Protein AF-A0A8H7UF57-F1 (afdb_monomer_lite)

Foldseek 3Di:
DDDQPDPDDPLNLVLQVVDDPLADAAEEEPPPPLVPLAEPQADEAEAQPDAPPADSLNVLLNVLVRHPDDAAEDEDDDPVPADADPVRHHVCQVSNQVSNCVSPVPYGYHYDYHVRVSVVRHDPSHHYYYYHNYDPVVPPPDDDDDDDDDDDDDDDDDDDDDDDPDFFKDKDFAADPDAAELVLVLLCQCVLLPVPRDHDPRMDIDPSVLQLFAEEEAEAQDAPVCPPPPHPFDPPFFPDWYWHFYDDPDLQDDFDLVVVSFKFFFDPVRLVVVLVVQVVDQDALQNQWDDPVNCLVLVHDAACVVPVPDDQDPPAEEAEEDVVVVPDAAHWEKEKDFFWFQFPVGTATAWMWIATLVLHTQDTDGEDEPGDGPGNVQQARLDDPVVCVVDDHHLVNVLVSVSVVDYRNYAYWAESCSVVCVNSSYHYNHYRHVQVLQPDLSGPPDTDDLQRCCCPQVVDGAPPDSSHHDGSRRRVSRSVSSVSCSVSGSCRNPPPSRMGGPQVVQCPDVVHFHEAEEEEDPPDRDDDDDDPVVCSRYHYDPDLLRQLVVSQVVSVPGNYYYYYHHLSVVCPDPVNPPPVVVNSVSSVVVSVSVVSSLVSHAASYKYKYKNSFADCPQLVVLSVVVVVLVVVVVVCVVDDDDDDDPDCDPVSVVVNVVSSRRRRMMMMTMGHGHHDD

Organism: Mortierella isabellina (NCBI:txid91625)

Radius of gyration: 33.11 Å; chains: 1; bounding box: 67×74×108 Å

Sequence (677 aa):
MQFYSEVIDGAMFFVFKAAGHGSQILITDANFPVSTATPTTATRVYLNLRPGQVSADDVLATILTAAPIEAVHVMEPSSEFTTLDHKGEVPIFDTFRELVQKQNKKLDLEKIERFAFYDFARGKNVTLAIQTARNPFTALSEGSGTTMQTEATQPSINSAKRPKKAKKPSVTIKPPNYEPPLEELRSFVMSCVCPDVPVPSWAQMSNKSLIKGAVVAYVDGLDPNFFTSDGPYLGGIFQEKIQTVMLAKSKTLLRDPFGDLTVYPLTKSAQRDREEAHRLTQLYPKDLMLTESQMKIMGLPIHSYYKPDNNIQAGWVESTIDAIRGSAKPTKLLAVDCEMCITEDGPALTRVAMLDSEGKVLIDQLVKPALPIVDYVTQWSGITVEMLRPVTTTLEDVQKLITQQLNEDTILVGHSIINDINALKVIHPFIIDTVITFPHPSGPPYKARLKWLAKRWLSKEIQVATSGHDPAEDALTCLELVDRKLEAGLNFGQFKQGQESIISYLGSRKPSKTCTILRMSSAQHFDEEIDKSEAEKYQFATNVDEMVDKAANLLNSRDLVICRFRDMEEVYYEENDGDDDKKKKLYEEFERKIKRLYEQLPGNTCLIVTSGAGNRRKYNKLMEKYMAIKSTEKQKESNEATPIHTEWTDGEEDQRRQLFQNATKGILLVAWKPLKE

InterPro domains:
  IPR007721 D-ribose pyranase RbsD/L-fucose mutarotase FucU [PF05025] (8-133)
  IPR012337 Ribonuclease H-like superfamily [SSF53098] (333-483)
  IPR013520 Ribonuclease H-like domain [SM00479] (332-491)
  IPR023750 RbsD-like superfamily [G3DSA:3.40.1650.10] (4-139)
  IPR023750 RbsD-like superfamily [SSF102546] (5-132)
  IPR034922 RNA exonuclease 1-like, exonuclease domain [cd06145] (334-482)
  IPR036397 Ribonuclease H superfamily [G3DSA:3.30.420.10] (328-496)
  IPR047021 RNA exonuclease REXO1/REXO3/REXO4-like [PTHR12801] (158-498)

Structure (mmCIF, N/CA/C/O backbone):
data_AF-A0A8H7UF57-F1
#
_entry.id   AF-A0A8H7UF57-F1
#
loop_
_atom_site.group_PDB
_atom_site.id
_atom_site.type_symbol
_atom_site.label_atom_id
_atom_site.label_alt_id
_atom_site.label_comp_id
_atom_site.label_asym_id
_atom_site.label_entity_id
_atom_site.label_seq_id
_atom_site.pdbx_PDB_ins_code
_atom_site.Cartn_x
_atom_site.Cartn_y
_atom_site.Cartn_z
_atom_site.occupancy
_atom_site.B_iso_or_equiv
_atom_site.auth_seq_id
_atom_site.auth_comp_id
_atom_site.auth_asym_id
_atom_site.auth_atom_id
_atom_site.pdbx_PDB_model_num
ATOM 1 N N . MET A 1 1 ? -18.676 17.301 -55.314 1.00 32.97 1 MET A N 1
ATOM 2 C CA . MET A 1 1 ? -18.890 17.282 -53.851 1.00 32.97 1 MET A CA 1
ATOM 3 C C . MET A 1 1 ? -18.176 16.043 -53.321 1.00 32.97 1 MET A C 1
ATOM 5 O O . MET A 1 1 ? -18.777 14.984 -53.260 1.00 32.97 1 MET A O 1
ATOM 9 N N . GLN A 1 2 ? -16.855 16.117 -53.136 1.00 34.41 2 GLN A N 1
ATOM 10 C CA . GLN A 1 2 ? -16.014 14.926 -52.956 1.00 34.41 2 GLN A CA 1
ATOM 11 C C . GLN A 1 2 ? -14.686 15.336 -52.295 1.00 34.41 2 GLN A C 1
ATOM 13 O O . GLN A 1 2 ? -13.719 15.535 -53.005 1.00 34.41 2 GLN A O 1
ATOM 18 N N . PHE A 1 3 ? -14.679 15.576 -50.975 1.00 29.97 3 PHE A N 1
ATOM 19 C CA . PHE A 1 3 ? -13.458 15.755 -50.148 1.00 29.97 3 PHE A CA 1
ATOM 20 C C . PHE A 1 3 ? -13.707 15.577 -48.628 1.00 29.97 3 PHE A C 1
ATOM 22 O O . PHE A 1 3 ? -12.870 15.940 -47.814 1.00 29.97 3 PHE A O 1
ATOM 29 N N . TYR A 1 4 ? -14.849 15.024 -48.201 1.00 38.50 4 TYR A N 1
ATOM 30 C CA . TYR A 1 4 ? -15.242 15.030 -46.779 1.00 38.50 4 TYR A CA 1
ATOM 31 C C . TYR A 1 4 ? -14.674 13.878 -45.920 1.00 38.50 4 TYR A C 1
ATOM 33 O O . TYR A 1 4 ? -15.054 13.777 -44.759 1.00 38.50 4 TYR A O 1
ATOM 41 N N . SER A 1 5 ? -13.810 12.991 -46.435 1.00 43.41 5 SER A N 1
ATOM 42 C CA . SER A 1 5 ? -13.677 11.643 -45.846 1.00 43.41 5 SER A CA 1
ATOM 43 C C . SER A 1 5 ? -12.318 11.198 -45.296 1.00 43.41 5 SER A C 1
ATOM 45 O O . SER A 1 5 ? -12.229 10.031 -44.937 1.00 43.41 5 SER A O 1
ATOM 47 N N . GLU A 1 6 ? -11.277 12.032 -45.195 1.00 54.38 6 GLU A N 1
ATOM 48 C CA . GLU A 1 6 ? -9.975 11.525 -44.692 1.00 54.38 6 GLU A CA 1
ATOM 49 C C . GLU A 1 6 ? -9.524 12.076 -43.326 1.00 54.38 6 GLU A C 1
ATOM 51 O O . GLU A 1 6 ? -8.739 11.410 -42.658 1.00 54.38 6 GLU A O 1
ATOM 56 N N . VAL A 1 7 ? -10.061 13.208 -42.839 1.00 54.19 7 VAL A N 1
ATOM 57 C CA . VAL A 1 7 ? -9.650 13.802 -41.536 1.00 54.19 7 VAL A CA 1
ATOM 58 C C . VAL A 1 7 ? -10.828 14.151 -40.605 1.00 54.19 7 VAL A C 1
ATOM 60 O O . VAL A 1 7 ? -10.629 14.395 -39.417 1.00 54.19 7 VAL A O 1
ATOM 63 N N . ILE A 1 8 ? -12.074 14.154 -41.096 1.00 58.41 8 ILE A N 1
ATOM 64 C CA . ILE A 1 8 ? -13.246 14.547 -40.292 1.00 58.41 8 ILE A CA 1
ATOM 65 C C . ILE A 1 8 ? -13.809 13.328 -39.553 1.00 58.41 8 ILE A C 1
ATOM 67 O O . ILE A 1 8 ? -14.514 12.506 -40.133 1.00 58.41 8 ILE A O 1
ATOM 71 N N . ASP A 1 9 ? -13.526 13.242 -38.254 1.00 62.22 9 ASP A N 1
ATOM 72 C CA . ASP A 1 9 ? -14.216 12.336 -37.331 1.00 62.22 9 ASP A CA 1
ATOM 73 C C . ASP A 1 9 ? -15.669 12.811 -37.084 1.00 62.22 9 ASP A C 1
ATOM 75 O O . ASP A 1 9 ? -15.980 14.004 -37.182 1.00 62.22 9 ASP A O 1
ATOM 79 N N . GLY A 1 10 ? -16.576 11.898 -36.724 1.00 60.78 10 GLY A N 1
ATOM 80 C CA . GLY A 1 10 ? -17.986 12.192 -36.444 1.00 60.78 10 GLY A CA 1
ATOM 81 C C . GLY A 1 10 ? -18.178 13.260 -35.360 1.00 60.78 10 GLY A C 1
ATOM 82 O O . GLY A 1 10 ? -19.109 14.065 -35.442 1.00 60.78 10 GLY A O 1
ATOM 83 N N . ALA A 1 11 ? -17.251 13.338 -34.400 1.00 63.50 11 ALA A N 1
ATOM 84 C CA . ALA A 1 11 ? -17.217 14.380 -33.376 1.00 63.50 11 ALA A CA 1
ATOM 85 C C . ALA A 1 11 ? -16.957 15.785 -33.957 1.00 63.50 11 ALA A C 1
ATOM 87 O O . ALA A 1 11 ? -17.601 16.748 -33.544 1.00 63.50 11 ALA A O 1
ATOM 88 N N . MET A 1 12 ? -16.072 15.918 -34.953 1.00 75.88 12 MET A N 1
ATOM 89 C CA . MET A 1 12 ? -15.785 17.208 -35.601 1.00 75.88 12 MET A CA 1
ATOM 90 C C . MET A 1 12 ? -16.979 17.695 -36.422 1.00 75.88 12 MET A C 1
ATOM 92 O O . MET A 1 12 ? -17.340 18.869 -36.360 1.00 75.88 12 MET A O 1
ATOM 96 N N . PHE A 1 13 ? -17.635 16.785 -37.146 1.00 74.00 13 PHE A N 1
ATOM 97 C CA . PHE A 1 13 ? -18.805 17.120 -37.957 1.00 74.00 13 PHE A CA 1
ATOM 98 C C . PHE A 1 13 ? -19.975 17.636 -37.110 1.00 74.00 13 PHE A C 1
ATOM 100 O O . PHE A 1 13 ? -20.637 18.604 -37.487 1.00 74.00 13 PHE A O 1
ATOM 107 N N . PHE A 1 14 ? -20.212 17.019 -35.948 1.00 74.00 14 PHE A N 1
ATOM 108 C CA . PHE A 1 14 ? -21.241 17.471 -35.014 1.00 74.00 14 PHE A CA 1
ATOM 109 C C . PHE A 1 14 ? -20.952 18.886 -34.495 1.00 74.00 14 PHE A C 1
ATOM 111 O O . PHE A 1 14 ? -21.844 19.735 -34.508 1.00 74.00 14 PHE A O 1
ATOM 118 N N . VAL A 1 15 ? -19.701 19.170 -34.115 1.00 81.12 15 VAL A N 1
ATOM 119 C CA . VAL A 1 15 ? -19.313 20.496 -33.613 1.00 81.12 15 VAL A CA 1
ATOM 120 C C . VAL A 1 15 ? -19.405 21.561 -34.703 1.00 81.12 15 VAL A C 1
ATOM 122 O O . VAL A 1 15 ? -19.940 22.631 -34.438 1.00 81.12 15 VAL A O 1
ATOM 125 N N . PHE A 1 16 ? -18.994 21.272 -35.943 1.00 80.00 16 PHE A N 1
ATOM 126 C CA . PHE A 1 16 ? -19.145 22.227 -37.050 1.00 80.00 16 PHE A CA 1
ATOM 127 C C . PHE A 1 16 ? -20.607 22.563 -37.356 1.00 80.00 16 PHE A C 1
ATOM 129 O O . PHE A 1 16 ? -20.900 23.696 -37.724 1.00 80.00 16 PHE A O 1
ATOM 136 N N . LYS A 1 17 ? -21.538 21.615 -37.177 1.00 75.50 17 LYS A N 1
ATOM 137 C CA . LYS A 1 17 ? -22.977 21.886 -37.331 1.00 75.50 17 LYS A CA 1
ATOM 138 C C . LYS A 1 17 ? -23.600 22.624 -36.149 1.00 75.50 17 LYS A C 1
ATOM 140 O O . LYS A 1 17 ? -24.585 23.329 -36.345 1.00 75.50 17 LYS A O 1
ATOM 145 N N . ALA A 1 18 ? -23.069 22.428 -34.945 1.00 77.44 18 ALA A N 1
ATOM 146 C CA . ALA A 1 18 ? -23.537 23.099 -33.735 1.00 77.44 18 ALA A CA 1
ATOM 147 C C . ALA A 1 18 ? -22.915 24.497 -33.546 1.00 77.44 18 ALA A C 1
ATOM 149 O O . ALA A 1 18 ? -23.457 25.309 -32.797 1.00 77.44 18 ALA A O 1
ATOM 150 N N . ALA A 1 19 ? -21.792 24.779 -34.212 1.00 79.00 19 ALA A N 1
ATOM 151 C CA . ALA A 1 19 ? -21.097 26.056 -34.151 1.00 79.00 19 ALA A CA 1
ATOM 152 C C . ALA A 1 19 ? -21.908 27.174 -34.829 1.00 79.00 19 ALA A C 1
ATOM 154 O O . ALA A 1 19 ? -22.334 27.058 -35.978 1.00 79.00 19 ALA A O 1
ATOM 155 N N . GLY A 1 20 ? -22.099 28.277 -34.104 1.00 75.00 20 GLY A N 1
ATOM 156 C CA . GLY A 1 20 ? -22.687 29.522 -34.604 1.00 75.00 20 GLY A CA 1
ATOM 157 C C . GLY A 1 20 ? -21.670 30.665 -34.652 1.00 75.00 20 GLY A C 1
ATOM 158 O O . GLY A 1 20 ? -20.487 30.472 -34.363 1.00 75.00 20 GLY A O 1
ATOM 159 N N . HIS A 1 21 ? -22.140 31.872 -34.973 1.00 79.81 21 HIS A N 1
ATOM 160 C CA . HIS A 1 21 ? -21.312 33.082 -35.028 1.00 79.81 21 HIS A CA 1
ATOM 161 C C . HIS A 1 21 ? -20.494 33.276 -33.737 1.00 79.81 21 HIS A C 1
ATOM 163 O O . HIS A 1 21 ? -21.023 33.123 -32.634 1.00 79.81 21 HIS A O 1
ATOM 169 N N . GLY A 1 22 ? -19.201 33.584 -33.868 1.00 80.00 22 GLY A N 1
ATOM 170 C CA . GLY A 1 22 ? -18.285 33.750 -32.732 1.00 80.00 22 GLY A CA 1
ATOM 171 C C . GLY A 1 22 ? -17.750 32.454 -32.102 1.00 80.00 22 GLY A C 1
ATOM 172 O O . GLY A 1 22 ? -16.983 32.536 -31.141 1.00 80.00 22 GLY A O 1
ATOM 173 N N . SER A 1 23 ? -18.107 31.273 -32.626 1.00 89.50 23 SER A N 1
ATOM 174 C CA . SER A 1 23 ? -17.492 30.000 -32.215 1.00 89.50 23 SER A CA 1
ATOM 175 C C . SER A 1 23 ? -16.054 29.910 -32.716 1.00 89.50 23 SER A C 1
ATOM 177 O O . SER A 1 23 ? -15.755 30.265 -33.854 1.00 89.50 23 SER A O 1
ATOM 179 N N . GLN A 1 24 ? -15.162 29.396 -31.877 1.00 92.38 24 GLN A N 1
ATOM 180 C CA . GLN A 1 24 ? -13.734 29.315 -32.166 1.00 92.38 24 GLN A CA 1
ATOM 181 C C . GLN A 1 24 ? -13.287 27.857 -32.265 1.00 92.38 24 GLN A C 1
ATOM 183 O O . GLN A 1 24 ? -13.702 27.004 -31.472 1.00 92.38 24 GLN A O 1
ATOM 188 N N . ILE A 1 25 ? -12.423 27.591 -33.245 1.00 92.88 25 ILE A N 1
ATOM 189 C CA . ILE A 1 25 ? -11.762 26.302 -33.452 1.00 92.88 25 ILE A CA 1
ATOM 190 C C . ILE A 1 25 ? -10.267 26.519 -33.253 1.00 92.88 25 ILE A C 1
ATOM 192 O O . ILE A 1 25 ? -9.662 27.365 -33.910 1.00 92.88 25 ILE A O 1
ATOM 196 N N . LEU A 1 26 ? -9.677 25.755 -32.344 1.00 94.56 26 LEU A N 1
ATOM 197 C CA . LEU A 1 26 ? -8.266 25.837 -32.007 1.00 94.56 26 LEU A CA 1
ATOM 198 C C . LEU A 1 26 ? -7.506 24.684 -32.674 1.00 94.56 26 LEU A C 1
ATOM 200 O O . LEU A 1 26 ? -7.808 23.522 -32.413 1.00 94.56 26 LEU A O 1
ATOM 204 N N . ILE A 1 27 ? -6.501 24.996 -33.496 1.00 92.75 27 ILE A N 1
ATOM 205 C CA . ILE A 1 27 ? -5.542 24.016 -34.031 1.00 92.75 27 ILE A CA 1
ATOM 206 C C . ILE A 1 27 ? -4.217 24.205 -33.301 1.00 92.75 27 ILE A C 1
ATOM 208 O O . ILE A 1 27 ? -3.699 25.320 -33.242 1.00 92.75 27 ILE A O 1
ATOM 212 N N . THR A 1 28 ? -3.648 23.127 -32.767 1.00 90.31 28 THR A N 1
ATOM 213 C CA . THR A 1 28 ? -2.380 23.194 -32.035 1.00 90.31 28 THR A CA 1
ATOM 214 C C . THR A 1 28 ? -1.412 22.094 -32.434 1.00 90.31 28 THR A C 1
ATOM 216 O O . THR A 1 28 ? -1.790 21.072 -33.010 1.00 90.31 28 THR A O 1
ATOM 219 N N . ASP A 1 29 ? -0.141 22.284 -32.095 1.00 83.94 29 ASP A N 1
ATOM 220 C CA . ASP A 1 29 ? 0.877 21.243 -32.180 1.00 83.94 29 ASP A CA 1
ATOM 221 C C . ASP A 1 29 ? 0.819 20.297 -30.961 1.00 83.94 29 ASP A C 1
ATOM 223 O O . ASP A 1 29 ? -0.011 20.444 -30.052 1.00 83.94 29 ASP A O 1
ATOM 227 N N . ALA A 1 30 ? 1.729 19.323 -30.923 1.00 76.31 30 ALA A N 1
ATOM 228 C CA . ALA A 1 30 ? 1.824 18.365 -29.825 1.00 76.31 30 ALA A CA 1
ATOM 229 C C . ALA A 1 30 ? 2.317 18.975 -28.491 1.00 76.31 30 ALA A C 1
ATOM 231 O O . ALA A 1 30 ? 2.222 18.312 -27.457 1.00 76.31 30 ALA A O 1
ATOM 232 N N . ASN A 1 31 ? 2.849 20.202 -28.494 1.00 77.69 31 ASN A N 1
ATOM 233 C CA . ASN A 1 31 ? 3.402 20.863 -27.309 1.00 77.69 31 ASN A CA 1
ATOM 234 C C . ASN A 1 31 ? 2.382 21.749 -26.592 1.00 77.69 31 ASN A C 1
ATOM 236 O O . ASN A 1 31 ? 2.536 22.009 -25.398 1.00 77.69 31 ASN A O 1
ATOM 240 N N . PHE A 1 32 ? 1.335 22.203 -27.282 1.00 84.88 32 PHE A N 1
ATOM 241 C CA . PHE A 1 32 ? 0.269 22.960 -26.639 1.00 84.88 32 PHE A CA 1
ATOM 242 C C . PHE A 1 32 ? -0.542 22.064 -25.678 1.00 84.88 32 PHE A C 1
ATOM 244 O O . PHE A 1 32 ? -1.008 20.990 -26.074 1.00 84.88 32 PHE A O 1
ATOM 251 N N . PRO A 1 33 ? -0.763 22.471 -24.416 1.00 85.12 33 PRO A N 1
ATOM 252 C CA . PRO A 1 33 ? -1.434 21.640 -23.421 1.00 85.12 33 PRO A CA 1
ATOM 253 C C . PRO A 1 33 ? -2.964 21.676 -23.584 1.00 85.12 33 PRO A C 1
ATOM 255 O O . PRO A 1 33 ? -3.678 22.229 -22.752 1.00 85.12 33 PRO A O 1
ATOM 258 N N . VAL A 1 34 ? -3.494 21.059 -24.648 1.00 86.56 34 VAL A N 1
ATOM 259 C CA . VAL A 1 34 ? -4.937 21.068 -24.974 1.00 86.56 34 VAL A CA 1
ATOM 260 C C . VAL A 1 34 ? -5.810 20.571 -23.813 1.00 86.56 34 VAL A C 1
ATOM 262 O O . VAL A 1 34 ? -6.911 21.078 -23.620 1.00 86.56 34 VAL A O 1
ATOM 265 N N . SER A 1 35 ? -5.332 19.627 -22.996 1.00 81.62 35 SER A N 1
ATOM 266 C CA . SER A 1 35 ? -6.095 19.081 -21.862 1.00 81.62 35 SER A CA 1
ATOM 267 C C . SER A 1 35 ? -6.348 20.082 -20.727 1.00 81.62 35 SER A C 1
ATOM 269 O O . SER A 1 35 ? -7.363 19.952 -20.039 1.00 81.62 35 SER A O 1
ATOM 271 N N . THR A 1 36 ? -5.463 21.065 -20.532 1.00 82.50 36 THR A N 1
ATOM 272 C CA . THR A 1 36 ? -5.511 22.012 -19.400 1.00 82.50 36 THR A CA 1
ATOM 273 C C . THR A 1 36 ? -5.613 23.480 -19.817 1.00 82.50 36 THR A C 1
ATOM 275 O O . THR A 1 36 ? -6.030 24.305 -19.011 1.00 82.50 36 THR A O 1
ATOM 278 N N . ALA A 1 37 ? -5.279 23.825 -21.064 1.00 86.88 37 ALA A N 1
ATOM 279 C CA . ALA A 1 37 ? -5.343 25.187 -21.602 1.00 86.88 37 ALA A CA 1
ATOM 280 C C . ALA A 1 37 ? -6.480 25.394 -22.618 1.00 86.88 37 ALA A C 1
ATOM 282 O O . ALA A 1 37 ? -6.390 26.269 -23.473 1.00 86.88 37 ALA A O 1
ATOM 283 N N . THR A 1 38 ? -7.549 24.601 -22.514 1.00 91.00 38 THR A N 1
ATOM 284 C CA . THR A 1 38 ? -8.818 24.795 -23.235 1.00 91.00 38 THR A CA 1
ATOM 285 C C . THR A 1 38 ? -9.986 24.613 -22.265 1.00 91.00 38 THR A C 1
ATOM 287 O O . THR A 1 38 ? -9.841 23.861 -21.291 1.00 91.00 38 THR A O 1
ATOM 290 N N . PRO A 1 39 ? -11.144 25.263 -22.481 1.00 89.94 39 PRO A N 1
ATOM 291 C CA . PRO A 1 39 ? -12.293 25.096 -21.596 1.00 89.94 39 PRO A CA 1
ATOM 292 C C . PRO A 1 39 ? -12.763 23.635 -21.569 1.00 89.94 39 PRO A C 1
ATOM 294 O O . PRO A 1 39 ? -12.637 22.895 -22.545 1.00 89.94 39 PRO A O 1
ATOM 297 N N . THR A 1 40 ? -13.329 23.205 -20.441 1.00 86.62 40 THR A N 1
ATOM 298 C CA . THR A 1 40 ? -13.851 21.837 -20.267 1.00 86.62 40 THR A CA 1
ATOM 299 C C . THR A 1 40 ? -15.057 21.538 -21.159 1.00 86.62 40 THR A C 1
ATOM 301 O O . THR A 1 40 ? -15.363 20.375 -21.395 1.00 86.62 40 THR A O 1
ATOM 304 N N . THR A 1 41 ? -15.718 22.577 -21.675 1.00 86.88 41 THR A N 1
ATOM 305 C CA . THR A 1 41 ? -16.845 22.488 -22.610 1.00 86.88 41 THR A CA 1
ATOM 306 C C . THR A 1 41 ? -16.419 22.293 -24.068 1.00 86.88 41 THR A C 1
ATOM 308 O O . THR A 1 41 ? -17.271 21.984 -24.897 1.00 86.88 41 THR A O 1
ATOM 311 N N . ALA A 1 42 ? -15.137 22.479 -24.407 1.00 89.88 42 ALA A N 1
ATOM 312 C CA . ALA A 1 42 ? -14.648 22.254 -25.765 1.00 89.88 42 ALA A CA 1
ATOM 313 C C . ALA A 1 42 ? -14.550 20.756 -26.068 1.00 89.88 42 ALA A C 1
ATOM 315 O O . ALA A 1 42 ? -13.994 19.982 -25.287 1.00 89.88 42 ALA A O 1
ATOM 316 N N . THR A 1 43 ? -15.003 20.357 -27.255 1.00 90.56 43 THR A N 1
ATOM 317 C CA . THR A 1 43 ? -14.709 19.025 -27.791 1.00 90.56 43 THR A CA 1
ATOM 318 C C . THR A 1 43 ? -13.229 18.956 -28.157 1.00 90.56 43 THR A C 1
ATOM 320 O O . THR A 1 43 ? -12.697 19.874 -28.781 1.00 90.56 43 THR A O 1
ATOM 323 N N . ARG A 1 44 ? -12.544 17.879 -27.767 1.00 91.19 44 ARG A N 1
ATOM 324 C CA . ARG A 1 44 ? -11.094 17.723 -27.954 1.00 91.19 44 ARG A CA 1
ATOM 325 C C . ARG A 1 44 ? -10.812 16.553 -28.880 1.00 91.19 44 ARG A C 1
ATOM 327 O O . ARG A 1 44 ? -11.274 15.445 -28.623 1.00 91.19 44 ARG A O 1
ATOM 334 N N . VAL A 1 45 ? -10.038 16.802 -29.930 1.00 88.38 45 VAL A N 1
ATOM 335 C CA . VAL A 1 45 ? -9.665 15.803 -30.936 1.00 88.38 45 VAL A CA 1
ATOM 336 C C . VAL A 1 45 ? -8.148 15.690 -30.984 1.00 88.38 45 VAL A C 1
ATOM 338 O O . VAL A 1 45 ? -7.441 16.675 -31.190 1.00 88.38 45 VAL A O 1
ATOM 341 N N . TYR A 1 46 ? -7.644 14.475 -30.790 1.00 86.25 46 TYR A N 1
ATOM 342 C CA . TYR A 1 46 ? -6.215 14.179 -30.742 1.00 86.25 46 TYR A CA 1
ATOM 343 C C . TYR A 1 46 ? -5.808 13.416 -32.004 1.00 86.25 46 TYR A C 1
ATOM 345 O O . TYR A 1 46 ? -6.071 12.223 -32.128 1.00 86.25 46 TYR A O 1
ATOM 353 N N . LEU A 1 47 ? -5.158 14.103 -32.946 1.00 79.75 47 LEU A N 1
ATOM 354 C CA . LEU A 1 47 ? -4.658 13.525 -34.203 1.00 79.75 47 LEU A CA 1
ATOM 355 C C . LEU A 1 47 ? -3.160 13.176 -34.125 1.00 79.75 47 LEU A C 1
ATOM 357 O O . LEU A 1 47 ? -2.520 12.848 -35.121 1.00 79.75 47 LEU A O 1
ATOM 361 N N . ASN A 1 48 ? -2.575 13.230 -32.928 1.00 71.88 48 ASN A N 1
ATOM 362 C CA . ASN A 1 48 ? -1.151 13.037 -32.659 1.00 71.88 48 ASN A CA 1
ATOM 363 C C . ASN A 1 48 ? -0.745 11.574 -32.381 1.00 71.88 48 ASN A C 1
ATOM 365 O O . ASN A 1 48 ? 0.211 11.331 -31.647 1.00 71.88 48 ASN A O 1
ATOM 369 N N . LEU A 1 49 ? -1.428 10.601 -32.997 1.00 63.69 49 LEU A N 1
ATOM 370 C CA . LEU A 1 49 ? -1.175 9.159 -32.817 1.00 63.69 49 LEU A CA 1
ATOM 371 C C . LEU A 1 49 ? 0.229 8.723 -33.279 1.00 63.69 49 LEU A C 1
ATOM 373 O O . LEU A 1 49 ? 0.821 7.810 -32.702 1.00 63.69 49 LEU A O 1
ATOM 377 N N . ARG A 1 50 ? 0.784 9.387 -34.301 1.00 55.66 50 ARG A N 1
ATOM 378 C CA . ARG A 1 50 ? 2.160 9.194 -34.782 1.00 55.66 50 ARG A CA 1
ATOM 379 C C . ARG A 1 50 ? 2.727 10.519 -35.307 1.00 55.66 50 ARG A C 1
ATOM 381 O O . ARG A 1 50 ? 2.035 11.185 -36.078 1.00 55.66 50 ARG A O 1
ATOM 388 N N . PRO A 1 51 ? 3.978 10.896 -34.968 1.00 54.84 51 PRO A N 1
ATOM 389 C CA . PRO A 1 51 ? 4.595 12.116 -35.483 1.00 54.84 51 PRO A CA 1
ATOM 390 C C . PRO A 1 51 ? 4.558 12.187 -37.014 1.00 54.84 51 PRO A C 1
ATOM 392 O O . PRO A 1 51 ? 4.936 11.225 -37.685 1.00 54.84 51 PRO A O 1
ATOM 395 N N . GLY A 1 52 ? 4.112 13.327 -37.548 1.00 57.22 52 GLY A N 1
ATOM 396 C CA . GLY A 1 52 ? 4.112 13.614 -38.987 1.00 57.22 52 GLY A CA 1
ATOM 397 C C . GLY A 1 52 ? 2.990 12.980 -39.821 1.00 57.22 52 GLY A C 1
ATOM 398 O O . GLY A 1 52 ? 3.090 13.029 -41.039 1.00 57.22 52 GLY A O 1
ATOM 399 N N . GLN A 1 53 ? 1.951 12.384 -39.215 1.00 65.94 53 GLN A N 1
ATOM 400 C CA . GLN A 1 53 ? 0.833 11.798 -39.979 1.00 65.94 53 GLN A CA 1
ATOM 401 C C . GLN A 1 53 ? -0.251 12.792 -40.423 1.00 65.94 53 GLN A C 1
ATOM 403 O O . GLN A 1 53 ? -0.808 12.592 -41.493 1.00 65.94 53 GLN A O 1
ATOM 408 N N . VAL A 1 54 ? -0.558 13.822 -39.625 1.00 76.94 54 VAL A N 1
ATOM 409 C CA . VAL A 1 54 ? -1.527 14.877 -39.980 1.00 76.94 54 VAL A CA 1
ATOM 410 C C . VAL A 1 54 ? -0.971 16.221 -39.514 1.00 76.94 54 VAL A C 1
ATOM 412 O O . VAL A 1 54 ? -0.680 16.393 -38.321 1.00 76.94 54 VAL A O 1
ATOM 415 N N . SER A 1 55 ? -0.758 17.144 -40.452 1.00 80.81 55 SER A N 1
ATOM 416 C CA . SER A 1 55 ? -0.181 18.465 -40.193 1.00 80.81 55 SER A CA 1
ATOM 417 C C . SER A 1 55 ? -1.250 19.502 -39.809 1.00 80.81 55 SER A C 1
ATOM 419 O O . SER A 1 55 ? -2.452 19.284 -39.955 1.00 80.81 55 SER A O 1
ATOM 421 N N . ALA A 1 56 ? -0.821 20.655 -39.285 1.00 85.94 56 ALA A N 1
ATOM 422 C CA . ALA A 1 56 ? -1.734 21.764 -38.995 1.00 85.94 56 ALA A CA 1
ATOM 423 C C . ALA A 1 56 ? -2.357 22.347 -40.276 1.00 85.94 56 ALA A C 1
ATOM 425 O O . ALA A 1 56 ? -3.516 22.751 -40.264 1.00 85.94 56 ALA A O 1
ATOM 426 N N . ASP A 1 57 ? -1.609 22.343 -41.378 1.00 86.81 57 ASP A N 1
ATOM 427 C CA . ASP A 1 57 ? -2.057 22.734 -42.713 1.00 86.81 57 ASP A CA 1
ATOM 428 C C . ASP A 1 57 ? -3.096 21.758 -43.289 1.00 86.81 57 ASP A C 1
ATOM 430 O O . ASP A 1 57 ? -4.100 22.223 -43.830 1.00 86.81 57 ASP A O 1
ATOM 434 N N . ASP A 1 58 ? -2.952 20.442 -43.079 1.00 85.19 58 ASP A N 1
ATOM 435 C CA . ASP A 1 58 ? -3.965 19.445 -43.471 1.00 85.19 58 ASP A CA 1
ATOM 436 C C . ASP A 1 58 ? -5.303 19.689 -42.750 1.00 85.19 58 ASP A C 1
ATOM 438 O O . ASP A 1 58 ? -6.385 19.673 -43.351 1.00 85.19 58 ASP A O 1
ATOM 442 N N . VAL A 1 59 ? -5.235 19.959 -41.441 1.00 87.81 59 VAL A N 1
ATOM 443 C CA . VAL A 1 59 ? -6.416 20.259 -40.619 1.00 87.81 59 VAL A CA 1
ATOM 444 C C . VAL A 1 59 ? -7.045 21.590 -41.031 1.00 87.81 59 VAL A C 1
ATOM 446 O O . VAL A 1 59 ? -8.264 21.660 -41.199 1.00 87.81 59 VAL A O 1
ATOM 449 N N . LEU A 1 60 ? -6.237 22.635 -41.234 1.00 89.81 60 LEU A N 1
ATOM 450 C CA . LEU A 1 60 ? -6.715 23.949 -41.666 1.00 89.81 60 LEU A CA 1
ATOM 451 C C . LEU A 1 60 ? -7.412 23.867 -43.030 1.00 89.81 60 LEU A C 1
ATOM 453 O O . LEU A 1 60 ? -8.525 24.372 -43.174 1.00 89.81 60 LEU A O 1
ATOM 457 N N . ALA A 1 61 ? -6.802 23.188 -44.006 1.00 87.44 61 ALA A N 1
ATOM 458 C CA . ALA A 1 61 ? -7.394 22.973 -45.323 1.00 87.44 61 ALA A CA 1
ATOM 459 C C . ALA A 1 61 ? -8.747 22.255 -45.218 1.00 87.44 61 ALA A C 1
ATOM 461 O O . ALA A 1 61 ? -9.718 22.660 -45.857 1.00 87.44 61 ALA A O 1
ATOM 462 N N . THR A 1 62 ? -8.837 21.239 -44.357 1.00 84.75 62 THR A N 1
ATOM 463 C CA . THR A 1 62 ? -10.080 20.500 -44.113 1.00 84.75 62 THR A CA 1
ATOM 464 C C . THR A 1 62 ? -11.167 21.407 -43.526 1.00 84.75 62 THR A C 1
ATOM 466 O O . THR A 1 62 ? -12.279 21.456 -44.055 1.00 84.75 62 THR A O 1
ATOM 469 N N . ILE A 1 63 ? -10.852 22.182 -42.483 1.00 87.75 63 ILE A N 1
ATOM 470 C CA . ILE A 1 63 ? -11.807 23.092 -41.827 1.00 87.75 63 ILE A CA 1
ATOM 471 C C . ILE A 1 63 ? -12.327 24.153 -42.797 1.00 87.75 63 ILE A C 1
ATOM 473 O O . ILE A 1 63 ? -13.535 24.382 -42.854 1.00 87.75 63 ILE A O 1
ATOM 477 N N . LEU A 1 64 ? -11.441 24.751 -43.600 1.00 87.44 64 LEU A N 1
ATOM 478 C CA . LEU A 1 64 ? -11.800 25.769 -44.593 1.00 87.44 64 LEU A CA 1
ATOM 479 C C . LEU A 1 64 ? -12.820 25.259 -45.626 1.00 87.44 64 LEU A C 1
ATOM 481 O O . LEU A 1 64 ? -13.581 26.052 -46.183 1.00 87.44 64 LEU A O 1
ATOM 485 N N . THR A 1 65 ? -12.868 23.945 -45.874 1.00 82.75 65 THR A N 1
ATOM 486 C CA . THR A 1 65 ? -13.875 23.323 -46.752 1.00 82.75 65 THR A CA 1
ATOM 487 C C . THR A 1 65 ? -15.171 22.927 -46.040 1.00 82.75 65 THR A C 1
ATOM 489 O O . THR A 1 65 ? -16.189 22.739 -46.710 1.00 82.75 65 THR A O 1
ATOM 492 N N . ALA A 1 66 ? -15.145 22.802 -44.710 1.00 80.19 66 ALA A N 1
ATOM 493 C CA . ALA A 1 66 ? -16.238 22.266 -43.902 1.00 80.19 66 ALA A CA 1
ATOM 494 C C . ALA A 1 66 ? -17.117 23.346 -43.246 1.00 80.19 66 ALA A C 1
ATOM 496 O O . ALA A 1 66 ? -18.286 23.079 -42.966 1.00 80.19 66 ALA A O 1
ATOM 497 N N . ALA A 1 67 ? -16.587 24.552 -43.014 1.00 80.38 67 ALA A N 1
ATOM 498 C CA . ALA A 1 67 ? -17.318 25.654 -42.388 1.00 80.38 67 ALA A CA 1
ATOM 499 C C . ALA A 1 67 ? -16.934 27.023 -42.988 1.00 80.38 67 ALA A C 1
ATOM 501 O O . ALA A 1 67 ? -15.787 27.213 -43.400 1.00 80.38 67 ALA A O 1
ATOM 502 N N . PRO A 1 68 ? -17.864 27.998 -43.040 1.00 82.62 68 PRO A N 1
ATOM 503 C CA . PRO A 1 68 ? -17.519 29.378 -43.366 1.00 82.62 68 PRO A CA 1
ATOM 504 C C . PRO A 1 68 ? -16.667 29.982 -42.241 1.00 82.62 68 PRO A C 1
ATOM 506 O O . PRO A 1 68 ? -17.039 29.910 -41.072 1.00 82.62 68 PRO A O 1
ATOM 509 N N . ILE A 1 69 ? -15.528 30.579 -42.598 1.00 90.44 69 ILE A N 1
ATOM 510 C CA . ILE A 1 69 ? -14.574 31.163 -41.646 1.00 90.44 69 ILE A CA 1
ATOM 511 C C . ILE A 1 69 ? -14.621 32.689 -41.726 1.00 90.44 69 ILE A C 1
ATOM 513 O O . ILE A 1 69 ? -14.631 33.255 -42.817 1.00 90.44 69 ILE A O 1
ATOM 517 N N . GLU A 1 70 ? -14.657 33.345 -40.567 1.00 88.94 70 GLU A N 1
ATOM 518 C CA . GLU A 1 70 ? -14.777 34.807 -40.440 1.00 88.94 70 GLU A CA 1
ATOM 519 C C . GLU A 1 70 ? -13.435 35.496 -40.212 1.00 88.94 70 GLU A C 1
ATOM 521 O O . GLU A 1 70 ? -13.224 36.599 -40.703 1.00 88.94 70 GLU A O 1
ATOM 526 N N . ALA A 1 71 ? -12.530 34.836 -39.492 1.00 91.38 71 ALA A N 1
ATOM 527 C CA . ALA A 1 71 ? -11.181 35.307 -39.221 1.00 91.38 71 ALA A CA 1
ATOM 528 C C . ALA A 1 71 ? -10.270 34.112 -38.922 1.00 91.38 71 ALA A C 1
ATOM 530 O O . ALA A 1 71 ? -10.720 33.099 -38.376 1.00 91.38 71 ALA A O 1
ATOM 531 N N . VAL A 1 72 ? -8.985 34.230 -39.260 1.00 93.19 72 VAL A N 1
ATOM 532 C CA . VAL A 1 72 ? -7.969 33.211 -38.971 1.00 93.19 72 VAL A CA 1
ATOM 533 C C . VAL A 1 72 ? -6.845 33.865 -38.195 1.00 93.19 72 VAL A C 1
ATOM 535 O O . VAL A 1 72 ? -6.192 34.777 -38.691 1.00 93.19 72 VAL A O 1
ATOM 538 N N . HIS A 1 73 ? -6.612 33.370 -36.984 1.00 93.38 73 HIS A N 1
ATOM 539 C CA . HIS A 1 73 ? -5.607 33.920 -36.090 1.00 93.38 73 HIS A CA 1
ATOM 540 C C . HIS A 1 73 ? -4.434 32.952 -35.951 1.00 93.38 73 HIS A C 1
ATOM 542 O O . HIS A 1 73 ? -4.632 31.746 -35.789 1.00 93.38 73 HIS A O 1
ATOM 548 N N . VAL A 1 74 ? -3.216 33.481 -35.976 1.00 91.44 74 VAL A N 1
ATOM 549 C CA . VAL A 1 74 ? -1.979 32.733 -35.740 1.00 91.44 74 VAL A CA 1
ATOM 550 C C . VAL A 1 74 ? -1.240 33.309 -34.540 1.00 91.44 74 VAL A C 1
ATOM 552 O O . VAL A 1 74 ? -1.228 34.518 -34.314 1.00 91.44 74 VAL A O 1
ATOM 555 N N . MET A 1 75 ? -0.618 32.433 -33.755 1.00 87.25 75 MET A N 1
ATOM 556 C CA . MET A 1 75 ? 0.196 32.854 -32.619 1.00 87.25 75 MET A CA 1
ATOM 557 C C . MET A 1 75 ? 1.501 33.469 -33.122 1.00 87.25 75 MET A C 1
ATOM 559 O O . MET A 1 75 ? 2.261 32.806 -33.825 1.00 87.25 75 MET A O 1
ATOM 563 N N . GLU A 1 76 ? 1.789 34.701 -32.721 1.00 81.88 76 GLU A N 1
ATOM 564 C CA . GLU A 1 76 ? 3.087 35.333 -32.910 1.00 81.88 76 GLU A CA 1
ATOM 565 C C . GLU A 1 76 ? 4.058 34.799 -31.850 1.00 81.88 76 GLU A C 1
ATOM 567 O O . GLU A 1 76 ? 3.854 35.014 -30.649 1.00 81.88 76 GLU A O 1
ATOM 572 N N . PRO A 1 77 ? 5.087 34.034 -32.241 1.00 68.00 77 PRO A N 1
ATOM 573 C CA . PRO A 1 77 ? 5.974 33.431 -31.270 1.00 68.00 77 PRO A CA 1
ATOM 574 C C . PRO A 1 77 ? 7.050 34.427 -30.818 1.00 68.00 77 PRO A C 1
ATOM 576 O O . PRO A 1 77 ? 7.493 35.288 -31.574 1.00 68.00 77 PRO A O 1
ATOM 579 N N . SER A 1 78 ? 7.522 34.280 -29.579 1.00 63.81 78 SER A N 1
ATOM 580 C CA . SER A 1 78 ? 8.630 35.083 -29.045 1.00 63.81 78 SER A CA 1
ATOM 581 C C . SER A 1 78 ? 9.897 34.888 -29.890 1.00 63.81 78 SER A C 1
ATOM 583 O O . SER A 1 78 ? 10.306 33.742 -30.122 1.00 63.81 78 SER A O 1
ATOM 585 N N . SER A 1 79 ? 10.533 35.992 -30.292 1.00 57.41 79 SER A N 1
ATOM 586 C CA . SER A 1 79 ? 11.722 36.039 -31.165 1.00 57.41 79 SER A CA 1
ATOM 587 C C . SER A 1 79 ? 12.909 35.199 -30.671 1.00 57.41 79 SER A C 1
ATOM 589 O O . SER A 1 79 ? 13.748 34.796 -31.468 1.00 57.41 79 SER A O 1
ATOM 591 N N . GLU A 1 80 ? 12.955 34.871 -29.380 1.00 56.00 80 GLU A N 1
ATOM 592 C CA . GLU A 1 80 ? 14.015 34.074 -28.749 1.00 56.00 80 GLU A CA 1
ATOM 593 C C . GLU A 1 80 ? 13.981 32.569 -29.085 1.00 56.00 80 GLU A C 1
ATOM 595 O O . GLU A 1 80 ? 14.979 31.882 -28.884 1.00 56.00 80 GLU A O 1
ATOM 600 N N . PHE A 1 81 ? 12.864 32.034 -29.600 1.00 53.09 81 PHE A N 1
ATOM 601 C CA . PHE A 1 81 ? 12.667 30.578 -29.747 1.00 53.09 81 PHE A CA 1
ATOM 602 C C . PHE A 1 81 ? 12.188 30.127 -31.136 1.00 53.09 81 PHE A C 1
ATOM 604 O O . PHE A 1 81 ? 11.813 28.965 -31.297 1.00 53.09 81 PHE A O 1
ATOM 611 N N . THR A 1 82 ? 12.193 31.011 -32.141 1.00 59.22 82 THR A N 1
ATOM 612 C CA . THR A 1 82 ? 11.634 30.703 -33.470 1.00 59.22 82 THR A CA 1
ATOM 613 C C . THR A 1 82 ? 12.596 31.051 -34.593 1.00 59.22 82 THR A C 1
ATOM 615 O O . THR A 1 82 ? 13.082 32.174 -34.682 1.00 59.22 82 THR A O 1
ATOM 618 N N . THR A 1 83 ? 12.834 30.098 -35.492 1.00 59.59 83 THR A N 1
ATOM 619 C CA . THR A 1 83 ? 13.517 30.352 -36.763 1.00 59.59 83 THR A CA 1
ATOM 620 C C . THR A 1 83 ? 12.574 31.101 -37.700 1.00 59.59 83 THR A C 1
ATOM 622 O O . THR A 1 83 ? 11.605 30.518 -38.191 1.00 59.59 83 THR A O 1
ATOM 625 N N . LEU A 1 84 ? 12.851 32.385 -37.916 1.00 68.12 84 LEU A N 1
ATOM 626 C CA . LEU A 1 84 ? 12.137 33.222 -38.875 1.00 68.12 84 LEU A CA 1
ATOM 627 C C . LEU A 1 84 ? 12.750 33.070 -40.270 1.00 68.12 84 LEU A C 1
ATOM 629 O O . LEU A 1 84 ? 13.943 32.790 -40.412 1.00 68.12 84 LEU A O 1
ATOM 633 N N . ASP A 1 85 ? 11.931 33.239 -41.298 1.00 61.66 85 ASP A N 1
ATOM 634 C CA . ASP A 1 85 ? 12.394 33.287 -42.676 1.00 61.66 85 ASP A CA 1
ATOM 635 C C . ASP A 1 85 ? 13.060 34.641 -43.010 1.00 61.66 85 ASP A C 1
ATOM 637 O O . ASP A 1 85 ? 13.201 35.540 -42.179 1.00 61.66 85 ASP A O 1
ATOM 641 N N . HIS A 1 86 ? 13.467 34.802 -44.268 1.00 55.59 86 HIS A N 1
ATOM 642 C CA . HIS A 1 86 ? 14.082 36.022 -44.797 1.00 55.59 86 HIS A CA 1
ATOM 643 C C . HIS A 1 86 ? 13.178 37.273 -44.745 1.00 55.59 86 HIS A C 1
ATOM 645 O O . HIS A 1 86 ? 13.673 38.376 -44.978 1.00 55.59 86 HIS A O 1
ATOM 651 N N . LYS A 1 87 ? 11.882 37.124 -44.437 1.00 57.53 87 LYS A N 1
ATOM 652 C CA . LYS A 1 87 ? 10.912 38.213 -44.249 1.00 57.53 87 LYS A CA 1
ATOM 653 C C . LYS A 1 87 ? 10.596 38.470 -42.771 1.00 57.53 87 LYS A C 1
ATOM 655 O O . LYS A 1 87 ? 9.811 39.367 -42.473 1.00 57.53 87 LYS A O 1
ATOM 660 N N . GLY A 1 88 ? 11.207 37.723 -41.849 1.00 63.41 88 GLY A N 1
ATOM 661 C CA . GLY A 1 88 ? 10.945 37.840 -40.417 1.00 63.41 88 GLY A CA 1
ATOM 662 C C . GLY A 1 88 ? 9.644 37.164 -39.970 1.00 63.41 88 GLY A C 1
ATOM 663 O O . GLY A 1 88 ? 9.136 37.503 -38.904 1.00 63.41 88 GLY A O 1
ATOM 664 N N . GLU A 1 89 ? 9.095 36.225 -40.749 1.00 68.69 89 GLU A N 1
ATOM 665 C CA . GLU A 1 89 ? 7.878 35.479 -40.403 1.00 68.69 89 GLU A CA 1
ATOM 666 C C . GLU A 1 89 ? 8.161 33.993 -40.144 1.00 68.69 89 GLU A C 1
ATOM 668 O O . GLU A 1 89 ? 9.217 33.456 -40.476 1.00 68.69 89 GLU A O 1
ATOM 673 N N . VAL A 1 90 ? 7.203 33.303 -39.519 1.00 77.38 90 VAL A N 1
ATOM 674 C CA . VAL A 1 90 ? 7.279 31.850 -39.344 1.00 77.38 90 VAL A CA 1
ATOM 675 C C . VAL A 1 90 ? 7.022 31.190 -40.707 1.00 77.38 90 VAL A C 1
ATOM 677 O O . VAL A 1 90 ? 5.951 31.423 -41.265 1.00 77.38 90 VAL A O 1
ATOM 680 N N . PRO A 1 91 ? 7.912 30.319 -41.228 1.00 77.31 91 PRO A N 1
ATOM 681 C CA . PRO A 1 91 ? 7.800 29.780 -42.591 1.00 77.31 91 PRO A CA 1
ATOM 682 C C . PRO A 1 91 ? 6.458 29.113 -42.946 1.00 77.31 91 PRO A C 1
ATOM 684 O O . PRO A 1 91 ? 6.066 29.085 -44.106 1.00 77.31 91 PRO A O 1
ATOM 687 N N . ILE A 1 92 ? 5.733 28.573 -41.959 1.00 82.88 92 ILE A N 1
ATOM 688 C CA . ILE A 1 92 ? 4.428 27.925 -42.176 1.00 82.88 92 ILE A CA 1
ATOM 689 C C . ILE A 1 92 ? 3.289 28.926 -42.451 1.00 82.88 92 ILE A C 1
ATOM 691 O O . ILE A 1 92 ? 2.238 28.537 -42.959 1.00 82.88 92 ILE A O 1
ATOM 695 N N . PHE A 1 93 ? 3.472 30.213 -42.133 1.00 88.31 93 PHE A N 1
ATOM 696 C CA . PHE A 1 93 ? 2.446 31.237 -42.349 1.00 88.31 93 PHE A CA 1
ATOM 697 C C . PHE A 1 93 ? 2.179 31.479 -43.832 1.00 88.31 93 PHE A C 1
ATOM 699 O O . PHE A 1 93 ? 1.024 31.701 -44.184 1.00 88.31 93 PHE A O 1
ATOM 706 N N . ASP A 1 94 ? 3.186 31.349 -44.701 1.00 85.31 94 ASP A N 1
ATOM 707 C CA . ASP A 1 94 ? 2.990 31.416 -46.153 1.00 85.31 94 ASP A CA 1
ATOM 708 C C . ASP A 1 94 ? 2.019 30.313 -46.616 1.00 85.31 94 ASP A C 1
ATOM 710 O O . ASP A 1 94 ? 1.019 30.602 -47.274 1.00 85.31 94 ASP A O 1
ATOM 714 N N . THR A 1 95 ? 2.216 29.068 -46.161 1.00 87.25 95 THR A N 1
ATOM 715 C CA . THR A 1 95 ? 1.307 27.945 -46.457 1.00 87.25 95 THR A CA 1
ATOM 716 C C . THR A 1 95 ? -0.110 28.196 -45.934 1.00 87.25 95 THR A C 1
ATOM 718 O O . THR A 1 95 ? -1.086 27.981 -46.652 1.00 87.25 95 THR A O 1
ATOM 721 N N . PHE A 1 96 ? -0.259 28.672 -44.693 1.00 92.38 96 PHE A N 1
ATOM 722 C CA . PHE A 1 96 ? -1.581 28.972 -44.134 1.00 92.38 96 PHE A CA 1
ATOM 723 C C . PHE A 1 96 ? -2.286 30.098 -44.896 1.00 92.38 96 PHE A C 1
ATOM 725 O O . PHE A 1 96 ? -3.483 29.999 -45.166 1.00 92.38 96 PHE A O 1
ATOM 732 N N . ARG A 1 97 ? -1.552 31.143 -45.285 1.00 92.12 97 ARG A N 1
ATOM 733 C CA . ARG A 1 97 ? -2.091 32.287 -46.022 1.00 92.12 97 ARG A CA 1
ATOM 734 C C . ARG A 1 97 ? -2.566 31.870 -47.410 1.00 92.12 97 ARG A C 1
ATOM 736 O O . ARG A 1 97 ? -3.673 32.234 -47.800 1.00 92.12 97 ARG A O 1
ATOM 743 N N . GLU A 1 98 ? -1.794 31.042 -48.113 1.00 90.81 98 GLU A N 1
ATOM 744 C CA . GLU A 1 98 ? -2.197 30.466 -49.400 1.00 90.81 98 GLU A CA 1
ATOM 745 C C . GLU A 1 98 ? -3.488 29.641 -49.283 1.00 90.81 98 GLU A C 1
ATOM 747 O O . GLU A 1 98 ? -4.400 29.808 -50.098 1.00 90.81 98 GLU A O 1
ATOM 752 N N . LEU A 1 99 ? -3.610 28.792 -48.254 1.00 91.44 99 LEU A N 1
ATOM 753 C CA . LEU A 1 99 ? -4.816 27.988 -48.015 1.00 91.44 99 LEU A CA 1
ATOM 754 C C . LEU A 1 99 ? -6.049 28.861 -47.738 1.00 91.44 99 LEU A C 1
ATOM 756 O O . LEU A 1 99 ? -7.109 28.634 -48.327 1.00 91.44 99 LEU A O 1
ATOM 760 N N . VAL A 1 100 ? -5.910 29.880 -46.884 1.00 91.69 100 VAL A N 1
ATOM 761 C CA . VAL A 1 100 ? -7.001 30.802 -46.532 1.00 91.69 100 VAL A CA 1
ATOM 762 C C . VAL A 1 100 ? -7.431 31.632 -47.743 1.00 91.69 100 VAL A C 1
ATOM 764 O O . VAL A 1 100 ? -8.620 31.676 -48.066 1.00 91.69 100 VAL A O 1
ATOM 767 N N . GLN A 1 101 ? -6.484 32.220 -48.478 1.00 88.88 101 GLN A N 1
ATOM 768 C CA . GLN A 1 101 ? -6.776 33.060 -49.645 1.00 88.88 101 GLN A CA 1
ATOM 769 C C . GLN A 1 101 ? -7.333 32.262 -50.832 1.00 88.88 101 GLN A C 1
ATOM 771 O O . GLN A 1 101 ? -8.125 32.797 -51.616 1.00 88.88 101 GLN A O 1
ATOM 776 N N . LYS A 1 102 ? -6.974 30.975 -50.957 1.00 88.06 102 LYS A N 1
ATOM 777 C CA . LYS A 1 102 ? -7.569 30.056 -51.940 1.00 88.06 102 LYS A CA 1
ATOM 778 C C . LYS A 1 102 ? -9.065 29.856 -51.697 1.00 88.06 102 LYS A C 1
ATOM 780 O O . LYS A 1 102 ? -9.813 29.739 -52.666 1.00 88.06 102 LYS A O 1
ATOM 785 N N . GLN A 1 103 ? -9.496 29.851 -50.435 1.00 84.06 103 GLN A N 1
ATOM 786 C CA . GLN A 1 103 ? -10.901 29.687 -50.062 1.00 84.06 103 GLN A CA 1
ATOM 787 C C . GLN A 1 103 ? -11.662 31.021 -50.043 1.00 84.06 103 GLN A C 1
ATOM 789 O O . GLN A 1 103 ? -12.799 31.093 -50.509 1.00 84.06 103 GLN A O 1
ATOM 794 N N . ASN A 1 104 ? -11.045 32.094 -49.543 1.00 85.19 104 ASN A N 1
ATOM 795 C CA . ASN A 1 104 ? -11.627 33.432 -49.525 1.00 85.19 104 ASN A CA 1
ATOM 796 C C . ASN A 1 104 ? -10.540 34.506 -49.670 1.00 85.19 104 ASN A C 1
ATOM 798 O O . ASN A 1 104 ? -9.836 34.832 -48.720 1.00 85.19 104 ASN A O 1
ATOM 802 N N . LYS A 1 105 ? -10.472 35.131 -50.851 1.00 84.50 105 LYS A N 1
ATOM 803 C CA . LYS A 1 105 ? -9.476 36.167 -51.188 1.00 84.50 105 LYS A CA 1
ATOM 804 C C . LYS A 1 105 ? -9.526 37.427 -50.311 1.00 84.50 105 LYS A C 1
ATOM 806 O O . LYS A 1 105 ? -8.645 38.268 -50.440 1.00 84.50 105 LYS A O 1
ATOM 811 N N . LYS A 1 106 ? -10.573 37.602 -49.496 1.00 84.12 106 LYS A N 1
ATOM 812 C CA . LYS A 1 106 ? -10.721 38.739 -48.574 1.00 84.12 106 LYS A CA 1
ATOM 813 C C . LYS A 1 106 ? -10.266 38.428 -47.143 1.00 84.12 106 LYS A C 1
ATOM 815 O O . LYS A 1 106 ? -10.242 39.351 -46.339 1.00 84.12 106 LYS A O 1
ATOM 820 N N . LEU A 1 107 ? -9.958 37.168 -46.824 1.00 87.25 107 LEU A N 1
ATOM 821 C CA . LEU A 1 107 ? -9.445 36.767 -45.514 1.00 87.25 107 LEU A CA 1
ATOM 822 C C . LEU A 1 107 ? -7.923 36.738 -45.527 1.00 87.25 107 LEU A C 1
ATOM 824 O O . LEU A 1 107 ? -7.309 36.311 -46.506 1.00 87.25 107 LEU A O 1
ATOM 828 N N . ASP A 1 108 ? -7.337 37.149 -44.410 1.00 88.94 108 ASP A N 1
ATOM 829 C CA . ASP A 1 108 ? -5.902 37.099 -44.184 1.00 88.94 108 ASP A CA 1
ATOM 830 C C . ASP A 1 108 ? -5.592 36.596 -42.766 1.00 88.94 108 ASP A C 1
ATOM 832 O O . ASP A 1 108 ? -6.505 36.417 -41.956 1.00 88.94 108 ASP A O 1
ATOM 836 N N . LEU A 1 109 ? -4.318 36.314 -42.480 1.00 91.50 109 LEU A N 1
ATOM 837 C CA . LEU A 1 109 ? -3.888 35.850 -41.158 1.00 91.50 109 LEU A CA 1
ATOM 838 C C . LEU A 1 109 ? -3.692 37.023 -40.192 1.00 91.50 109 LEU A C 1
ATOM 840 O O . LEU A 1 109 ? -2.869 37.906 -40.442 1.00 91.50 109 LEU A O 1
ATOM 844 N N . GLU A 1 110 ? -4.371 36.975 -39.050 1.00 92.50 110 GLU A N 1
ATOM 845 C CA . GLU A 1 110 ? -4.218 37.936 -37.957 1.00 92.50 110 GLU A CA 1
ATOM 846 C C . GLU A 1 110 ? -3.269 37.389 -36.887 1.00 92.50 110 GLU A C 1
ATOM 848 O O . GLU A 1 110 ? -3.419 36.264 -36.409 1.00 92.50 110 GLU A O 1
ATOM 853 N N . LYS A 1 111 ? -2.262 38.174 -36.498 1.00 89.12 111 LYS A N 1
ATOM 854 C CA . LYS A 1 111 ? -1.287 37.765 -35.481 1.00 89.12 111 LYS A CA 1
ATOM 855 C C . LYS A 1 111 ? -1.799 38.111 -34.086 1.00 89.12 111 LYS A C 1
ATOM 857 O O . LYS A 1 111 ? -2.204 39.245 -33.840 1.00 89.12 111 LYS A O 1
ATOM 862 N N . ILE A 1 112 ? -1.738 37.148 -33.171 1.00 88.88 112 ILE A N 1
ATOM 863 C CA . ILE A 1 112 ? -2.001 37.356 -31.743 1.00 88.88 112 ILE A CA 1
ATOM 864 C C . ILE A 1 112 ? -0.708 37.107 -30.973 1.00 88.88 112 ILE A C 1
ATOM 866 O O . ILE A 1 112 ? -0.070 36.072 -31.160 1.00 88.88 112 ILE A O 1
ATOM 870 N N . GLU A 1 113 ? -0.351 38.027 -30.077 1.00 87.44 113 GLU A N 1
ATOM 871 C CA . GLU A 1 113 ? 0.773 37.853 -29.152 1.00 87.44 113 GLU A CA 1
ATOM 872 C C . GLU A 1 113 ? 0.644 36.531 -28.372 1.00 87.44 113 GLU A C 1
ATOM 874 O O . GLU A 1 113 ? -0.454 36.094 -28.018 1.00 87.44 113 GLU A O 1
ATOM 879 N N . ARG A 1 114 ? 1.777 35.869 -28.120 1.00 81.94 114 ARG A N 1
ATOM 880 C CA . ARG A 1 114 ? 1.853 34.534 -27.522 1.00 81.94 114 ARG A CA 1
ATOM 881 C C . ARG A 1 114 ? 0.935 34.343 -26.315 1.00 81.94 114 ARG A C 1
ATOM 883 O O . ARG A 1 114 ? 0.169 33.385 -26.312 1.00 81.94 114 ARG A O 1
ATOM 890 N N . PHE A 1 115 ? 1.006 35.184 -25.288 1.00 83.62 115 PHE A N 1
ATOM 891 C CA . PHE A 1 115 ? 0.190 35.008 -24.083 1.00 83.62 115 PHE A CA 1
ATOM 892 C C . PHE A 1 115 ? -1.287 35.315 -24.335 1.00 83.62 115 PHE A C 1
ATOM 894 O O . PHE A 1 115 ? -2.143 34.553 -23.882 1.00 83.62 115 PHE A O 1
ATOM 901 N N . ALA A 1 116 ? -1.587 36.329 -25.148 1.00 84.88 116 ALA A N 1
ATOM 902 C CA . ALA A 1 116 ? -2.956 36.605 -25.580 1.00 84.88 116 ALA A CA 1
ATOM 903 C C . ALA A 1 116 ? -3.579 35.427 -26.361 1.00 84.88 116 ALA A C 1
ATOM 905 O O . ALA A 1 116 ? -4.772 35.154 -26.228 1.00 84.88 116 ALA A O 1
ATOM 906 N N . PHE A 1 117 ? -2.778 34.663 -27.112 1.00 89.50 117 PHE A N 1
ATOM 907 C CA . PHE A 1 117 ? -3.236 33.442 -27.781 1.00 89.50 117 PHE A CA 1
ATOM 908 C C . PHE A 1 117 ? -3.607 32.336 -26.778 1.00 89.50 117 PHE A C 1
ATOM 910 O O . PHE A 1 117 ? -4.597 31.631 -26.974 1.00 89.50 117 PHE A O 1
ATOM 917 N N . TYR A 1 118 ? -2.863 32.193 -25.672 1.00 87.69 118 TYR A N 1
ATOM 918 C CA . TYR A 1 118 ? -3.230 31.260 -24.596 1.00 87.69 118 TYR A CA 1
ATOM 919 C C . TYR A 1 118 ? -4.529 31.668 -23.895 1.00 87.69 118 TYR A C 1
ATOM 921 O O . TYR A 1 118 ? -5.324 30.798 -23.540 1.00 87.69 118 TYR A O 1
ATOM 929 N N . ASP A 1 119 ? -4.766 32.964 -23.711 1.00 88.38 119 ASP A N 1
ATOM 930 C CA . ASP A 1 119 ? -6.017 33.454 -23.128 1.00 88.38 119 ASP A CA 1
ATOM 931 C C . ASP A 1 119 ? -7.200 33.232 -24.076 1.00 88.38 119 ASP A C 1
ATOM 933 O O . ASP A 1 119 ? -8.264 32.784 -23.644 1.00 88.38 119 ASP A O 1
ATOM 937 N N . PHE A 1 120 ? -6.988 33.423 -25.381 1.00 87.12 120 PHE A N 1
ATOM 938 C CA . PHE A 1 120 ? -7.960 33.083 -26.418 1.00 87.12 120 PHE A CA 1
ATOM 939 C C . PHE A 1 120 ? -8.289 31.582 -26.422 1.00 87.12 120 PHE A C 1
ATOM 941 O O . PHE A 1 120 ? -9.458 31.204 -26.410 1.00 87.12 120 PHE A O 1
ATOM 948 N N . ALA A 1 121 ? -7.273 30.716 -26.341 1.00 92.19 121 ALA A N 1
ATOM 949 C CA . ALA A 1 121 ? -7.437 29.262 -26.304 1.00 92.19 121 ALA A CA 1
ATOM 950 C C . ALA A 1 121 ? -8.205 28.753 -25.067 1.00 92.19 121 ALA A C 1
ATOM 952 O O . ALA A 1 121 ? -8.893 27.731 -25.138 1.00 92.19 121 ALA A O 1
ATOM 953 N N . ARG A 1 122 ? -8.125 29.472 -23.938 1.00 92.75 122 ARG A N 1
ATOM 954 C CA . ARG A 1 122 ? -8.898 29.193 -22.712 1.00 92.75 122 ARG A CA 1
ATOM 955 C C . ARG A 1 122 ? -10.303 29.800 -22.731 1.00 92.75 122 ARG A C 1
ATOM 957 O O . ARG A 1 122 ? -11.097 29.518 -21.833 1.00 92.75 122 ARG A O 1
ATOM 964 N N . GLY A 1 123 ? -10.614 30.631 -23.722 1.00 90.44 123 GLY A N 1
ATOM 965 C CA . GLY A 1 123 ? -11.886 31.328 -23.834 1.00 90.44 123 GLY A CA 1
ATOM 966 C C . GLY A 1 123 ? -13.066 30.371 -24.003 1.00 90.44 123 GLY A C 1
ATOM 967 O O . GLY A 1 123 ? -12.997 29.389 -24.735 1.00 90.44 123 GLY A O 1
ATOM 968 N N . LYS A 1 124 ? -14.201 30.701 -23.375 1.00 88.69 124 LYS A N 1
ATOM 969 C CA . LYS A 1 124 ? -15.451 29.911 -23.428 1.00 88.69 124 LYS A CA 1
ATOM 970 C C . LYS A 1 124 ? -16.027 29.701 -24.839 1.00 88.69 124 LYS A C 1
ATOM 972 O O . LYS A 1 124 ? -16.908 28.867 -25.011 1.00 88.69 124 LYS A O 1
ATOM 977 N N . ASN A 1 125 ? -15.554 30.471 -25.819 1.00 89.94 125 ASN A N 1
ATOM 978 C CA . ASN A 1 125 ? -15.991 30.399 -27.211 1.00 89.94 125 ASN A CA 1
ATOM 979 C C . ASN A 1 125 ? -15.235 29.326 -28.012 1.00 89.94 125 ASN A C 1
ATOM 981 O O . ASN A 1 125 ? -15.638 29.020 -29.133 1.00 89.94 125 ASN A O 1
ATOM 985 N N . VAL A 1 126 ? -14.170 28.731 -27.457 1.00 93.50 126 VAL A N 1
ATOM 986 C CA . VAL A 1 126 ? -13.498 27.576 -28.062 1.00 93.50 126 VAL A CA 1
ATOM 987 C C . VAL A 1 126 ? -14.404 26.358 -27.918 1.00 93.50 126 VAL A C 1
ATOM 989 O O . VAL A 1 126 ? -14.628 25.854 -26.821 1.00 93.50 126 VAL A O 1
ATOM 992 N N . THR A 1 127 ? -14.944 25.897 -29.043 1.00 90.88 127 THR A N 1
ATOM 993 C CA . THR A 1 127 ? -15.891 24.768 -29.103 1.00 90.88 127 THR A CA 1
ATOM 994 C C . THR A 1 127 ? -15.220 23.478 -29.562 1.00 90.88 127 THR A C 1
ATOM 996 O O . THR A 1 127 ? -15.652 22.388 -29.183 1.00 90.88 127 THR A O 1
ATOM 999 N N . LEU A 1 128 ? -14.128 23.600 -30.322 1.00 91.88 128 LEU A N 1
ATOM 1000 C CA . LEU A 1 128 ? -13.324 22.492 -30.823 1.00 91.88 128 LEU A CA 1
ATOM 1001 C C . LEU A 1 128 ? -11.836 22.803 -30.656 1.00 91.88 128 LEU A C 1
ATOM 1003 O O . LEU A 1 128 ? -11.372 23.848 -31.105 1.00 91.88 128 LEU A O 1
ATOM 1007 N N . ALA A 1 129 ? -11.086 21.878 -30.061 1.00 93.44 129 ALA A N 1
ATOM 1008 C CA . ALA A 1 129 ? -9.631 21.934 -29.986 1.00 93.44 129 ALA A CA 1
ATOM 1009 C C . ALA A 1 129 ? -9.017 20.681 -30.620 1.00 93.44 129 ALA A C 1
ATOM 1011 O O . ALA A 1 129 ? -9.300 19.560 -30.193 1.00 93.44 129 ALA A O 1
ATOM 1012 N N . ILE A 1 130 ? -8.178 20.874 -31.637 1.00 91.44 130 ILE A N 1
ATOM 1013 C CA . ILE A 1 130 ? -7.571 19.814 -32.442 1.00 91.44 130 ILE A CA 1
ATOM 1014 C C . ILE A 1 130 ? -6.061 19.837 -32.237 1.00 91.44 130 ILE A C 1
ATOM 1016 O O . ILE A 1 130 ? -5.388 20.805 -32.594 1.00 91.44 130 ILE A O 1
ATOM 1020 N N . GLN A 1 131 ? -5.526 18.748 -31.693 1.00 90.06 131 GLN A N 1
ATOM 1021 C CA . GLN A 1 131 ? -4.096 18.587 -31.474 1.00 90.06 131 GLN A CA 1
ATOM 1022 C C . GLN A 1 131 ? -3.453 17.765 -32.595 1.00 90.06 131 GLN A C 1
ATOM 1024 O O . GLN A 1 131 ? -3.789 16.597 -32.788 1.00 90.06 131 GLN A O 1
ATOM 1029 N N . THR A 1 132 ? -2.500 18.361 -33.310 1.00 87.19 132 THR A N 1
ATOM 1030 C CA . THR A 1 132 ? -1.788 17.744 -34.442 1.00 87.19 132 THR A CA 1
ATOM 1031 C C . THR A 1 132 ? -0.449 17.127 -34.034 1.00 87.19 132 THR A C 1
ATOM 1033 O O . THR A 1 132 ? 0.076 17.370 -32.947 1.00 87.19 132 THR A O 1
ATOM 1036 N N . ALA A 1 133 ? 0.114 16.289 -34.910 1.00 66.62 133 ALA A N 1
ATOM 1037 C CA . ALA A 1 133 ? 1.262 15.437 -34.595 1.00 66.62 133 ALA A CA 1
ATOM 1038 C C . ALA A 1 133 ? 2.643 16.084 -34.819 1.00 66.62 133 ALA A C 1
ATOM 1040 O O . ALA A 1 133 ? 3.664 15.399 -34.692 1.00 66.62 133 ALA A O 1
ATOM 1041 N N . ARG A 1 134 ? 2.717 17.358 -35.226 1.00 60.62 134 ARG A N 1
ATOM 1042 C CA . ARG A 1 134 ? 3.995 17.986 -35.596 1.00 60.62 134 ARG A CA 1
ATOM 1043 C C . ARG A 1 134 ? 4.753 18.434 -34.343 1.00 60.62 134 ARG A C 1
ATOM 1045 O O . ARG A 1 134 ? 4.195 19.098 -33.477 1.00 60.62 134 ARG A O 1
ATOM 1052 N N . ASN A 1 135 ? 6.029 18.058 -34.255 1.00 48.84 135 ASN A N 1
ATOM 1053 C CA . ASN A 1 135 ? 6.967 18.495 -33.222 1.00 48.84 135 ASN A CA 1
ATOM 1054 C C . ASN A 1 135 ? 8.112 19.266 -33.917 1.00 48.84 135 ASN A C 1
ATOM 1056 O O . ASN A 1 135 ? 8.689 18.719 -34.858 1.00 48.84 135 ASN A O 1
ATOM 1060 N N . PRO A 1 136 ? 8.473 20.497 -33.511 1.00 43.38 136 PRO A N 1
ATOM 1061 C CA . PRO A 1 136 ? 9.562 21.257 -34.135 1.00 43.38 136 PRO A CA 1
ATOM 1062 C C . PRO A 1 136 ? 10.939 20.558 -34.109 1.00 43.38 136 PRO A C 1
ATOM 1064 O O . PRO A 1 136 ? 11.803 20.896 -34.914 1.00 43.38 136 PRO A O 1
ATOM 1067 N N . PHE A 1 137 ? 11.151 19.528 -33.280 1.00 37.56 137 PHE A N 1
ATOM 1068 C CA . PHE A 1 137 ? 12.425 18.791 -33.233 1.00 37.56 137 PHE A CA 1
ATOM 1069 C C . PHE A 1 137 ? 12.726 17.896 -34.453 1.00 37.56 137 PHE A C 1
ATOM 1071 O O . PHE A 1 137 ? 13.849 17.413 -34.578 1.00 37.56 137 PHE A O 1
ATOM 1078 N N . THR A 1 138 ? 11.782 17.681 -35.378 1.00 38.66 138 THR A N 1
ATOM 1079 C CA . THR A 1 138 ? 12.039 16.902 -36.609 1.00 38.66 138 THR A CA 1
ATOM 1080 C C . THR A 1 138 ? 12.564 17.735 -37.787 1.00 38.66 138 THR A C 1
ATOM 1082 O O . THR A 1 138 ? 12.931 17.160 -38.807 1.00 38.66 138 THR A O 1
ATO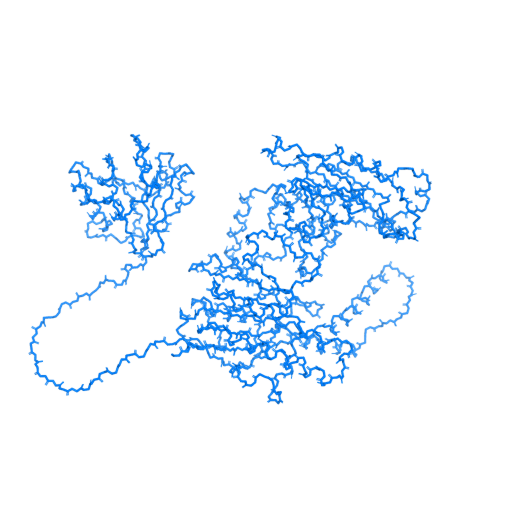M 1085 N N . ALA A 1 139 ? 12.655 19.066 -37.668 1.00 36.28 139 ALA A N 1
ATOM 1086 C CA . ALA A 1 139 ? 13.084 19.948 -38.764 1.00 36.28 139 ALA A CA 1
ATOM 1087 C C . ALA A 1 139 ? 14.616 20.058 -38.957 1.00 36.28 139 ALA A C 1
ATOM 1089 O O . ALA A 1 139 ? 15.067 20.686 -39.908 1.00 36.28 139 ALA A O 1
ATOM 1090 N N . LEU A 1 140 ? 15.439 19.429 -38.109 1.00 32.12 140 LEU A N 1
ATOM 1091 C CA . LEU A 1 140 ? 16.910 19.510 -38.192 1.00 32.12 140 LEU A CA 1
ATOM 1092 C C . LEU A 1 140 ? 17.565 18.457 -39.112 1.00 32.12 140 LEU A C 1
ATOM 1094 O O . LEU A 1 140 ? 18.769 18.234 -39.016 1.00 32.12 140 LEU A O 1
ATOM 1098 N N . SER A 1 141 ? 16.810 17.795 -39.998 1.00 31.12 141 SER A N 1
ATOM 1099 C CA . SER A 1 141 ? 17.370 16.753 -40.885 1.00 31.12 141 SER A CA 1
ATOM 1100 C C . SER A 1 141 ? 17.135 16.937 -42.385 1.00 31.12 141 SER A C 1
ATOM 1102 O O . SER A 1 141 ? 17.499 16.056 -43.158 1.00 31.12 141 SER A O 1
ATOM 1104 N N . GLU A 1 142 ? 16.623 18.087 -42.828 1.00 33.69 142 GLU A N 1
ATOM 1105 C CA . GLU A 1 142 ? 16.437 18.361 -44.258 1.00 33.69 142 GLU A CA 1
ATOM 1106 C C . GLU A 1 142 ? 17.017 19.731 -44.628 1.00 33.69 142 GLU A C 1
ATOM 1108 O O . GLU A 1 142 ? 16.404 20.766 -44.391 1.00 33.69 142 GLU A O 1
ATOM 1113 N N . GLY A 1 143 ? 18.231 19.745 -45.194 1.00 27.25 143 GLY A N 1
ATOM 1114 C CA . GLY A 1 143 ? 18.820 20.978 -45.722 1.00 27.25 143 GLY A CA 1
ATOM 1115 C C . GLY A 1 143 ? 20.317 20.936 -46.035 1.00 27.25 143 GLY A C 1
ATOM 1116 O O . GLY A 1 143 ? 21.088 21.603 -45.358 1.00 27.25 143 GLY A O 1
ATOM 1117 N N . SER A 1 144 ? 20.726 20.204 -47.078 1.00 25.89 144 SER A N 1
ATOM 1118 C CA . SER A 1 144 ? 21.832 20.604 -47.980 1.00 25.89 144 SER A CA 1
ATOM 1119 C C . SER A 1 144 ? 21.935 19.657 -49.184 1.00 25.89 144 SER A C 1
ATOM 1121 O O . SER A 1 144 ? 22.853 18.854 -49.329 1.00 25.89 144 SER A O 1
ATOM 1123 N N . GLY A 1 145 ? 20.960 19.753 -50.089 1.00 26.91 145 GLY A N 1
ATOM 1124 C CA . GLY A 1 145 ? 21.127 19.255 -51.450 1.00 26.91 145 GLY A CA 1
ATOM 1125 C C . GLY A 1 145 ? 21.958 20.253 -52.249 1.00 26.91 145 GLY A C 1
ATOM 1126 O O . GLY A 1 145 ? 21.469 21.331 -52.572 1.00 26.91 145 GLY A O 1
ATOM 1127 N N . THR A 1 146 ? 23.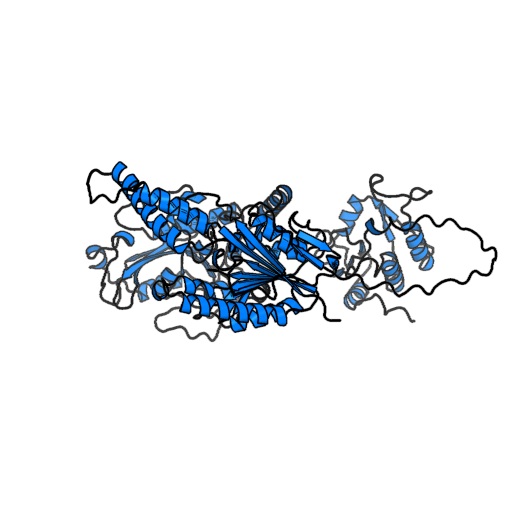207 19.911 -52.568 1.00 24.42 146 THR A N 1
ATOM 1128 C CA . THR A 1 146 ? 23.960 20.587 -53.631 1.00 24.42 146 THR A CA 1
ATOM 1129 C C . THR A 1 146 ? 23.967 19.687 -54.856 1.00 24.42 146 THR A C 1
ATOM 1131 O O . THR A 1 146 ? 24.460 18.561 -54.836 1.00 24.42 146 THR A O 1
ATOM 1134 N N . THR A 1 147 ? 23.353 20.200 -55.911 1.00 30.31 147 THR A N 1
ATOM 1135 C CA . THR A 1 147 ? 23.221 19.633 -57.247 1.00 30.31 147 THR A CA 1
ATOM 1136 C C . THR A 1 147 ? 24.600 19.375 -57.857 1.00 30.31 147 THR A C 1
ATOM 1138 O O . THR A 1 147 ? 25.404 20.300 -57.947 1.00 30.31 147 THR A O 1
ATOM 1141 N N . MET A 1 148 ? 24.859 18.163 -58.352 1.00 23.69 148 MET A N 1
ATOM 1142 C CA . MET A 1 148 ? 25.858 17.963 -59.402 1.00 23.69 148 MET A CA 1
ATOM 1143 C C . MET A 1 148 ? 25.272 17.162 -60.557 1.00 23.69 148 MET A C 1
ATOM 1145 O O . MET A 1 148 ? 24.558 16.176 -60.382 1.00 23.69 148 MET A O 1
ATOM 1149 N N . GLN A 1 149 ? 25.541 17.715 -61.732 1.00 23.56 149 GLN A N 1
ATOM 1150 C CA . GLN A 1 149 ? 25.047 17.348 -63.041 1.00 23.56 149 GLN A CA 1
ATOM 1151 C C . GLN A 1 149 ? 25.544 15.967 -63.469 1.00 23.56 149 GLN A C 1
ATOM 1153 O O . GLN A 1 149 ? 26.631 15.515 -63.118 1.00 23.56 149 GLN A O 1
ATOM 1158 N N . THR A 1 150 ? 24.707 15.321 -64.265 1.00 25.83 150 THR A N 1
ATOM 1159 C CA . THR A 1 150 ? 24.980 14.095 -65.002 1.00 25.83 150 THR A CA 1
ATOM 1160 C C . THR A 1 150 ? 25.973 14.351 -66.135 1.00 25.83 150 THR A C 1
ATOM 1162 O O . THR A 1 150 ? 25.627 15.050 -67.085 1.00 25.83 150 THR A O 1
ATOM 1165 N N . GLU A 1 151 ? 27.133 13.698 -66.103 1.00 22.56 151 GLU A N 1
ATOM 1166 C CA . GLU A 1 151 ? 27.885 13.357 -67.312 1.00 22.56 151 GLU A CA 1
ATOM 1167 C C . GLU A 1 151 ? 28.246 11.871 -67.310 1.00 22.56 151 GLU A C 1
ATOM 1169 O O . GLU A 1 151 ? 28.531 11.255 -66.283 1.00 22.56 151 GLU A O 1
ATOM 1174 N N . ALA A 1 152 ? 28.114 11.283 -68.494 1.00 28.78 152 ALA A N 1
ATOM 1175 C CA . ALA A 1 152 ? 28.106 9.858 -68.741 1.00 28.78 152 ALA A CA 1
ATOM 1176 C C . ALA A 1 152 ? 29.508 9.237 -68.690 1.00 28.78 152 ALA A C 1
ATOM 1178 O O . ALA A 1 152 ? 30.449 9.731 -69.304 1.00 28.78 152 ALA A O 1
ATOM 1179 N N . THR A 1 153 ? 29.619 8.072 -68.053 1.00 23.36 153 THR A N 1
ATOM 1180 C CA . THR A 1 153 ? 30.674 7.089 -68.344 1.00 23.36 153 THR A CA 1
ATOM 1181 C C . THR A 1 153 ? 30.177 5.686 -67.970 1.00 23.36 153 THR A C 1
ATOM 1183 O O . THR A 1 153 ? 29.921 5.387 -66.807 1.00 23.36 153 THR A O 1
ATOM 1186 N N . GLN A 1 154 ? 29.995 4.818 -68.968 1.00 25.25 154 GLN A N 1
ATOM 1187 C CA . GLN A 1 154 ? 29.911 3.358 -68.793 1.00 25.25 154 GLN A CA 1
ATOM 1188 C C . GLN A 1 154 ? 31.334 2.754 -68.871 1.00 25.25 154 GLN A C 1
ATOM 1190 O O . GLN A 1 154 ? 32.221 3.395 -69.431 1.00 25.25 154 GLN A O 1
ATOM 1195 N N . PRO A 1 155 ? 31.550 1.468 -68.538 1.00 34.44 155 PRO A N 1
ATOM 1196 C CA . PRO A 1 155 ? 31.239 0.783 -67.285 1.00 34.44 155 PRO A CA 1
ATOM 1197 C C . PRO A 1 155 ? 32.495 0.055 -66.742 1.00 34.44 155 PRO A C 1
ATOM 1199 O O . PRO A 1 155 ? 33.358 -0.373 -67.505 1.00 34.44 155 PRO A O 1
ATOM 1202 N N . SER A 1 156 ? 32.583 -0.200 -65.435 1.00 23.39 156 SER A N 1
ATOM 1203 C CA . SER A 1 156 ? 33.465 -1.260 -64.929 1.00 23.39 156 SER A CA 1
ATOM 1204 C C . SER A 1 156 ? 32.666 -2.250 -64.089 1.00 23.39 156 SER A C 1
ATOM 1206 O O . SER A 1 156 ? 32.048 -1.938 -63.073 1.00 23.39 156 SER A O 1
ATOM 1208 N N . ILE A 1 157 ? 32.625 -3.472 -64.606 1.00 40.47 157 ILE A N 1
ATOM 1209 C CA . ILE A 1 157 ? 32.076 -4.659 -63.966 1.00 40.47 157 ILE A CA 1
ATOM 1210 C C . ILE A 1 157 ? 32.892 -4.901 -62.695 1.00 40.47 157 ILE A C 1
ATOM 1212 O O . ILE A 1 157 ? 34.096 -5.106 -62.809 1.00 40.47 157 ILE A O 1
ATOM 1216 N N . ASN A 1 158 ? 32.263 -4.905 -61.510 1.00 33.56 158 ASN A N 1
ATOM 1217 C CA . ASN A 1 158 ? 32.677 -5.795 -60.420 1.00 33.56 158 ASN A CA 1
ATOM 1218 C C . ASN A 1 158 ? 31.672 -5.911 -59.256 1.00 33.56 158 ASN A C 1
ATOM 1220 O O . ASN A 1 158 ? 31.391 -4.967 -58.521 1.00 33.56 158 ASN A O 1
ATOM 1224 N N . SER A 1 159 ? 31.275 -7.167 -59.031 1.00 31.56 159 SER A N 1
ATOM 1225 C CA . SER A 1 159 ? 30.737 -7.787 -57.811 1.00 31.56 159 SER A CA 1
ATOM 1226 C C . SER A 1 159 ? 29.347 -7.367 -57.301 1.00 31.56 159 SER A C 1
ATOM 1228 O O . SER A 1 159 ? 29.109 -6.267 -56.807 1.00 31.56 159 SER A O 1
ATOM 1230 N N . ALA A 1 160 ? 28.427 -8.333 -57.336 1.00 37.50 160 ALA A N 1
ATOM 1231 C CA . ALA A 1 160 ? 27.133 -8.281 -56.671 1.00 37.50 160 ALA A CA 1
ATOM 1232 C C . ALA A 1 160 ? 27.292 -8.035 -55.156 1.00 37.50 160 ALA A C 1
ATOM 1234 O O . ALA A 1 160 ? 27.878 -8.848 -54.436 1.00 37.50 160 ALA A O 1
ATOM 1235 N N . LYS A 1 161 ? 26.730 -6.932 -54.643 1.00 39.03 161 LYS A N 1
ATOM 1236 C CA . LYS A 1 161 ? 26.592 -6.706 -53.197 1.00 39.03 161 LYS A CA 1
ATOM 1237 C C . LYS A 1 161 ? 25.510 -7.638 -52.645 1.00 39.03 161 LYS A C 1
ATOM 1239 O O . LYS A 1 161 ? 24.341 -7.520 -53.000 1.00 39.03 161 LYS A O 1
ATOM 1244 N N . ARG A 1 162 ? 25.909 -8.543 -51.744 1.00 38.16 162 ARG A N 1
ATOM 1245 C CA . ARG A 1 162 ? 25.001 -9.337 -50.896 1.00 38.16 162 ARG A CA 1
ATOM 1246 C C . ARG A 1 162 ? 24.009 -8.424 -50.146 1.00 38.16 162 ARG A C 1
ATOM 1248 O O . ARG A 1 162 ? 24.402 -7.324 -49.746 1.00 38.16 162 ARG A O 1
ATOM 1255 N N . PRO A 1 163 ? 22.766 -8.874 -49.888 1.00 40.56 163 PRO A N 1
ATOM 1256 C CA . PRO A 1 163 ? 21.797 -8.101 -49.114 1.00 40.56 163 PRO A CA 1
ATOM 1257 C C . PRO A 1 163 ? 22.342 -7.820 -47.704 1.00 40.56 163 PRO A C 1
ATOM 1259 O O . PRO A 1 163 ? 22.916 -8.704 -47.060 1.00 40.56 163 PRO A O 1
ATOM 1262 N N . LYS A 1 164 ? 22.190 -6.580 -47.214 1.00 48.22 164 LYS A N 1
ATOM 1263 C CA . LYS A 1 164 ? 22.555 -6.213 -45.835 1.00 48.22 164 LYS A CA 1
ATOM 1264 C C . LYS A 1 164 ? 21.705 -7.054 -44.874 1.00 48.22 164 LYS A C 1
ATOM 1266 O O . LYS A 1 164 ? 20.487 -6.908 -44.863 1.00 48.22 164 LYS A O 1
ATOM 1271 N N . LYS A 1 165 ? 22.341 -7.926 -44.079 1.00 56.88 165 LYS A N 1
ATOM 1272 C CA . LYS A 1 165 ? 21.671 -8.694 -43.012 1.00 56.88 165 LYS A CA 1
ATOM 1273 C C . LYS A 1 165 ? 20.877 -7.736 -42.115 1.00 56.88 165 LYS A C 1
ATOM 1275 O O . LYS A 1 165 ? 21.407 -6.699 -41.713 1.00 56.88 165 LYS A O 1
ATOM 1280 N N . ALA A 1 166 ? 19.630 -8.089 -41.800 1.00 61.44 166 ALA A N 1
ATOM 1281 C CA . ALA A 1 166 ? 18.812 -7.354 -40.840 1.00 61.44 166 ALA A CA 1
ATOM 1282 C C . ALA A 1 166 ? 19.580 -7.185 -39.516 1.00 61.44 166 ALA A C 1
ATOM 1284 O O . ALA A 1 166 ? 20.200 -8.134 -39.027 1.00 61.44 166 ALA A O 1
ATOM 1285 N N . LYS A 1 167 ? 19.575 -5.972 -38.949 1.00 74.12 167 LYS A N 1
ATOM 1286 C CA . LYS A 1 167 ? 20.211 -5.698 -37.652 1.00 74.12 167 LYS A CA 1
ATOM 1287 C C . LYS A 1 167 ? 19.472 -6.503 -36.574 1.00 74.12 167 LYS A C 1
ATOM 1289 O O . LYS A 1 167 ? 18.270 -6.322 -36.414 1.00 74.12 167 LYS A O 1
ATOM 1294 N N . LYS A 1 168 ? 20.168 -7.396 -35.861 1.00 80.00 168 LYS A N 1
ATOM 1295 C CA . LYS A 1 168 ? 19.589 -8.228 -34.790 1.00 80.00 168 LYS A CA 1
ATOM 1296 C C . LYS A 1 168 ? 19.905 -7.623 -33.415 1.00 80.00 168 LYS A C 1
ATOM 1298 O O . LYS A 1 168 ? 21.044 -7.188 -33.227 1.00 80.00 168 LYS A O 1
ATOM 1303 N N . PRO A 1 169 ? 18.954 -7.571 -32.468 1.00 86.69 169 PRO A N 1
ATOM 1304 C CA . PRO A 1 169 ? 19.272 -7.213 -31.092 1.00 86.69 169 PRO A CA 1
ATOM 1305 C C . PRO A 1 169 ? 20.144 -8.286 -30.441 1.00 86.69 169 PRO A C 1
ATOM 1307 O O . PRO A 1 169 ? 20.023 -9.475 -30.746 1.00 86.69 169 PRO A O 1
ATOM 1310 N N . SER A 1 170 ? 21.032 -7.856 -29.551 1.00 83.12 170 SER A N 1
ATOM 1311 C CA . SER A 1 170 ? 21.840 -8.757 -28.734 1.00 83.12 170 SER A CA 1
ATOM 1312 C C . SER A 1 170 ? 22.024 -8.183 -27.340 1.00 83.12 170 SER A C 1
ATOM 1314 O O . SER A 1 170 ? 22.176 -6.971 -27.181 1.00 83.12 170 SER A O 1
ATOM 1316 N N . VAL A 1 171 ? 22.059 -9.068 -26.351 1.00 86.19 171 VAL A N 1
ATOM 1317 C CA . VAL A 1 171 ? 22.424 -8.755 -24.971 1.00 86.19 171 VAL A CA 1
ATOM 1318 C C . VAL A 1 171 ? 23.584 -9.667 -24.607 1.00 86.19 171 VAL A C 1
ATOM 1320 O O . VAL A 1 171 ? 23.498 -10.877 -24.793 1.00 86.19 171 VAL A O 1
ATOM 1323 N N . THR A 1 172 ? 24.675 -9.081 -24.132 1.00 83.69 172 THR A N 1
ATOM 1324 C CA . THR A 1 172 ? 25.858 -9.806 -23.673 1.00 83.69 172 THR A CA 1
ATOM 1325 C C . THR A 1 172 ? 26.226 -9.288 -22.301 1.00 83.69 172 THR A C 1
ATOM 1327 O O . THR A 1 172 ? 26.294 -8.078 -22.084 1.00 83.69 172 THR A O 1
ATOM 1330 N N . ILE A 1 173 ? 26.453 -10.206 -21.376 1.00 84.44 173 ILE A N 1
ATOM 1331 C CA . ILE A 1 173 ? 26.864 -9.889 -20.018 1.00 84.44 173 ILE A CA 1
ATOM 1332 C C . ILE A 1 173 ? 28.381 -10.042 -19.917 1.00 84.44 173 ILE A C 1
ATOM 1334 O O . ILE A 1 173 ? 28.972 -10.909 -20.550 1.00 84.44 173 ILE A O 1
ATOM 1338 N N . LYS A 1 174 ? 29.012 -9.156 -19.154 1.00 83.00 174 LYS A N 1
ATOM 1339 C CA . LYS A 1 174 ? 30.432 -9.181 -18.809 1.00 83.00 174 LYS A CA 1
ATOM 1340 C C . LYS A 1 174 ? 30.512 -9.151 -17.286 1.00 83.00 174 LYS A C 1
ATOM 1342 O O . LYS A 1 174 ? 30.433 -8.057 -16.726 1.00 83.00 174 LYS A O 1
ATOM 1347 N N . PRO A 1 175 ? 30.599 -10.316 -16.620 1.00 76.38 175 PRO A N 1
ATOM 1348 C CA . PRO A 1 175 ? 30.604 -10.377 -15.165 1.00 76.38 175 PRO A CA 1
ATOM 1349 C C . PRO A 1 175 ? 31.643 -9.409 -14.571 1.00 76.38 175 PRO A C 1
ATOM 1351 O O . PRO A 1 175 ? 32.809 -9.445 -14.973 1.00 76.38 175 PRO A O 1
ATOM 1354 N N . PRO A 1 176 ? 31.233 -8.496 -13.677 1.00 77.25 176 PRO A N 1
ATOM 1355 C CA . PRO A 1 176 ? 32.143 -7.522 -13.093 1.00 77.25 176 PRO A CA 1
ATOM 1356 C C . PRO A 1 176 ? 33.019 -8.145 -11.998 1.00 77.25 176 PRO A C 1
ATOM 1358 O O . PRO A 1 176 ? 32.628 -9.104 -11.341 1.00 77.25 176 PRO A O 1
ATOM 1361 N N . ASN A 1 177 ? 34.168 -7.521 -11.714 1.00 77.31 177 ASN A N 1
ATOM 1362 C CA . ASN A 1 177 ? 35.030 -7.877 -10.573 1.00 77.31 177 ASN A CA 1
ATOM 1363 C C . ASN A 1 177 ? 34.496 -7.359 -9.214 1.00 77.31 177 ASN A C 1
ATOM 1365 O O . ASN A 1 177 ? 35.242 -7.294 -8.240 1.00 77.31 177 ASN A O 1
ATOM 1369 N N . TYR A 1 178 ? 33.236 -6.926 -9.152 1.00 80.00 178 TYR A N 1
ATOM 1370 C CA . TYR A 1 178 ? 32.556 -6.446 -7.948 1.00 80.00 178 TYR A CA 1
ATOM 1371 C C . TYR A 1 178 ? 31.143 -7.032 -7.894 1.00 80.00 178 TYR A C 1
ATOM 1373 O O . TYR A 1 178 ? 30.616 -7.462 -8.914 1.00 80.00 178 TYR A O 1
ATOM 1381 N N . GLU A 1 179 ? 30.516 -7.032 -6.720 1.00 79.19 179 GLU A N 1
ATOM 1382 C CA . GLU A 1 179 ? 29.119 -7.449 -6.568 1.00 79.19 179 GLU A CA 1
ATOM 1383 C C . GLU A 1 179 ? 28.213 -6.237 -6.866 1.00 79.19 179 GLU A C 1
ATOM 1385 O O . GLU A 1 179 ? 28.199 -5.292 -6.069 1.00 79.19 179 GLU A O 1
ATOM 1390 N N . PRO A 1 180 ? 27.483 -6.184 -8.000 1.00 80.56 180 PRO A N 1
ATOM 1391 C CA . PRO A 1 180 ? 26.660 -5.029 -8.315 1.00 80.56 180 PRO A CA 1
ATOM 1392 C C . PRO A 1 180 ? 25.490 -4.896 -7.333 1.00 80.56 180 PRO A C 1
ATOM 1394 O O . PRO A 1 180 ? 24.864 -5.903 -6.964 1.00 80.56 180 PRO A O 1
ATOM 1397 N N . PRO A 1 181 ? 25.160 -3.658 -6.923 1.00 82.50 181 PRO A N 1
ATOM 1398 C CA . PRO A 1 181 ? 24.004 -3.394 -6.093 1.00 82.50 181 PRO A CA 1
ATOM 1399 C C . PRO A 1 181 ? 22.705 -3.599 -6.876 1.00 82.50 181 PRO A C 1
ATOM 1401 O O . PRO A 1 181 ? 22.646 -3.436 -8.097 1.00 82.50 181 PRO A O 1
ATOM 1404 N N . LEU A 1 182 ? 21.613 -3.861 -6.157 1.00 75.06 182 LEU A N 1
ATOM 1405 C CA . LEU A 1 182 ? 20.281 -4.039 -6.750 1.00 75.06 182 LEU A CA 1
ATOM 1406 C C . LEU A 1 182 ? 19.822 -2.846 -7.622 1.00 75.06 182 LEU A C 1
ATOM 1408 O O . LEU A 1 182 ? 19.032 -3.001 -8.552 1.00 75.06 182 LEU A O 1
ATOM 1412 N N . GLU A 1 183 ? 20.333 -1.646 -7.358 1.00 79.06 183 GLU A N 1
ATOM 1413 C CA . GLU A 1 183 ? 20.052 -0.446 -8.153 1.00 79.06 183 GLU A CA 1
ATOM 1414 C C . GLU A 1 183 ? 20.597 -0.553 -9.589 1.00 79.06 183 GLU A C 1
ATOM 1416 O O . GLU A 1 183 ? 19.938 -0.116 -10.539 1.00 79.06 183 GLU A O 1
ATOM 1421 N N . GLU A 1 184 ? 21.760 -1.187 -9.769 1.00 84.56 184 GLU A N 1
ATOM 1422 C CA . GLU A 1 184 ? 22.313 -1.486 -11.092 1.00 84.56 184 GLU A CA 1
ATOM 1423 C C . GLU A 1 184 ? 21.501 -2.572 -11.803 1.00 84.56 184 GLU A C 1
ATOM 1425 O O . GLU A 1 184 ? 21.284 -2.470 -13.011 1.00 84.56 184 GLU A O 1
ATOM 1430 N N . LEU A 1 185 ? 20.964 -3.554 -11.066 1.00 85.62 185 LEU A N 1
ATOM 1431 C CA . LEU A 1 185 ? 20.027 -4.534 -11.622 1.00 85.62 185 LEU A CA 1
ATOM 1432 C C . LEU A 1 185 ? 18.753 -3.858 -12.140 1.00 85.62 185 LEU A C 1
ATOM 1434 O O . LEU A 1 185 ? 18.342 -4.104 -13.273 1.00 85.62 185 LEU A O 1
ATOM 1438 N N . ARG A 1 186 ? 18.139 -2.965 -11.355 1.00 87.94 186 ARG A N 1
ATOM 1439 C CA . ARG A 1 186 ? 16.974 -2.203 -11.826 1.00 87.94 186 ARG A CA 1
ATOM 1440 C C . ARG A 1 186 ? 17.327 -1.402 -13.079 1.00 87.94 186 ARG A C 1
ATOM 1442 O O . ARG A 1 186 ? 16.550 -1.386 -14.025 1.00 87.94 186 ARG A O 1
ATOM 1449 N N . SER A 1 187 ? 18.509 -0.789 -13.122 1.00 88.19 187 SER A N 1
ATOM 1450 C CA . SER A 1 187 ? 18.983 -0.035 -14.292 1.00 88.19 187 SER A CA 1
ATOM 1451 C C . SER A 1 187 ? 19.157 -0.932 -15.525 1.00 88.19 187 SER A C 1
ATOM 1453 O O . SER A 1 187 ? 18.750 -0.550 -16.622 1.00 88.19 187 SER A O 1
ATOM 1455 N N . PHE A 1 188 ? 19.658 -2.159 -15.348 1.00 91.31 188 PHE A N 1
ATOM 1456 C CA . PHE A 1 188 ? 19.717 -3.173 -16.401 1.00 91.31 188 PHE A CA 1
ATOM 1457 C C . PHE A 1 188 ? 18.324 -3.554 -16.921 1.00 91.31 188 PHE A C 1
ATOM 1459 O O . PHE A 1 188 ? 18.086 -3.464 -18.126 1.00 91.31 188 PHE A O 1
ATOM 1466 N N . VAL A 1 189 ? 17.385 -3.898 -16.027 1.00 92.38 189 VAL A N 1
ATOM 1467 C CA . VAL A 1 189 ? 15.983 -4.211 -16.378 1.00 92.38 189 VAL A CA 1
ATOM 1468 C C . VAL A 1 189 ? 15.364 -3.062 -17.175 1.00 92.38 189 VAL A C 1
ATOM 1470 O O . VAL A 1 189 ? 14.784 -3.275 -18.238 1.00 92.38 189 VAL A O 1
ATOM 1473 N N . MET A 1 190 ? 15.552 -1.828 -16.704 1.00 91.56 190 MET A N 1
ATOM 1474 C CA . MET A 1 190 ? 15.070 -0.630 -17.385 1.00 91.56 190 MET A CA 1
ATOM 1475 C C . MET A 1 190 ? 15.725 -0.451 -18.757 1.00 91.56 190 MET A C 1
ATOM 1477 O O . MET A 1 190 ? 15.043 -0.066 -19.697 1.00 91.56 190 MET A O 1
ATOM 1481 N N . SER A 1 191 ? 17.010 -0.772 -18.918 1.00 92.25 191 SER A N 1
ATOM 1482 C CA . SER A 1 191 ? 17.698 -0.683 -20.211 1.00 92.25 191 SER A CA 1
ATOM 1483 C C . SER A 1 191 ? 17.206 -1.705 -21.248 1.00 92.25 191 SER A C 1
ATOM 1485 O O . SER A 1 191 ? 17.250 -1.404 -22.442 1.00 92.25 191 SER A O 1
ATOM 1487 N N . CYS A 1 192 ? 16.678 -2.861 -20.818 1.00 91.69 192 CYS A N 1
ATOM 1488 C CA . CYS A 1 192 ? 16.026 -3.834 -21.704 1.00 91.69 192 CYS A CA 1
ATOM 1489 C C . CYS A 1 192 ? 14.721 -3.295 -22.308 1.00 91.69 192 CYS A C 1
ATOM 1491 O O . CYS A 1 192 ? 14.367 -3.657 -23.425 1.00 91.69 192 CYS A O 1
ATOM 1493 N N . VAL A 1 193 ? 14.002 -2.454 -21.560 1.00 92.81 193 VAL A N 1
ATOM 1494 C CA . VAL A 1 193 ? 12.646 -1.992 -21.902 1.00 92.81 193 VAL A CA 1
ATOM 1495 C C . VAL A 1 193 ? 12.658 -0.574 -22.485 1.00 92.81 193 VAL A C 1
ATOM 1497 O O . VAL A 1 193 ? 11.856 -0.238 -23.356 1.00 92.81 193 VAL A O 1
ATOM 1500 N N . CYS A 1 194 ? 13.601 0.255 -22.039 1.00 91.38 194 CYS A N 1
ATOM 1501 C CA . CYS A 1 194 ? 13.755 1.657 -22.410 1.00 91.38 194 CYS A CA 1
ATOM 1502 C C . CYS A 1 194 ? 15.099 1.860 -23.144 1.00 91.38 194 CYS A C 1
ATOM 1504 O O . CYS A 1 194 ? 16.172 1.843 -22.521 1.00 91.38 194 CYS A O 1
ATOM 1506 N N . PRO A 1 195 ? 15.088 2.056 -24.479 1.00 87.06 195 PRO A N 1
ATOM 1507 C CA . PRO A 1 195 ? 16.310 2.192 -25.275 1.00 87.06 195 PRO A CA 1
ATOM 1508 C C . PRO A 1 195 ? 17.200 3.377 -24.882 1.00 87.06 195 PRO A C 1
ATOM 1510 O O . PRO A 1 195 ? 18.415 3.292 -25.046 1.00 87.06 195 PRO A O 1
ATOM 1513 N N . ASP A 1 196 ? 16.616 4.433 -24.324 1.00 87.50 196 ASP A N 1
ATOM 1514 C CA . ASP A 1 196 ? 17.276 5.650 -23.844 1.00 87.50 196 ASP A CA 1
ATOM 1515 C C . ASP A 1 196 ? 17.933 5.495 -22.462 1.00 87.50 196 ASP A C 1
ATOM 1517 O O . ASP A 1 196 ? 18.809 6.280 -22.104 1.00 87.50 196 ASP A O 1
ATOM 1521 N N . VAL A 1 197 ? 17.563 4.469 -21.687 1.00 88.75 197 VAL A N 1
ATOM 1522 C CA . VAL A 1 197 ? 18.190 4.198 -20.385 1.00 88.75 197 VAL A CA 1
ATOM 1523 C C . VAL A 1 197 ? 19.600 3.625 -20.590 1.00 88.75 197 VAL A C 1
ATOM 1525 O O . VAL A 1 197 ? 19.748 2.632 -21.312 1.00 88.75 197 VAL A O 1
ATOM 1528 N N . PRO A 1 198 ? 20.648 4.193 -19.965 1.00 89.75 198 PRO A N 1
ATOM 1529 C CA . PRO A 1 198 ? 22.004 3.663 -20.061 1.00 89.75 198 PRO A CA 1
ATOM 1530 C C . PRO A 1 198 ? 22.094 2.202 -19.612 1.00 89.75 198 PRO A C 1
ATOM 1532 O O . PRO A 1 198 ? 21.434 1.784 -18.662 1.00 89.75 198 PRO A O 1
ATOM 1535 N N . VAL A 1 199 ? 22.922 1.423 -20.304 1.00 90.75 199 VAL A N 1
ATOM 1536 C CA . VAL A 1 199 ? 23.220 0.038 -19.920 1.00 90.75 199 VAL A CA 1
ATOM 1537 C C . VAL A 1 199 ? 24.325 0.066 -18.853 1.00 90.75 199 VAL A C 1
ATOM 1539 O O . VAL A 1 199 ? 25.287 0.817 -19.035 1.00 90.75 199 VAL A O 1
ATOM 1542 N N . PRO A 1 200 ? 24.223 -0.711 -17.758 1.00 90.25 200 PRO A N 1
ATOM 1543 C CA . PRO A 1 200 ? 25.305 -0.831 -16.781 1.00 90.25 200 PRO A CA 1
ATOM 1544 C C . PRO A 1 200 ? 26.623 -1.288 -17.413 1.00 90.25 200 PRO A C 1
ATOM 1546 O O . PRO A 1 200 ? 26.624 -1.999 -18.415 1.00 90.25 200 PRO A O 1
ATOM 1549 N N . SER A 1 201 ? 27.752 -0.916 -16.808 1.00 89.31 201 SER A N 1
ATOM 1550 C CA . SER A 1 201 ? 29.102 -1.164 -17.347 1.00 89.31 201 SER A CA 1
ATOM 1551 C C . SER A 1 201 ? 29.427 -2.649 -17.564 1.00 89.31 201 SER A C 1
ATOM 1553 O O . SER A 1 201 ? 30.196 -2.986 -18.465 1.00 89.31 201 SER A O 1
ATOM 1555 N N . TRP A 1 202 ? 28.818 -3.535 -16.774 1.00 87.06 202 TRP A N 1
ATOM 1556 C CA . TRP A 1 202 ? 28.941 -4.991 -16.874 1.00 87.06 202 TRP A CA 1
ATOM 1557 C C . TRP A 1 202 ? 28.023 -5.627 -17.928 1.00 87.06 202 TRP A C 1
ATOM 1559 O O . TRP A 1 202 ? 27.991 -6.847 -18.067 1.00 87.06 202 TRP A O 1
ATOM 1569 N N . ALA A 1 203 ? 27.270 -4.846 -18.700 1.00 88.88 203 ALA A N 1
ATOM 1570 C CA . ALA A 1 203 ? 26.426 -5.356 -19.773 1.00 88.88 203 ALA A CA 1
ATOM 1571 C C . ALA A 1 203 ? 26.643 -4.590 -21.082 1.00 88.88 203 ALA A C 1
ATOM 1573 O O . ALA A 1 203 ? 26.980 -3.409 -21.117 1.00 88.88 203 ALA A O 1
ATOM 1574 N N . GLN A 1 204 ? 26.419 -5.276 -22.198 1.00 89.50 204 GLN A N 1
ATOM 1575 C CA . GLN A 1 204 ? 26.457 -4.699 -23.532 1.00 89.50 204 GLN A CA 1
ATOM 1576 C C . GLN A 1 204 ? 25.180 -5.072 -24.278 1.00 89.50 204 GLN A C 1
ATOM 1578 O O . GLN A 1 204 ? 24.829 -6.246 -24.382 1.00 89.50 204 GLN A O 1
ATOM 1583 N N . MET A 1 205 ? 24.493 -4.070 -24.827 1.00 90.25 205 MET A N 1
ATOM 1584 C CA . MET A 1 205 ? 23.302 -4.278 -25.646 1.00 90.25 205 MET A CA 1
ATOM 1585 C C . MET A 1 205 ? 23.475 -3.634 -27.016 1.00 90.25 205 MET A C 1
ATOM 1587 O O . MET A 1 205 ? 23.904 -2.485 -27.117 1.00 90.25 205 MET A O 1
ATOM 1591 N N . SER A 1 206 ? 23.109 -4.357 -28.072 1.00 88.50 206 SER A N 1
ATOM 1592 C CA . SER A 1 206 ? 23.070 -3.835 -29.438 1.00 88.50 206 SER A CA 1
ATOM 1593 C C . SER A 1 206 ? 21.634 -3.797 -29.958 1.00 88.50 206 SER A C 1
ATOM 1595 O O . SER A 1 206 ? 20.810 -4.634 -29.593 1.00 88.50 206 SER A O 1
ATOM 1597 N N . ASN A 1 207 ? 21.324 -2.803 -30.798 1.00 88.12 207 ASN A N 1
ATOM 1598 C CA . ASN A 1 207 ? 19.993 -2.589 -31.383 1.00 88.12 207 ASN A CA 1
ATOM 1599 C C . ASN A 1 207 ? 18.849 -2.638 -30.344 1.00 88.12 207 ASN A C 1
ATOM 1601 O O . ASN A 1 207 ? 17.831 -3.285 -30.573 1.00 88.12 207 ASN A O 1
ATOM 1605 N N . LYS A 1 208 ? 19.019 -1.941 -29.207 1.00 89.44 208 LYS A N 1
ATOM 1606 C CA . LYS A 1 208 ? 18.098 -1.950 -28.051 1.00 89.44 208 LYS A CA 1
ATOM 1607 C C . LYS A 1 208 ? 16.627 -1.711 -28.407 1.00 89.44 208 LYS A C 1
ATOM 1609 O O . LYS A 1 208 ? 15.751 -2.297 -27.790 1.00 89.44 208 LYS A O 1
ATOM 1614 N N . SER A 1 209 ? 16.352 -0.882 -29.412 1.00 86.25 209 SER A N 1
ATOM 1615 C CA . SER A 1 209 ? 14.989 -0.600 -29.880 1.00 86.25 209 SER A CA 1
ATOM 1616 C C . SER A 1 209 ? 14.266 -1.808 -30.489 1.00 86.25 209 SER A C 1
ATOM 1618 O O . SER A 1 209 ? 13.058 -1.741 -30.683 1.00 86.25 209 SER A O 1
ATOM 1620 N N . LEU A 1 210 ? 14.984 -2.892 -30.805 1.00 88.31 210 LEU A N 1
ATOM 1621 C CA . LEU A 1 210 ? 14.424 -4.135 -31.343 1.00 88.31 210 LEU A CA 1
ATOM 1622 C C . LEU A 1 210 ? 14.150 -5.194 -30.260 1.00 88.31 210 LEU A C 1
ATOM 1624 O O . LEU A 1 210 ? 13.654 -6.275 -30.589 1.00 88.31 210 LEU A O 1
ATOM 1628 N N . ILE A 1 211 ? 14.493 -4.918 -28.996 1.00 88.31 211 ILE A N 1
ATOM 1629 C CA . ILE A 1 211 ? 14.136 -5.773 -27.857 1.00 88.31 211 ILE A CA 1
ATOM 1630 C C . ILE A 1 211 ? 12.629 -5.627 -27.624 1.00 88.31 211 ILE A C 1
ATOM 1632 O O . ILE A 1 211 ? 12.129 -4.513 -27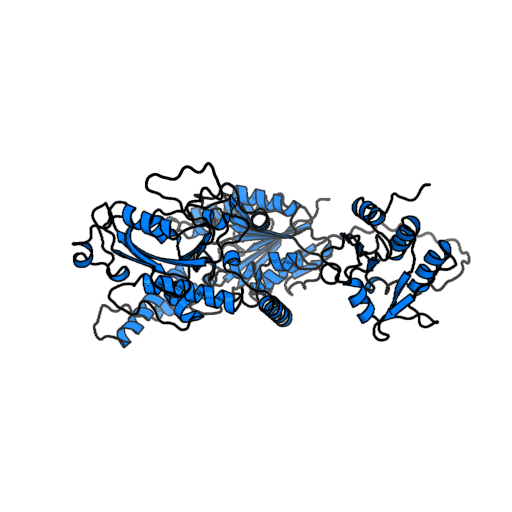.485 1.00 88.31 211 ILE A O 1
ATOM 1636 N N . LYS A 1 212 ? 11.899 -6.748 -27.620 1.00 86.06 212 LYS A N 1
ATOM 1637 C CA . LYS A 1 212 ? 10.433 -6.755 -27.484 1.00 86.06 212 LYS A CA 1
ATOM 1638 C C . LYS A 1 212 ? 9.962 -6.580 -26.045 1.00 86.06 212 LYS A C 1
ATOM 1640 O O . LYS A 1 212 ? 8.864 -6.086 -25.834 1.00 86.06 212 LYS A O 1
ATOM 1645 N N . GLY A 1 213 ? 10.781 -6.978 -25.078 1.00 91.81 213 GLY A N 1
ATOM 1646 C CA . GLY A 1 213 ? 10.465 -6.836 -23.665 1.00 91.81 213 GLY A CA 1
ATOM 1647 C C . GLY A 1 213 ? 11.400 -7.635 -22.770 1.00 91.81 213 GLY A C 1
ATOM 1648 O O . GLY A 1 213 ? 12.382 -8.237 -23.227 1.00 91.81 213 GLY A O 1
ATOM 1649 N N . ALA A 1 214 ? 11.080 -7.644 -21.480 1.00 95.38 214 ALA A N 1
ATOM 1650 C CA . ALA A 1 214 ? 11.809 -8.409 -20.481 1.00 95.38 214 ALA A CA 1
ATOM 1651 C C . ALA A 1 214 ? 10.875 -9.105 -19.486 1.00 95.38 214 ALA A C 1
ATOM 1653 O O . ALA A 1 214 ? 9.811 -8.593 -19.138 1.00 95.38 214 ALA A O 1
ATOM 1654 N N . VAL A 1 215 ? 11.314 -10.261 -18.992 1.00 96.56 215 VAL A N 1
ATOM 1655 C CA . VAL A 1 215 ? 10.691 -10.950 -17.859 1.00 96.56 215 VAL A CA 1
ATOM 1656 C C . VAL A 1 215 ? 11.693 -11.024 -16.724 1.00 96.56 215 VAL A C 1
ATOM 1658 O O . VAL A 1 215 ? 12.810 -11.499 -16.917 1.00 96.56 215 VAL A O 1
ATOM 1661 N N . VAL A 1 216 ? 11.288 -10.566 -15.542 1.00 95.88 216 VAL A N 1
ATOM 1662 C CA . VAL A 1 216 ? 12.064 -10.701 -14.309 1.00 95.88 216 VAL A CA 1
ATOM 1663 C C . VAL A 1 216 ? 11.413 -11.764 -13.436 1.00 95.88 216 VAL A C 1
ATOM 1665 O O . VAL A 1 216 ? 10.340 -11.538 -12.893 1.00 95.88 216 VAL A O 1
ATOM 1668 N N . ALA A 1 217 ? 12.057 -12.913 -13.285 1.00 93.81 217 ALA A N 1
ATOM 1669 C CA . ALA A 1 217 ? 11.708 -13.934 -12.309 1.00 93.81 217 ALA A CA 1
ATOM 1670 C C . ALA A 1 217 ? 12.490 -13.670 -11.017 1.00 93.81 217 ALA A C 1
ATOM 1672 O O . ALA A 1 217 ? 13.653 -14.050 -10.883 1.00 93.81 217 ALA A O 1
ATOM 1673 N N . TYR A 1 218 ? 11.858 -12.977 -10.076 1.00 91.81 218 TYR A N 1
ATOM 1674 C CA . TYR A 1 218 ? 12.372 -12.831 -8.724 1.00 91.81 218 TYR A CA 1
ATOM 1675 C C . TYR A 1 218 ? 12.020 -14.082 -7.918 1.00 91.81 218 TYR A C 1
ATOM 1677 O O . TYR A 1 218 ? 10.847 -14.436 -7.845 1.00 91.81 218 TYR A O 1
ATOM 1685 N N . VAL A 1 219 ? 13.004 -14.740 -7.315 1.00 88.94 219 VAL A N 1
ATOM 1686 C CA . VAL A 1 219 ? 12.833 -16.045 -6.666 1.00 88.94 219 VAL A CA 1
ATOM 1687 C C . VAL A 1 219 ? 13.249 -15.945 -5.203 1.00 88.94 219 VAL A C 1
ATOM 1689 O O . VAL A 1 219 ? 14.439 -15.898 -4.883 1.00 88.94 219 VAL A O 1
ATOM 1692 N N . ASP A 1 220 ? 12.262 -15.897 -4.310 1.00 83.94 220 ASP A N 1
ATOM 1693 C CA . ASP A 1 220 ? 12.498 -15.977 -2.871 1.00 83.94 220 ASP A CA 1
ATOM 1694 C C . ASP A 1 220 ? 13.089 -17.360 -2.536 1.00 83.94 220 ASP A C 1
ATOM 1696 O O . ASP A 1 220 ? 12.577 -18.389 -2.968 1.00 83.94 220 ASP A O 1
ATOM 1700 N N . GLY A 1 221 ? 14.182 -17.390 -1.769 1.00 77.94 221 GLY A N 1
ATOM 1701 C CA . GLY A 1 221 ? 14.827 -18.643 -1.354 1.00 77.94 221 GLY A CA 1
ATOM 1702 C C . GLY A 1 221 ? 15.821 -19.240 -2.361 1.00 77.94 221 GLY A C 1
ATOM 1703 O O . GLY A 1 221 ? 16.300 -20.353 -2.177 1.00 77.94 221 GLY A O 1
ATOM 1704 N N . LEU A 1 222 ? 16.189 -18.520 -3.417 1.00 81.38 222 LEU A N 1
ATOM 1705 C CA . LEU A 1 222 ? 17.216 -18.997 -4.339 1.00 81.38 222 LEU A CA 1
ATOM 1706 C C . LEU A 1 222 ? 18.632 -18.769 -3.767 1.00 81.38 222 LEU A C 1
ATOM 1708 O O . LEU A 1 222 ? 19.083 -17.628 -3.665 1.00 81.38 222 LEU A O 1
ATOM 1712 N N . ASP A 1 223 ? 19.333 -19.848 -3.403 1.00 75.75 223 ASP A N 1
ATOM 1713 C CA . ASP A 1 223 ? 20.702 -19.782 -2.860 1.00 75.75 223 ASP A CA 1
ATOM 1714 C C . ASP A 1 223 ? 21.755 -19.470 -3.943 1.00 75.75 223 ASP A C 1
ATOM 1716 O O . ASP A 1 223 ? 21.887 -20.249 -4.893 1.00 75.75 223 ASP A O 1
ATOM 1720 N N . PRO A 1 224 ? 22.565 -18.403 -3.809 1.00 73.12 224 PRO A N 1
ATOM 1721 C CA . PRO A 1 224 ? 23.650 -18.121 -4.749 1.00 73.12 224 PRO A CA 1
ATOM 1722 C C . PRO A 1 224 ? 24.731 -19.208 -4.796 1.00 73.12 224 PRO A C 1
ATOM 1724 O O . PRO A 1 224 ? 25.321 -19.432 -5.853 1.00 73.12 224 PRO A O 1
ATOM 1727 N N . ASN A 1 225 ? 24.990 -19.897 -3.678 1.00 68.81 225 ASN A N 1
ATOM 1728 C CA . ASN A 1 225 ? 26.053 -20.905 -3.586 1.00 68.81 225 ASN A CA 1
ATOM 1729 C C . ASN A 1 225 ? 25.745 -22.160 -4.410 1.00 68.81 225 ASN A C 1
ATOM 1731 O O . ASN A 1 225 ? 26.653 -22.915 -4.748 1.00 68.81 225 ASN A O 1
ATOM 1735 N N . PHE A 1 226 ? 24.478 -22.362 -4.771 1.00 66.06 226 PHE A N 1
ATOM 1736 C CA . PHE A 1 226 ? 24.053 -23.479 -5.603 1.00 66.06 226 PHE A CA 1
ATOM 1737 C C . PHE A 1 226 ? 24.470 -23.325 -7.079 1.00 66.06 226 PHE A C 1
ATOM 1739 O O . PHE A 1 226 ? 24.489 -24.294 -7.832 1.00 66.06 226 PHE A O 1
ATOM 1746 N N . PHE A 1 227 ? 24.842 -22.114 -7.508 1.00 63.06 227 PHE A N 1
ATOM 1747 C CA . PHE A 1 227 ? 25.152 -21.800 -8.908 1.00 63.06 227 PHE A CA 1
ATOM 1748 C C . PHE A 1 227 ? 26.650 -21.671 -9.213 1.00 63.06 227 PHE A C 1
ATOM 1750 O O . PHE A 1 227 ? 27.009 -21.152 -10.278 1.00 63.06 227 PHE A O 1
ATOM 1757 N N . THR A 1 228 ? 27.509 -22.159 -8.315 1.00 56.38 228 THR A N 1
ATOM 1758 C CA . THR A 1 228 ? 28.966 -22.247 -8.505 1.00 56.38 228 THR A CA 1
ATOM 1759 C C . THR A 1 228 ? 29.335 -23.141 -9.701 1.00 56.38 228 THR A C 1
ATOM 1761 O O . THR A 1 228 ? 28.491 -23.833 -10.274 1.00 56.38 228 THR A O 1
ATOM 1764 N N . SER A 1 229 ? 30.596 -23.072 -10.139 1.00 47.09 229 SER A N 1
ATOM 1765 C CA . SER A 1 229 ? 31.129 -23.731 -11.347 1.00 47.09 229 SER A CA 1
ATOM 1766 C C . SER A 1 229 ? 30.919 -25.251 -11.408 1.00 47.09 229 SER A C 1
ATOM 1768 O O . SER A 1 229 ? 30.913 -25.797 -12.507 1.00 47.09 229 SER A O 1
ATOM 1770 N N . ASP A 1 230 ? 30.681 -25.900 -10.265 1.00 45.72 230 ASP A N 1
ATOM 1771 C CA . ASP A 1 230 ? 30.518 -27.354 -10.135 1.00 45.72 230 ASP A CA 1
ATOM 1772 C C . ASP A 1 230 ? 29.046 -27.798 -9.945 1.00 45.72 230 ASP A C 1
ATOM 1774 O O . ASP A 1 230 ? 28.762 -28.986 -9.795 1.00 45.72 230 ASP A O 1
ATOM 1778 N N . GLY A 1 231 ? 28.089 -26.858 -9.953 1.00 51.22 231 GLY A N 1
ATOM 1779 C CA . GLY A 1 231 ? 26.655 -27.130 -9.792 1.00 51.22 231 GLY A CA 1
ATOM 1780 C C . GLY A 1 231 ? 25.995 -27.664 -11.082 1.00 51.22 231 GLY A C 1
ATOM 1781 O O . GLY A 1 231 ? 26.131 -27.018 -12.124 1.00 51.22 231 GLY A O 1
ATOM 1782 N N . PRO A 1 232 ? 25.224 -28.777 -11.063 1.00 46.75 232 PRO A N 1
ATOM 1783 C CA . PRO A 1 232 ? 24.682 -29.405 -12.282 1.00 46.75 232 PRO A CA 1
ATOM 1784 C C . PRO A 1 232 ? 23.560 -28.641 -13.008 1.00 46.75 232 PRO A C 1
ATOM 1786 O O . PRO A 1 232 ? 23.028 -29.135 -14.002 1.00 46.75 232 PRO A O 1
ATOM 1789 N N . TYR A 1 233 ? 23.172 -27.458 -12.538 1.00 61.06 233 TYR A N 1
ATOM 1790 C CA . TYR A 1 233 ? 21.865 -26.891 -12.853 1.00 61.06 233 TYR A CA 1
ATOM 1791 C C . TYR A 1 233 ? 22.013 -25.455 -13.367 1.00 61.06 233 TYR A C 1
ATOM 1793 O O . TYR A 1 233 ? 22.644 -24.615 -12.723 1.00 61.06 233 TYR A O 1
ATOM 1801 N N . LEU A 1 234 ? 21.447 -25.185 -14.553 1.00 56.69 234 LEU A N 1
ATOM 1802 C CA . LEU A 1 234 ? 21.518 -23.942 -15.349 1.00 56.69 234 LEU A CA 1
ATOM 1803 C C . LEU A 1 234 ? 22.721 -23.737 -16.297 1.00 56.69 234 LEU A C 1
ATOM 1805 O O . LEU A 1 234 ? 23.057 -22.600 -16.625 1.00 56.69 234 LEU A O 1
ATOM 1809 N N . GLY A 1 235 ? 23.316 -24.808 -16.831 1.00 52.66 235 GLY A N 1
ATOM 1810 C CA . GLY A 1 235 ? 24.376 -24.720 -17.859 1.00 52.66 235 GLY A CA 1
ATOM 1811 C C . GLY A 1 235 ? 23.913 -24.494 -19.313 1.00 52.66 235 GLY A C 1
ATOM 1812 O O . GLY A 1 235 ? 24.751 -24.332 -20.192 1.00 52.66 235 GLY A O 1
ATOM 1813 N N . GLY A 1 236 ? 22.604 -24.513 -19.602 1.00 62.44 236 GLY A N 1
ATOM 1814 C CA . GLY A 1 236 ? 22.104 -24.552 -20.992 1.00 62.44 236 GLY A CA 1
ATOM 1815 C C . GLY A 1 236 ? 21.443 -23.278 -21.533 1.00 62.44 236 GLY A C 1
ATOM 1816 O O . GLY A 1 236 ? 21.531 -23.009 -22.727 1.00 62.44 236 GLY A O 1
ATOM 1817 N N . ILE A 1 237 ? 20.754 -22.508 -20.682 1.00 70.94 237 ILE A N 1
ATOM 1818 C CA . ILE A 1 237 ? 19.950 -21.342 -21.111 1.00 70.94 237 ILE A CA 1
ATOM 1819 C C . ILE A 1 237 ? 20.566 -19.995 -20.714 1.00 70.94 237 ILE A C 1
ATOM 1821 O O . ILE A 1 237 ? 20.343 -18.991 -21.391 1.00 70.94 237 ILE A O 1
ATOM 1825 N N . PHE A 1 238 ? 21.338 -19.964 -19.627 1.00 72.50 238 PHE A N 1
ATOM 1826 C CA . PHE A 1 238 ? 21.974 -18.754 -19.121 1.00 72.50 238 PHE A CA 1
ATOM 1827 C C . PHE A 1 238 ? 23.391 -18.680 -19.667 1.00 72.50 238 PHE A C 1
ATOM 1829 O O . PHE A 1 238 ? 24.183 -19.597 -19.471 1.00 72.50 238 PHE A O 1
ATOM 1836 N N . GLN A 1 239 ? 23.688 -17.595 -20.380 1.00 61.56 239 GLN A N 1
ATOM 1837 C CA . GLN A 1 239 ? 25.002 -17.401 -20.994 1.00 61.56 239 GLN A CA 1
ATOM 1838 C C . GLN A 1 239 ? 26.053 -17.022 -19.948 1.00 61.56 239 GLN A C 1
ATOM 1840 O O . GLN A 1 239 ? 27.205 -17.401 -20.086 1.00 61.56 239 GLN A O 1
ATOM 1845 N N . GLU A 1 240 ? 25.648 -16.297 -18.902 1.00 66.56 240 GLU A N 1
ATOM 1846 C CA . GLU A 1 240 ? 26.534 -15.749 -17.874 1.00 66.56 240 GLU A CA 1
ATOM 1847 C C . GLU A 1 240 ? 25.815 -15.696 -16.516 1.00 66.56 240 GLU A C 1
ATOM 1849 O O . GLU A 1 240 ? 24.590 -15.523 -16.452 1.00 66.56 240 GLU A O 1
ATOM 1854 N N . LYS A 1 241 ? 26.584 -15.809 -15.425 1.00 69.19 241 LYS A N 1
ATOM 1855 C CA . LYS A 1 241 ? 26.100 -15.763 -14.035 1.00 69.19 241 LYS A CA 1
ATOM 1856 C C . LYS A 1 241 ? 26.767 -14.596 -13.299 1.00 69.19 241 LYS A C 1
ATOM 1858 O O . LYS A 1 241 ? 27.982 -14.444 -13.385 1.00 69.19 241 LYS A O 1
ATOM 1863 N N . ILE A 1 242 ? 26.001 -13.783 -12.568 1.00 66.56 242 ILE A N 1
ATOM 1864 C CA . ILE A 1 242 ? 26.529 -12.658 -11.778 1.00 66.56 242 ILE A CA 1
ATOM 1865 C C . ILE A 1 242 ? 26.085 -12.794 -10.319 1.00 66.56 242 ILE A C 1
ATOM 1867 O O . ILE A 1 242 ? 24.895 -12.917 -10.032 1.00 66.56 242 ILE A O 1
ATOM 1871 N N . GLN A 1 243 ? 27.029 -12.721 -9.382 1.00 61.44 243 GLN A N 1
ATOM 1872 C CA . GLN A 1 243 ? 26.719 -12.584 -7.959 1.00 61.44 243 GLN A CA 1
ATOM 1873 C C . GLN A 1 243 ? 26.378 -11.126 -7.649 1.00 61.44 243 GLN A C 1
ATOM 1875 O O . GLN A 1 243 ? 27.136 -10.234 -8.010 1.00 61.44 243 GLN A O 1
ATOM 1880 N N . THR A 1 244 ? 25.252 -10.871 -6.987 1.00 66.00 244 THR A N 1
ATOM 1881 C CA . THR A 1 244 ? 24.787 -9.512 -6.660 1.00 66.00 244 THR A CA 1
ATOM 1882 C C . THR A 1 244 ? 24.812 -9.273 -5.161 1.00 66.00 244 THR A C 1
ATOM 1884 O O . THR A 1 244 ? 24.704 -10.218 -4.381 1.00 66.00 244 THR A O 1
ATOM 1887 N N . VAL A 1 245 ? 24.847 -8.012 -4.737 1.00 65.25 245 VAL A N 1
ATOM 1888 C CA . VAL A 1 245 ? 24.745 -7.661 -3.316 1.00 65.25 245 VAL A CA 1
ATOM 1889 C C . VAL A 1 245 ? 23.584 -6.708 -3.067 1.00 65.25 245 VAL A C 1
ATOM 1891 O O . VAL A 1 245 ? 23.377 -5.720 -3.770 1.00 65.25 245 VAL A O 1
ATOM 1894 N N . MET A 1 246 ? 22.807 -6.984 -2.029 1.00 68.06 246 MET A N 1
ATOM 1895 C CA . MET A 1 246 ? 21.849 -6.032 -1.501 1.00 68.06 246 MET A CA 1
ATOM 1896 C C . MET A 1 246 ? 22.568 -5.075 -0.550 1.00 68.06 246 MET A C 1
ATOM 1898 O O . MET A 1 246 ? 23.064 -5.475 0.505 1.00 68.06 246 MET A O 1
ATOM 1902 N N . LEU A 1 247 ? 22.553 -3.784 -0.884 1.00 60.16 247 LEU A N 1
ATOM 1903 C CA . LEU A 1 247 ? 23.043 -2.738 0.008 1.00 60.16 247 LEU A CA 1
ATOM 1904 C C . LEU A 1 247 ? 22.084 -2.568 1.192 1.00 60.16 247 LEU A C 1
ATOM 1906 O O . LEU A 1 247 ? 21.015 -1.967 1.088 1.00 60.16 247 LEU A O 1
ATOM 1910 N N . ALA A 1 248 ? 22.471 -3.100 2.345 1.00 54.72 248 ALA A N 1
ATOM 1911 C CA . ALA A 1 248 ? 21.724 -2.920 3.576 1.00 54.72 248 ALA A CA 1
ATOM 1912 C C . ALA A 1 248 ? 21.964 -1.512 4.147 1.00 54.72 248 ALA A C 1
ATOM 1914 O O . ALA A 1 248 ? 23.086 -1.148 4.495 1.00 54.72 248 ALA A O 1
ATOM 1915 N N . LYS A 1 249 ? 20.892 -0.723 4.304 1.00 50.41 249 LYS A N 1
ATOM 1916 C CA . LYS A 1 249 ? 20.956 0.605 4.952 1.00 50.41 249 LYS A CA 1
ATOM 1917 C C . LYS A 1 249 ? 21.262 0.532 6.455 1.00 50.41 249 LYS A C 1
ATOM 1919 O O . LYS A 1 249 ? 21.621 1.541 7.049 1.00 50.41 249 LYS A O 1
ATOM 1924 N N . SER A 1 250 ? 21.092 -0.638 7.073 1.00 52.34 250 SER A N 1
ATOM 1925 C CA . SER A 1 250 ? 21.409 -0.902 8.477 1.00 52.34 250 SER A CA 1
ATOM 1926 C C . SER A 1 250 ? 21.886 -2.343 8.662 1.00 52.34 250 SER A C 1
ATOM 1928 O O . SER A 1 250 ? 21.399 -3.249 7.990 1.00 52.34 250 SER A O 1
ATOM 1930 N N . LYS A 1 251 ? 22.781 -2.565 9.635 1.00 56.88 251 LYS A N 1
ATOM 1931 C CA . LYS A 1 251 ? 23.245 -3.900 10.058 1.00 56.88 251 LYS A CA 1
ATOM 1932 C C . LYS A 1 251 ? 22.216 -4.687 10.888 1.00 56.88 251 LYS A C 1
ATOM 1934 O O . LYS A 1 251 ? 22.528 -5.799 11.310 1.00 56.88 251 LYS A O 1
ATOM 1939 N N . THR A 1 252 ? 21.051 -4.097 11.166 1.00 53.50 252 THR A N 1
ATOM 1940 C CA . THR A 1 252 ? 20.017 -4.636 12.072 1.00 53.50 252 THR A CA 1
ATOM 1941 C C . THR A 1 252 ? 18.674 -4.917 11.402 1.00 53.50 252 THR A C 1
ATOM 1943 O O . THR A 1 252 ? 17.862 -5.641 11.966 1.00 53.50 252 THR A O 1
ATOM 1946 N N . LEU A 1 253 ? 18.412 -4.345 10.223 1.00 58.50 253 LEU A N 1
ATOM 1947 C CA . LEU A 1 253 ? 17.152 -4.533 9.507 1.00 58.50 253 LEU A CA 1
ATOM 1948 C C . LEU A 1 253 ? 17.424 -4.656 8.010 1.00 58.50 253 LEU A C 1
ATOM 1950 O O . LEU A 1 253 ? 17.771 -3.678 7.342 1.00 58.50 253 LEU A O 1
ATOM 1954 N N . LEU A 1 254 ? 17.237 -5.865 7.488 1.00 66.31 254 LEU A N 1
ATOM 1955 C CA . LEU A 1 254 ? 17.291 -6.145 6.059 1.00 66.31 254 LEU A CA 1
ATOM 1956 C C . LEU A 1 254 ? 15.911 -5.879 5.441 1.00 66.31 254 LEU A C 1
ATOM 1958 O O . LEU A 1 254 ? 14.920 -6.489 5.835 1.00 66.31 254 LEU A O 1
ATOM 1962 N N . ARG A 1 255 ? 15.838 -4.957 4.474 1.00 67.44 255 ARG A N 1
ATOM 1963 C CA . ARG A 1 255 ? 14.602 -4.643 3.729 1.00 67.44 255 ARG A CA 1
ATOM 1964 C C . ARG A 1 255 ? 14.313 -5.705 2.666 1.00 67.44 255 ARG A C 1
ATOM 1966 O O . ARG A 1 255 ? 15.233 -6.390 2.223 1.00 67.44 255 ARG A O 1
ATOM 1973 N N . ASP A 1 256 ? 13.054 -5.861 2.256 1.00 72.38 256 ASP A N 1
ATOM 1974 C CA . ASP A 1 256 ? 12.662 -6.750 1.147 1.00 72.38 256 ASP A CA 1
ATOM 1975 C C . ASP A 1 256 ? 13.222 -6.223 -0.200 1.00 72.38 256 ASP A C 1
ATOM 1977 O O . ASP A 1 256 ? 12.778 -5.159 -0.641 1.00 72.38 256 ASP A O 1
ATOM 1981 N N . PRO A 1 257 ? 14.163 -6.918 -0.879 1.00 76.62 257 PRO A N 1
ATOM 1982 C CA . PRO A 1 257 ? 14.773 -6.454 -2.128 1.00 76.62 257 PRO A CA 1
ATOM 1983 C C . PRO A 1 257 ? 13.752 -6.400 -3.253 1.00 76.62 257 PRO A C 1
ATOM 1985 O O . PRO A 1 257 ? 13.867 -5.576 -4.154 1.00 76.62 257 PRO A O 1
ATOM 1988 N N . PHE A 1 258 ? 12.719 -7.243 -3.201 1.00 81.44 258 PHE A N 1
ATOM 1989 C CA . PHE A 1 258 ? 11.638 -7.187 -4.172 1.00 81.44 258 PHE A CA 1
ATOM 1990 C C . PHE A 1 258 ? 10.943 -5.816 -4.156 1.00 81.44 258 PHE A C 1
ATOM 1992 O O . PHE A 1 258 ? 10.599 -5.261 -5.204 1.00 81.44 258 PHE A O 1
ATOM 1999 N N . GLY A 1 259 ? 10.789 -5.223 -2.968 1.00 76.12 259 GLY A N 1
ATOM 2000 C CA . GLY A 1 259 ? 10.265 -3.871 -2.800 1.00 76.12 259 GLY A CA 1
ATOM 2001 C C . GLY A 1 259 ? 11.163 -2.798 -3.417 1.00 76.12 259 GLY A C 1
ATOM 2002 O O . GLY A 1 259 ? 10.639 -1.841 -3.978 1.00 76.12 259 GLY A O 1
ATOM 2003 N N . ASP A 1 260 ? 12.484 -2.969 -3.358 1.00 77.31 260 ASP A N 1
ATOM 2004 C CA . ASP A 1 260 ? 13.465 -2.039 -3.933 1.00 77.31 260 ASP A CA 1
ATOM 2005 C C . ASP A 1 260 ? 13.572 -2.173 -5.468 1.00 77.31 260 ASP A C 1
ATOM 2007 O O . ASP A 1 260 ? 13.768 -1.176 -6.171 1.00 77.31 260 ASP A O 1
ATOM 2011 N N . LEU A 1 261 ? 13.377 -3.385 -6.002 1.00 82.06 261 LEU A N 1
ATOM 2012 C CA . LEU A 1 261 ? 13.322 -3.667 -7.441 1.00 82.06 261 LEU A CA 1
ATOM 2013 C C . LEU A 1 261 ? 12.073 -3.066 -8.106 1.00 82.06 261 LEU A C 1
ATOM 2015 O O . LEU A 1 261 ? 12.132 -2.609 -9.246 1.00 82.06 261 LEU A O 1
ATOM 2019 N N . THR A 1 262 ? 10.942 -3.067 -7.397 1.00 83.12 262 THR A N 1
ATOM 2020 C CA . THR A 1 262 ? 9.630 -2.646 -7.923 1.00 83.12 262 THR A CA 1
ATOM 2021 C C . THR A 1 262 ? 9.325 -1.160 -7.725 1.00 83.12 262 THR A C 1
ATOM 2023 O O . THR A 1 262 ? 8.257 -0.691 -8.122 1.00 83.12 262 THR A O 1
ATOM 2026 N N . VAL A 1 263 ? 10.261 -0.394 -7.161 1.00 80.50 263 VAL A N 1
ATOM 2027 C CA . VAL A 1 263 ? 10.173 1.068 -7.054 1.00 80.50 263 VAL A CA 1
ATOM 2028 C C . VAL A 1 263 ? 11.269 1.750 -7.857 1.00 80.50 263 VAL A C 1
ATOM 2030 O O . VAL A 1 263 ? 12.322 1.168 -8.098 1.00 80.50 263 VAL A O 1
ATOM 2033 N N . TYR A 1 264 ? 11.047 3.002 -8.243 1.00 83.06 264 TYR A N 1
ATOM 2034 C CA . TYR A 1 264 ? 11.999 3.846 -8.950 1.00 83.06 264 TYR A CA 1
ATOM 2035 C C . TYR A 1 264 ? 12.219 5.165 -8.185 1.00 83.06 264 TYR A C 1
ATOM 2037 O O . TYR A 1 264 ? 11.241 5.808 -7.800 1.00 83.06 264 TYR A O 1
ATOM 2045 N N . PRO A 1 265 ? 13.471 5.584 -7.917 1.00 82.75 265 PRO A N 1
ATOM 2046 C CA . PRO A 1 265 ? 13.764 6.841 -7.241 1.00 82.75 265 PRO A CA 1
ATOM 2047 C C . PRO A 1 265 ? 13.536 8.032 -8.173 1.00 82.75 265 PRO A C 1
ATOM 2049 O O . PRO A 1 265 ? 14.031 8.074 -9.297 1.00 82.75 265 PRO A O 1
ATOM 2052 N N . LEU A 1 266 ? 12.812 9.028 -7.676 1.00 80.44 266 LEU A N 1
ATOM 2053 C CA . LEU A 1 266 ? 12.547 10.279 -8.373 1.00 80.44 266 LEU A CA 1
ATOM 2054 C C . LEU A 1 266 ? 13.749 11.221 -8.272 1.00 80.44 266 LEU A C 1
ATOM 2056 O O . LEU A 1 266 ? 14.422 11.284 -7.241 1.00 80.44 266 LEU A O 1
ATOM 2060 N N . THR A 1 267 ? 13.980 12.016 -9.317 1.00 82.62 267 THR A N 1
ATOM 2061 C CA . THR A 1 267 ? 14.954 13.116 -9.267 1.00 82.62 267 THR A CA 1
ATOM 2062 C C . THR A 1 267 ? 14.477 14.203 -8.303 1.00 82.62 267 THR A C 1
ATOM 2064 O O . THR A 1 267 ? 13.276 14.388 -8.127 1.00 82.62 267 THR A O 1
ATOM 2067 N N . LYS A 1 268 ? 15.391 14.991 -7.720 1.00 81.81 268 LYS A N 1
ATOM 2068 C CA . LYS A 1 268 ? 15.011 16.115 -6.838 1.00 81.81 268 LYS A CA 1
ATOM 2069 C C . LYS A 1 268 ? 14.040 17.104 -7.501 1.00 81.81 268 LYS A C 1
ATOM 2071 O O . LYS A 1 268 ? 13.255 17.734 -6.805 1.00 81.81 268 LYS A O 1
ATOM 2076 N N . SER A 1 269 ? 14.086 17.258 -8.829 1.00 81.75 269 SER A N 1
ATOM 2077 C CA . SER A 1 269 ? 13.107 18.084 -9.547 1.00 81.75 269 SER A CA 1
ATOM 2078 C C . SER A 1 269 ? 11.729 17.433 -9.556 1.00 81.75 269 SER A C 1
ATOM 2080 O O . SER A 1 269 ? 10.793 18.038 -9.060 1.00 81.75 269 SER A O 1
ATOM 2082 N N . ALA A 1 270 ? 11.634 16.171 -9.986 1.00 78.38 270 ALA A N 1
ATOM 2083 C CA . ALA A 1 270 ? 10.365 15.444 -10.015 1.00 78.38 270 ALA A CA 1
ATOM 2084 C C . ALA A 1 270 ? 9.729 15.306 -8.620 1.00 78.38 270 ALA A C 1
ATOM 2086 O O . ALA A 1 270 ? 8.509 15.296 -8.490 1.00 78.38 270 ALA A O 1
ATOM 2087 N N . GLN A 1 271 ? 10.549 15.221 -7.568 1.00 80.00 271 GLN A N 1
ATOM 2088 C CA . GLN A 1 271 ? 10.078 15.260 -6.183 1.00 80.00 271 GLN A CA 1
ATOM 2089 C C . GLN A 1 271 ? 9.393 16.590 -5.851 1.00 80.00 271 GLN A C 1
ATOM 2091 O O . GLN A 1 271 ? 8.278 16.565 -5.340 1.00 80.00 271 GLN A O 1
ATOM 2096 N N . ARG A 1 272 ? 10.023 17.724 -6.194 1.00 81.00 272 ARG A N 1
ATOM 2097 C CA . ARG A 1 272 ? 9.459 19.066 -5.979 1.00 81.00 272 ARG A CA 1
ATOM 2098 C C . ARG A 1 272 ? 8.187 19.289 -6.789 1.00 81.00 272 ARG A C 1
ATOM 2100 O O . ARG A 1 272 ? 7.195 19.722 -6.219 1.00 81.00 272 ARG A O 1
ATOM 2107 N N . ASP A 1 273 ? 8.194 18.931 -8.072 1.00 79.00 273 ASP A N 1
ATOM 2108 C CA . ASP A 1 273 ? 7.031 19.099 -8.955 1.00 79.00 273 ASP A CA 1
ATOM 2109 C C . ASP A 1 273 ? 5.823 18.310 -8.423 1.00 79.00 273 ASP A C 1
ATOM 2111 O O . ASP A 1 273 ? 4.689 18.787 -8.424 1.00 79.00 273 ASP A O 1
ATOM 2115 N N . ARG A 1 274 ? 6.069 17.099 -7.905 1.00 72.25 274 ARG A N 1
ATOM 2116 C CA . ARG A 1 274 ? 5.031 16.256 -7.305 1.00 72.25 274 ARG A CA 1
ATOM 2117 C C . ARG A 1 274 ? 4.538 16.798 -5.969 1.00 72.25 274 ARG A C 1
ATOM 2119 O O . ARG A 1 274 ? 3.342 16.751 -5.704 1.00 72.25 274 ARG A O 1
ATOM 2126 N N . GLU A 1 275 ? 5.440 17.284 -5.127 1.00 72.50 275 GLU A N 1
ATOM 2127 C CA . GLU A 1 275 ? 5.091 17.903 -3.848 1.00 72.50 275 GLU A CA 1
ATOM 2128 C C . GLU A 1 275 ? 4.252 19.171 -4.056 1.00 72.50 275 GLU A C 1
ATOM 2130 O O . GLU A 1 275 ? 3.245 19.359 -3.379 1.00 72.50 275 GLU A O 1
ATOM 2135 N N . GLU A 1 276 ? 4.582 19.979 -5.064 1.00 75.62 276 GLU A N 1
ATOM 2136 C CA . GLU A 1 276 ? 3.795 21.141 -5.472 1.00 75.62 276 GLU A CA 1
ATOM 2137 C C . GLU A 1 276 ? 2.426 20.756 -6.046 1.00 75.62 276 GLU A C 1
ATOM 2139 O O . GLU A 1 276 ? 1.412 21.307 -5.616 1.00 75.62 276 GLU A O 1
ATOM 2144 N N . ALA A 1 277 ? 2.361 19.771 -6.948 1.00 71.50 277 ALA A N 1
ATOM 2145 C CA . ALA A 1 277 ? 1.091 19.265 -7.471 1.00 71.50 277 ALA A CA 1
ATOM 2146 C C . ALA A 1 277 ? 0.185 18.726 -6.351 1.00 71.50 277 ALA A C 1
ATOM 2148 O O . ALA A 1 277 ? -1.020 18.976 -6.341 1.00 71.50 277 ALA A O 1
ATOM 2149 N N . HIS A 1 278 ? 0.764 18.024 -5.376 1.00 68.38 278 HIS A N 1
ATOM 2150 C CA . HIS A 1 278 ? 0.027 17.519 -4.223 1.00 68.38 278 HIS A CA 1
ATOM 2151 C C . HIS A 1 278 ? -0.422 18.642 -3.286 1.00 68.38 278 HIS A C 1
ATOM 2153 O O . HIS A 1 278 ? -1.551 18.593 -2.816 1.00 68.38 278 HIS A O 1
ATOM 2159 N N . ARG A 1 279 ? 0.401 19.676 -3.062 1.00 68.38 279 ARG A N 1
ATOM 2160 C CA . ARG A 1 279 ? 0.016 20.864 -2.279 1.00 68.38 279 ARG A CA 1
ATOM 2161 C C . ARG A 1 279 ? -1.186 21.588 -2.891 1.00 6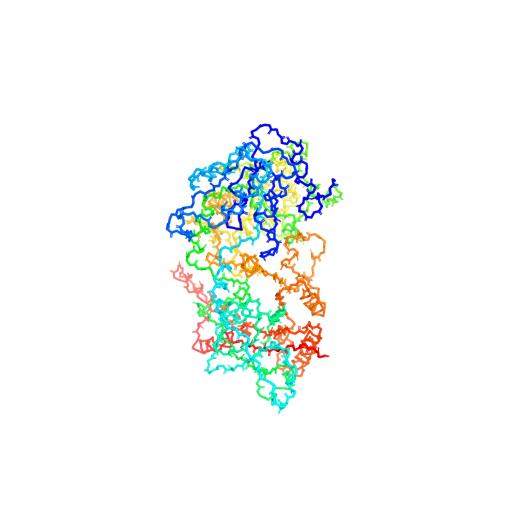8.38 279 ARG A C 1
ATOM 2163 O O . ARG A 1 279 ? -1.990 22.159 -2.166 1.00 68.38 279 ARG A O 1
ATOM 2170 N N . LEU A 1 280 ? -1.298 21.582 -4.219 1.00 70.62 280 LEU A N 1
ATOM 2171 C CA . LEU A 1 280 ? -2.419 22.182 -4.949 1.00 70.62 280 LEU A CA 1
ATOM 2172 C C . LEU A 1 280 ? -3.657 21.272 -5.017 1.00 70.62 280 LEU A C 1
ATOM 2174 O O . LEU A 1 280 ? -4.728 21.731 -5.409 1.00 70.62 280 LEU A O 1
ATOM 2178 N N . THR A 1 281 ? -3.528 19.993 -4.655 1.00 75.44 281 THR A N 1
ATOM 2179 C CA . THR A 1 281 ? -4.632 19.031 -4.688 1.00 75.44 281 THR A CA 1
ATOM 2180 C C . THR A 1 281 ? -5.332 19.017 -3.334 1.00 75.44 281 THR A C 1
ATOM 2182 O O . THR A 1 281 ? -4.787 18.515 -2.354 1.00 75.44 281 THR A O 1
ATOM 2185 N N . GLN A 1 282 ? -6.557 19.542 -3.278 1.00 80.38 282 GLN A N 1
ATOM 2186 C CA . GLN A 1 282 ? -7.388 19.429 -2.081 1.00 80.38 282 GLN A CA 1
ATOM 2187 C C . GLN A 1 282 ? -7.806 17.967 -1.873 1.00 80.38 282 GLN A C 1
ATOM 2189 O O . GLN A 1 282 ? -8.346 17.342 -2.786 1.00 80.38 282 GLN A O 1
ATOM 2194 N N . LEU A 1 283 ? -7.550 17.438 -0.676 1.00 86.38 283 LEU A N 1
ATOM 2195 C CA . LEU A 1 283 ? -7.912 16.080 -0.282 1.00 86.38 283 LEU A CA 1
ATOM 2196 C C . LEU A 1 283 ? -9.208 16.104 0.533 1.00 86.38 283 LEU A C 1
ATOM 2198 O O . LEU A 1 283 ? -9.379 16.958 1.402 1.00 86.38 283 LEU A O 1
ATOM 2202 N N . TYR A 1 284 ? -10.110 15.164 0.267 1.00 88.50 284 TYR A N 1
ATOM 2203 C CA . TYR A 1 284 ? -11.361 15.003 1.005 1.00 88.50 284 TYR A CA 1
ATOM 2204 C C . TYR A 1 284 ? -11.415 13.629 1.692 1.00 88.50 284 TYR A C 1
ATOM 2206 O O . TYR A 1 284 ? -10.805 12.682 1.193 1.00 88.50 284 TYR A O 1
ATOM 2214 N N . PRO A 1 285 ? -12.193 13.465 2.781 1.00 90.81 285 PRO A N 1
ATOM 2215 C CA . PRO A 1 285 ? -12.350 12.184 3.482 1.00 90.81 285 PRO A CA 1
ATOM 2216 C C . PRO A 1 285 ? -12.640 10.987 2.567 1.00 90.81 285 PRO A C 1
ATOM 2218 O O . PRO A 1 285 ? -11.999 9.944 2.664 1.00 90.81 285 PRO A O 1
ATOM 2221 N N . LYS A 1 286 ? -13.540 11.175 1.597 1.00 87.31 286 LYS A N 1
ATOM 2222 C CA . LYS A 1 286 ? -13.897 10.169 0.586 1.00 87.31 286 LYS A CA 1
ATOM 2223 C C . LYS A 1 286 ? -12.703 9.613 -0.208 1.00 87.31 286 LYS A C 1
ATOM 2225 O O . LYS A 1 286 ? -12.772 8.493 -0.697 1.00 87.31 286 LYS A O 1
ATOM 2230 N N . ASP A 1 287 ? -11.630 10.389 -0.359 1.00 85.94 287 ASP A N 1
ATOM 2231 C CA . ASP A 1 287 ? -10.455 10.005 -1.147 1.00 85.94 287 ASP A CA 1
ATOM 2232 C C . ASP A 1 287 ? -9.538 9.046 -0.360 1.00 85.94 287 ASP A C 1
ATOM 2234 O O . ASP A 1 287 ? -8.593 8.489 -0.918 1.00 85.94 287 ASP A O 1
ATOM 2238 N N . LEU A 1 288 ? -9.812 8.857 0.936 1.00 91.06 288 LEU A N 1
ATOM 2239 C CA . LEU A 1 288 ? -9.112 7.943 1.840 1.00 91.06 288 LEU A CA 1
ATOM 2240 C C . LEU A 1 288 ? -9.909 6.666 2.137 1.00 91.06 288 LEU A C 1
ATOM 2242 O O . LEU A 1 288 ? -9.406 5.793 2.845 1.00 91.06 288 LEU A O 1
ATOM 2246 N N . MET A 1 289 ? -11.139 6.555 1.626 1.00 92.44 289 MET A N 1
ATOM 2247 C CA . MET A 1 289 ? -11.986 5.391 1.869 1.00 92.44 289 MET A CA 1
ATOM 2248 C C . MET A 1 289 ? -11.401 4.135 1.231 1.00 92.44 289 MET A C 1
ATOM 2250 O O . MET A 1 289 ? -10.820 4.171 0.143 1.00 92.44 289 MET A O 1
ATOM 2254 N N . LEU A 1 290 ? -11.616 3.008 1.901 1.00 86.38 290 LEU A N 1
ATOM 2255 C CA . LEU A 1 290 ? -11.342 1.699 1.341 1.00 86.38 290 LEU A CA 1
ATOM 2256 C C . LEU A 1 290 ? -12.198 1.487 0.093 1.00 86.38 290 LEU A C 1
ATOM 2258 O O . LEU A 1 290 ? -13.404 1.737 0.093 1.00 86.38 290 LEU A O 1
ATOM 2262 N N . THR A 1 291 ? -11.573 0.983 -0.964 1.00 82.38 291 THR A N 1
ATOM 2263 C CA . THR A 1 291 ? -12.311 0.483 -2.122 1.00 82.38 291 THR A CA 1
ATOM 2264 C C . THR A 1 291 ? -12.947 -0.864 -1.798 1.00 82.38 291 THR A C 1
ATOM 2266 O O . THR A 1 291 ? -12.471 -1.596 -0.929 1.00 82.38 291 THR A O 1
ATOM 2269 N N . GLU A 1 292 ? -13.978 -1.249 -2.548 1.00 80.06 292 GLU A N 1
ATOM 2270 C CA . GLU A 1 292 ? -14.596 -2.573 -2.424 1.00 80.06 292 GLU A CA 1
ATOM 2271 C C . GLU A 1 292 ? -13.556 -3.705 -2.535 1.00 80.06 292 GLU A C 1
ATOM 2273 O O . GLU A 1 292 ? -13.529 -4.618 -1.711 1.00 80.06 292 GLU A O 1
ATOM 2278 N N . SER A 1 293 ? -12.626 -3.612 -3.495 1.00 68.69 293 SER A N 1
ATOM 2279 C CA . SER A 1 293 ? -11.545 -4.594 -3.637 1.00 68.69 293 SER A CA 1
ATOM 2280 C C . SER A 1 293 ? -10.628 -4.631 -2.408 1.00 68.69 293 SER A C 1
ATOM 2282 O O . SER A 1 293 ? -10.205 -5.708 -1.997 1.00 68.69 293 SER A O 1
ATOM 2284 N N . GLN A 1 294 ? -10.316 -3.482 -1.796 1.00 74.50 294 GLN A N 1
ATOM 2285 C CA . GLN A 1 294 ? -9.528 -3.448 -0.559 1.00 74.50 294 GLN A CA 1
ATOM 2286 C C . GLN A 1 294 ? -10.287 -4.081 0.608 1.00 74.50 294 GLN A C 1
ATOM 2288 O O . GLN A 1 294 ? -9.689 -4.856 1.352 1.00 74.50 294 GLN A O 1
ATOM 2293 N N . MET A 1 295 ? -11.591 -3.815 0.734 1.00 79.50 295 MET A N 1
ATOM 2294 C CA . MET A 1 295 ? -12.442 -4.448 1.744 1.00 79.50 295 MET A CA 1
ATOM 2295 C C . MET A 1 295 ? -12.444 -5.973 1.593 1.00 79.50 295 MET A C 1
ATOM 2297 O O . MET A 1 295 ? -12.161 -6.673 2.565 1.00 79.50 295 MET A O 1
ATOM 2301 N N . LYS A 1 296 ? -12.633 -6.485 0.367 1.00 74.06 296 LYS A N 1
ATOM 2302 C CA . LYS A 1 296 ? -12.542 -7.923 0.049 1.00 74.06 296 LYS A CA 1
ATOM 2303 C C . LYS A 1 296 ? -11.182 -8.511 0.453 1.00 74.06 296 LYS A C 1
ATOM 2305 O O . LYS A 1 296 ? -11.133 -9.519 1.150 1.00 74.06 296 LYS A O 1
ATOM 2310 N N . ILE A 1 297 ? -10.075 -7.856 0.082 1.00 64.25 297 ILE A N 1
ATOM 2311 C CA . ILE A 1 297 ? -8.706 -8.300 0.424 1.00 64.25 297 ILE A CA 1
ATOM 2312 C C . ILE A 1 297 ? -8.481 -8.335 1.942 1.00 64.25 297 ILE A C 1
ATOM 2314 O O . ILE A 1 297 ? -7.767 -9.202 2.445 1.00 64.25 297 ILE A O 1
ATOM 2318 N N . MET A 1 298 ? -9.062 -7.385 2.672 1.00 71.75 298 MET A N 1
ATOM 2319 C CA . MET A 1 298 ? -8.966 -7.309 4.129 1.00 71.75 298 MET A CA 1
ATOM 2320 C C . MET A 1 298 ? -9.888 -8.303 4.848 1.00 71.75 298 MET A C 1
ATOM 2322 O O . MET A 1 298 ? -9.767 -8.439 6.064 1.00 71.75 298 MET A O 1
ATOM 2326 N N . GLY A 1 299 ? -10.778 -8.992 4.125 1.00 76.75 299 GLY A N 1
ATOM 2327 C CA . GLY A 1 299 ? -11.784 -9.884 4.700 1.00 76.75 299 GLY A CA 1
ATOM 2328 C C . GLY A 1 299 ? -12.933 -9.144 5.389 1.00 76.75 299 GLY A C 1
ATOM 2329 O O . GLY A 1 299 ? -13.591 -9.725 6.245 1.00 76.75 299 GLY A O 1
ATOM 2330 N N . LEU A 1 300 ? -13.162 -7.867 5.057 1.00 83.38 300 LEU A N 1
ATOM 2331 C CA . LEU A 1 300 ? -14.314 -7.115 5.557 1.00 83.38 300 LEU A CA 1
ATOM 2332 C C . LEU A 1 300 ? -15.603 -7.620 4.886 1.00 83.38 300 LEU A C 1
ATOM 2334 O O . LEU A 1 300 ? -15.601 -7.869 3.675 1.00 83.38 300 LEU A O 1
ATOM 2338 N N . PRO A 1 301 ? -16.715 -7.739 5.631 1.00 88.50 301 PRO A N 1
ATOM 2339 C CA . PRO A 1 301 ? -18.012 -8.039 5.040 1.00 88.50 301 PRO A CA 1
ATOM 2340 C C . PRO A 1 301 ? -18.441 -6.908 4.096 1.00 88.50 301 PRO A C 1
ATOM 2342 O O . PRO A 1 301 ? -18.275 -5.726 4.399 1.00 88.50 301 PRO A O 1
ATOM 2345 N N . ILE A 1 302 ? -18.999 -7.273 2.941 1.00 88.19 302 ILE A N 1
ATOM 2346 C CA . ILE A 1 302 ? -19.425 -6.308 1.923 1.00 88.19 302 ILE A CA 1
ATOM 2347 C C . ILE A 1 302 ? -20.879 -5.906 2.153 1.00 88.19 302 ILE A C 1
ATOM 2349 O O . ILE A 1 302 ? -21.761 -6.757 2.201 1.00 88.19 302 ILE A O 1
ATOM 2353 N N . HIS A 1 303 ? -21.125 -4.603 2.255 1.00 92.31 303 HIS A N 1
ATOM 2354 C CA . HIS A 1 303 ? -22.465 -4.054 2.442 1.00 92.31 303 HIS A CA 1
ATOM 2355 C C . HIS A 1 303 ? -23.365 -4.269 1.217 1.00 92.31 303 HIS A C 1
ATOM 2357 O O . HIS A 1 303 ? -22.903 -4.126 0.077 1.00 92.31 303 HIS A O 1
ATOM 2363 N N . SER A 1 304 ? -24.673 -4.419 1.432 1.00 90.31 304 SER A N 1
ATOM 2364 C CA . SER A 1 304 ? -25.690 -4.495 0.367 1.00 90.31 304 SER A CA 1
ATOM 2365 C C . SER A 1 304 ? -25.728 -3.280 -0.575 1.00 90.31 304 SER A C 1
ATOM 2367 O O . SER A 1 304 ? -26.314 -3.333 -1.651 1.00 90.31 304 SER A O 1
ATOM 2369 N N . TYR A 1 305 ? -25.048 -2.187 -0.212 1.00 86.62 305 TYR A N 1
ATOM 2370 C CA . TYR A 1 305 ? -24.867 -1.005 -1.066 1.00 86.62 305 TYR A CA 1
ATOM 2371 C C . TYR A 1 305 ? -24.057 -1.334 -2.329 1.00 86.62 305 TYR A C 1
ATOM 2373 O O . TYR A 1 305 ? -24.389 -0.859 -3.411 1.00 86.62 305 TYR A O 1
ATOM 2381 N N . TYR A 1 306 ? -23.014 -2.161 -2.199 1.00 82.62 306 TYR A N 1
ATOM 2382 C CA . TYR A 1 306 ? -22.212 -2.619 -3.337 1.00 82.62 306 TYR A CA 1
ATOM 2383 C C . TYR A 1 306 ? -22.831 -3.851 -4.004 1.00 82.62 306 TYR A C 1
ATOM 2385 O O . TYR A 1 306 ? -22.705 -4.033 -5.212 1.00 82.62 306 TYR A O 1
ATOM 2393 N N . LYS A 1 307 ? -23.525 -4.691 -3.224 1.00 81.50 307 LYS A N 1
ATOM 2394 C CA . LYS A 1 307 ? -24.124 -5.940 -3.699 1.00 81.50 307 LYS A CA 1
ATOM 2395 C C . LYS A 1 307 ? -25.518 -6.155 -3.089 1.00 81.50 307 LYS A C 1
ATOM 2397 O O . LYS A 1 307 ? -25.608 -6.781 -2.039 1.00 81.50 307 LYS A O 1
ATOM 2402 N N . PRO A 1 308 ? -26.599 -5.693 -3.741 1.00 78.88 308 PRO A N 1
ATOM 2403 C CA . PRO A 1 308 ? -27.956 -5.738 -3.181 1.00 78.88 308 PRO A CA 1
ATOM 2404 C C . PRO A 1 308 ? -28.450 -7.134 -2.778 1.00 78.88 308 PRO A C 1
ATOM 2406 O O . PRO A 1 308 ? -29.234 -7.255 -1.843 1.00 78.88 308 PRO A O 1
ATOM 2409 N N . ASP A 1 309 ? -27.963 -8.184 -3.444 1.00 74.69 309 ASP A N 1
ATOM 2410 C CA . ASP A 1 309 ? -28.340 -9.578 -3.174 1.00 74.69 309 ASP A CA 1
ATOM 2411 C C . ASP A 1 309 ? -27.427 -10.268 -2.138 1.00 74.69 309 ASP A C 1
ATOM 2413 O O . ASP A 1 309 ? -27.292 -11.496 -2.139 1.00 74.69 309 ASP A O 1
ATOM 2417 N N . ASN A 1 310 ? -26.713 -9.512 -1.295 1.00 75.19 310 ASN A N 1
ATOM 2418 C CA . ASN A 1 310 ? -25.796 -10.113 -0.333 1.00 75.19 310 ASN A CA 1
ATOM 2419 C C . ASN A 1 310 ? -26.547 -10.718 0.866 1.00 75.19 310 ASN A C 1
ATOM 2421 O O . ASN A 1 310 ? -27.278 -10.034 1.578 1.00 75.19 310 ASN A O 1
ATOM 2425 N N . ASN A 1 311 ? -26.336 -12.012 1.124 1.00 78.25 311 ASN A N 1
ATOM 2426 C CA . ASN A 1 311 ? -26.901 -12.671 2.300 1.00 78.25 311 ASN A CA 1
ATOM 2427 C C . ASN A 1 311 ? -26.070 -12.313 3.537 1.00 78.25 311 ASN A C 1
ATOM 2429 O O . ASN A 1 311 ? -24.980 -12.850 3.737 1.00 78.25 311 ASN A O 1
ATOM 2433 N N . ILE A 1 312 ? -26.603 -11.425 4.377 1.00 84.38 312 ILE A N 1
ATOM 2434 C CA . ILE A 1 312 ? -25.990 -11.046 5.653 1.00 84.38 312 ILE A CA 1
ATOM 2435 C C . ILE A 1 312 ? -25.997 -12.257 6.597 1.00 84.38 312 ILE A C 1
ATOM 2437 O O . ILE A 1 312 ? -27.027 -12.900 6.810 1.00 84.38 312 ILE A O 1
ATOM 2441 N N . GLN A 1 313 ? -24.837 -12.581 7.170 1.00 86.81 313 GLN A N 1
ATOM 2442 C CA . GLN A 1 313 ? -24.702 -13.678 8.128 1.00 86.81 313 GLN A CA 1
ATOM 2443 C C . GLN A 1 313 ? -25.555 -13.418 9.384 1.00 86.81 313 GLN A C 1
ATOM 2445 O O . GLN A 1 313 ? -25.662 -12.292 9.863 1.00 86.81 313 GLN A O 1
ATOM 2450 N N . ALA A 1 314 ? -26.129 -14.474 9.969 1.00 88.06 314 ALA A N 1
ATOM 2451 C CA . ALA A 1 314 ? -26.919 -14.360 11.195 1.00 88.06 314 ALA A CA 1
ATOM 2452 C C . ALA A 1 314 ? -26.149 -13.644 12.328 1.00 88.06 314 ALA A C 1
ATOM 2454 O O . ALA A 1 314 ? -24.991 -13.961 12.606 1.00 88.06 314 ALA A O 1
ATOM 2455 N N . GLY A 1 315 ? -26.812 -12.686 12.985 1.00 91.19 315 GLY A N 1
ATOM 2456 C CA . GLY A 1 315 ? -26.241 -11.860 14.057 1.00 91.19 315 GLY A CA 1
ATOM 2457 C C . GLY A 1 315 ? -25.469 -10.621 13.583 1.00 91.19 315 GLY A C 1
ATOM 2458 O O . GLY A 1 315 ? -25.066 -9.816 14.422 1.00 91.19 315 GLY A O 1
ATOM 2459 N N . TRP A 1 316 ? -25.274 -10.452 12.272 1.00 95.06 316 TRP A N 1
ATOM 2460 C CA . TRP A 1 316 ? -24.747 -9.219 11.693 1.00 95.06 316 TRP A CA 1
ATOM 2461 C C . TRP A 1 316 ? -25.865 -8.238 11.350 1.00 95.06 316 TRP A C 1
ATOM 2463 O O . TRP A 1 316 ? -26.956 -8.643 10.945 1.00 95.06 316 TRP A O 1
ATOM 2473 N N . VAL A 1 317 ? -25.576 -6.944 11.484 1.00 95.31 317 VAL A N 1
ATOM 2474 C CA . VAL A 1 317 ? -26.490 -5.855 11.114 1.00 95.31 317 VAL A CA 1
ATOM 2475 C C . VAL A 1 317 ? -25.829 -4.901 10.124 1.00 95.31 317 VAL A C 1
ATOM 2477 O O . VAL A 1 317 ? -24.635 -4.625 10.216 1.00 95.31 317 VAL A O 1
ATOM 2480 N N . GLU A 1 318 ? -26.607 -4.379 9.181 1.00 93.38 318 GLU A N 1
ATOM 2481 C CA . GLU A 1 318 ? -26.157 -3.379 8.209 1.00 93.38 318 GLU A CA 1
ATOM 2482 C C . GLU A 1 318 ? -26.614 -1.972 8.599 1.00 93.38 318 GLU A C 1
ATOM 2484 O O . GLU A 1 318 ? -27.718 -1.775 9.111 1.00 93.38 318 GLU A O 1
ATOM 2489 N N . SER A 1 319 ? -25.766 -0.977 8.334 1.00 92.44 319 SER A N 1
ATOM 2490 C CA . SER A 1 319 ? -26.178 0.428 8.378 1.00 92.44 319 SER A CA 1
ATOM 2491 C C . SER A 1 319 ? -27.247 0.720 7.320 1.00 92.44 319 SER A C 1
ATOM 2493 O O . SER A 1 319 ? -27.199 0.194 6.213 1.00 92.44 319 SER A O 1
ATOM 2495 N N . THR A 1 320 ? -28.203 1.600 7.612 1.00 88.06 320 THR A N 1
ATOM 2496 C CA . THR A 1 320 ? -29.205 1.987 6.605 1.00 88.06 320 THR A CA 1
ATOM 2497 C C . THR A 1 320 ? -28.632 3.069 5.692 1.00 88.06 320 THR A C 1
ATOM 2499 O O . THR A 1 320 ? -28.215 4.116 6.176 1.00 88.06 320 THR A O 1
ATOM 2502 N N . ILE A 1 321 ? -28.625 2.829 4.378 1.00 86.50 321 ILE A N 1
ATOM 2503 C CA . ILE A 1 321 ? -28.099 3.762 3.370 1.00 86.50 321 ILE A CA 1
ATOM 2504 C C . ILE A 1 321 ? -29.224 4.139 2.402 1.00 86.50 321 ILE A C 1
ATOM 2506 O O . ILE A 1 321 ? -29.724 3.282 1.671 1.00 86.50 321 ILE A O 1
ATOM 2510 N N . ASP A 1 322 ? -29.626 5.413 2.378 1.00 77.31 322 ASP A N 1
ATOM 2511 C CA . ASP A 1 322 ? -30.645 5.907 1.445 1.00 77.31 322 ASP A CA 1
ATOM 2512 C C . ASP A 1 322 ? -30.024 6.234 0.074 1.00 77.31 322 ASP A C 1
ATOM 2514 O O . ASP A 1 322 ? -29.481 7.317 -0.161 1.00 77.31 322 ASP A O 1
ATOM 2518 N N . ALA A 1 323 ? -30.123 5.289 -0.865 1.00 61.62 323 ALA A N 1
ATOM 2519 C CA . ALA A 1 323 ? -29.595 5.444 -2.221 1.00 61.62 323 ALA A CA 1
ATOM 2520 C C . ALA A 1 323 ? -30.238 6.609 -3.009 1.00 61.62 323 ALA A C 1
ATOM 2522 O O . ALA A 1 323 ? -29.623 7.114 -3.950 1.00 61.62 323 ALA A O 1
ATOM 2523 N N . ILE A 1 324 ? -31.438 7.080 -2.631 1.00 56.81 324 ILE A N 1
ATOM 2524 C CA . ILE A 1 324 ? -32.143 8.181 -3.317 1.00 56.81 324 ILE A CA 1
ATOM 2525 C C . ILE A 1 324 ? -31.471 9.534 -3.024 1.00 56.81 324 ILE A C 1
ATOM 2527 O O . ILE A 1 324 ? -31.472 10.425 -3.875 1.00 56.81 324 ILE A O 1
ATOM 2531 N N . ARG A 1 325 ? -30.830 9.682 -1.856 1.00 54.56 325 ARG A N 1
ATOM 2532 C CA . ARG A 1 325 ? -30.017 10.860 -1.487 1.00 54.56 325 ARG A CA 1
ATOM 2533 C C . ARG A 1 325 ? -28.578 10.801 -2.020 1.00 54.56 325 ARG A C 1
ATOM 2535 O O . ARG A 1 325 ? -27.835 11.774 -1.881 1.00 54.56 325 ARG A O 1
ATOM 2542 N N . GLY A 1 326 ? -28.206 9.701 -2.681 1.00 46.88 326 GLY A N 1
ATOM 2543 C CA . GLY A 1 326 ? -26.848 9.292 -3.070 1.00 46.88 326 GLY A CA 1
ATOM 2544 C C . GLY A 1 326 ? -26.082 10.163 -4.078 1.00 46.88 326 GLY A C 1
ATOM 2545 O O . GLY A 1 326 ? -25.123 9.686 -4.680 1.00 46.88 326 GLY A O 1
ATOM 2546 N N . SER A 1 327 ? -26.453 11.431 -4.286 1.00 49.41 327 SER A N 1
ATOM 2547 C CA . SER A 1 327 ? -25.629 12.385 -5.047 1.00 49.41 327 SER A CA 1
ATOM 2548 C C . SER A 1 327 ? -24.652 13.184 -4.177 1.00 49.41 327 SER A C 1
ATOM 2550 O O . SER A 1 327 ? -23.660 13.700 -4.697 1.00 49.41 327 SER A O 1
ATOM 2552 N N . ALA A 1 328 ? -24.912 13.313 -2.870 1.00 55.56 328 ALA A N 1
ATOM 2553 C CA . ALA A 1 328 ? -23.973 13.930 -1.935 1.00 55.56 328 ALA A CA 1
ATOM 2554 C C . ALA A 1 328 ? -22.977 12.863 -1.459 1.00 55.56 328 ALA A C 1
ATOM 2556 O O . ALA A 1 328 ? -23.371 11.831 -0.929 1.00 55.56 328 ALA A O 1
ATOM 2557 N N . LYS A 1 329 ? -21.681 13.073 -1.717 1.00 65.69 329 LYS A N 1
ATOM 2558 C CA . LYS A 1 329 ? -20.628 12.148 -1.267 1.00 65.69 329 LYS A CA 1
ATOM 2559 C C . LYS A 1 329 ? -20.491 12.252 0.259 1.00 65.69 329 LYS A C 1
ATOM 2561 O O . LYS A 1 329 ? -20.551 13.385 0.730 1.00 65.69 329 LYS A O 1
ATOM 2566 N N . PRO A 1 330 ? -20.247 11.147 0.988 1.00 75.25 330 PRO A N 1
ATOM 2567 C CA . PRO A 1 330 ? -20.170 11.181 2.443 1.00 75.25 330 PRO A CA 1
ATOM 2568 C C . PRO A 1 330 ? -19.020 12.070 2.916 1.00 75.25 330 PRO A C 1
ATOM 2570 O O . PRO A 1 330 ? -17.950 12.113 2.291 1.00 75.25 330 PRO A O 1
ATOM 2573 N N . THR A 1 331 ? -19.253 12.801 4.002 1.00 83.62 331 THR A N 1
ATOM 2574 C CA . THR A 1 331 ? -18.302 13.784 4.538 1.00 83.62 331 THR A CA 1
ATOM 2575 C C . THR A 1 331 ? -18.080 13.687 6.038 1.00 83.62 331 THR A C 1
ATOM 2577 O O . THR A 1 331 ? -17.020 14.108 6.505 1.00 83.62 331 THR A O 1
ATOM 2580 N N . LYS A 1 332 ? -19.026 13.125 6.795 1.00 92.31 332 LYS A N 1
ATOM 2581 C CA . LYS A 1 332 ? -18.973 13.110 8.255 1.00 92.31 332 LYS A CA 1
ATOM 2582 C C . LYS A 1 332 ? -18.129 11.944 8.759 1.00 92.31 332 LYS A C 1
ATOM 2584 O O . LYS A 1 332 ? -18.489 10.790 8.556 1.00 92.31 332 LYS A O 1
ATOM 2589 N N . LEU A 1 333 ? -17.036 12.234 9.458 1.00 97.12 333 LEU A N 1
ATOM 2590 C CA . LEU A 1 333 ? -16.202 11.210 10.089 1.00 97.12 333 LEU A CA 1
ATOM 2591 C C . LEU A 1 333 ? -16.782 10.801 11.448 1.00 97.12 333 LEU A C 1
ATOM 2593 O O . LEU A 1 333 ? -17.104 11.664 12.261 1.00 97.12 333 LEU A O 1
ATOM 2597 N N . LEU A 1 334 ? -16.867 9.495 11.699 1.00 98.25 334 LEU A N 1
ATOM 2598 C CA . LEU A 1 334 ? -17.028 8.919 13.034 1.00 98.25 334 LEU A CA 1
ATOM 2599 C C . LEU A 1 334 ? -15.894 7.928 13.269 1.00 98.25 334 LEU A C 1
ATOM 2601 O O . LEU A 1 334 ? -15.684 7.051 12.435 1.00 98.25 334 LEU A O 1
ATOM 2605 N N . ALA A 1 335 ? -15.181 8.024 14.387 1.00 98.50 335 ALA A N 1
ATOM 2606 C CA . ALA A 1 335 ? -14.176 7.021 14.734 1.00 98.50 335 ALA A CA 1
ATOM 2607 C C . ALA A 1 335 ? -14.707 6.000 15.721 1.00 98.50 335 ALA A C 1
ATOM 2609 O O . ALA A 1 335 ? -15.513 6.339 16.585 1.00 98.50 335 ALA A O 1
ATOM 2610 N N . VAL A 1 336 ? -14.236 4.763 15.589 1.00 98.50 336 VAL A N 1
ATOM 2611 C CA . VAL A 1 336 ? -14.590 3.652 16.468 1.00 98.50 336 VAL A CA 1
ATOM 2612 C C . VAL A 1 336 ? -13.352 2.847 16.829 1.00 98.50 336 VAL A C 1
ATOM 2614 O O . VAL A 1 336 ? -12.450 2.685 16.006 1.00 98.50 336 VAL A O 1
ATOM 2617 N N . ASP A 1 337 ? -13.347 2.336 18.051 1.00 98.50 337 ASP A N 1
ATOM 2618 C CA . ASP A 1 337 ? -12.383 1.355 18.534 1.00 98.50 337 ASP A CA 1
ATOM 2619 C C . ASP A 1 337 ? -13.052 0.476 19.602 1.00 98.50 337 ASP A C 1
ATOM 2621 O O . ASP A 1 337 ? -13.987 0.912 20.296 1.00 98.50 337 ASP A O 1
ATOM 2625 N N . CYS A 1 338 ? -12.630 -0.783 19.678 1.00 98.00 338 CYS A N 1
ATOM 2626 C CA . CYS A 1 338 ? -13.194 -1.791 20.562 1.00 98.00 338 CYS A CA 1
ATOM 2627 C C . CYS A 1 338 ? -12.122 -2.455 21.424 1.00 98.00 338 CYS A C 1
ATOM 2629 O O . CYS A 1 338 ? -11.057 -2.835 20.948 1.00 98.00 338 CYS A O 1
ATOM 2631 N N . GLU A 1 339 ? -12.498 -2.757 22.665 1.00 97.19 339 GLU A N 1
ATOM 2632 C CA . GLU A 1 339 ? -11.757 -3.688 23.508 1.00 97.19 339 GLU A CA 1
ATOM 2633 C C . GLU A 1 339 ? -12.462 -5.039 23.543 1.00 97.19 339 GLU A C 1
ATOM 2635 O O . GLU A 1 339 ? -13.678 -5.135 23.776 1.00 97.19 339 GLU A O 1
ATOM 2640 N N . MET A 1 340 ? -11.685 -6.105 23.358 1.00 96.06 340 MET A N 1
ATOM 2641 C CA . MET A 1 340 ? -12.181 -7.477 23.292 1.00 96.06 340 MET A CA 1
ATOM 2642 C C . MET A 1 340 ? -11.618 -8.345 24.414 1.00 96.06 340 MET A C 1
ATOM 2644 O O . MET A 1 340 ? -10.523 -8.108 24.917 1.00 96.06 340 MET A O 1
ATOM 2648 N N . CYS A 1 341 ? -12.345 -9.411 24.741 1.00 95.81 341 CYS A N 1
ATOM 2649 C CA . CYS A 1 341 ? -11.856 -10.553 25.508 1.00 95.81 341 CYS A CA 1
ATOM 2650 C C . CYS A 1 341 ? -11.799 -11.817 24.645 1.00 95.81 341 CYS A C 1
ATOM 2652 O O . CYS A 1 341 ? -12.308 -11.831 23.527 1.00 95.81 341 CYS A O 1
ATOM 2654 N N . ILE A 1 342 ? -11.240 -12.908 25.165 1.00 96.31 342 ILE A N 1
ATOM 2655 C CA . ILE A 1 342 ? -11.253 -14.221 24.512 1.00 96.31 342 ILE A CA 1
ATOM 2656 C C . ILE A 1 342 ? -12.352 -15.094 25.115 1.00 96.31 342 ILE A C 1
ATOM 2658 O O . ILE A 1 342 ? -12.432 -15.265 26.331 1.00 96.31 342 ILE A O 1
ATOM 2662 N N . THR A 1 343 ? -13.180 -15.668 24.247 1.00 95.31 343 THR A N 1
ATOM 2663 C CA . THR A 1 343 ? -14.189 -16.694 24.553 1.00 95.31 343 THR A CA 1
ATOM 2664 C C . THR A 1 343 ? -13.853 -17.990 23.810 1.00 95.31 343 THR A C 1
ATOM 2666 O O . THR A 1 343 ? -12.882 -18.033 23.052 1.00 95.31 343 THR A O 1
ATOM 2669 N N . GLU A 1 344 ? -14.646 -19.047 23.997 1.00 94.56 344 GLU A N 1
ATOM 2670 C CA . GLU A 1 344 ? -14.473 -20.309 23.254 1.00 94.56 344 GLU A CA 1
ATOM 2671 C C . GLU A 1 344 ? -14.604 -20.129 21.728 1.00 94.56 344 GLU A C 1
ATOM 2673 O O . GLU A 1 344 ? -13.888 -20.792 20.979 1.00 94.56 344 GLU A O 1
ATOM 2678 N N . ASP A 1 345 ? -15.418 -19.169 21.272 1.00 89.19 345 ASP A N 1
ATOM 2679 C CA . ASP A 1 345 ? -15.599 -18.833 19.848 1.00 89.19 345 ASP A CA 1
ATOM 2680 C C . ASP A 1 345 ? -14.587 -17.783 19.339 1.00 89.19 345 ASP A C 1
ATOM 2682 O O . ASP A 1 345 ? -14.679 -17.304 18.207 1.00 89.19 345 ASP A O 1
ATOM 2686 N N . GLY A 1 346 ? -13.598 -17.418 20.162 1.00 91.88 346 GLY A N 1
ATOM 2687 C CA . GLY A 1 346 ? -12.579 -16.420 19.842 1.00 91.88 346 GLY A CA 1
ATOM 2688 C C . GLY A 1 346 ? -12.858 -15.034 20.443 1.00 91.88 346 GLY A C 1
ATOM 2689 O O . GLY A 1 346 ? -13.515 -14.936 21.488 1.00 91.88 346 GLY A O 1
ATOM 2690 N N . PRO A 1 347 ? -12.305 -13.957 19.847 1.00 92.31 347 PRO A N 1
ATOM 2691 C CA . PRO A 1 347 ? -12.443 -12.598 20.365 1.00 92.31 347 PRO A CA 1
ATOM 2692 C C . PRO A 1 347 ? -13.903 -12.129 20.424 1.00 92.31 347 PRO A C 1
ATOM 2694 O O . PRO A 1 347 ? -14.630 -12.236 19.439 1.00 92.31 347 PRO A O 1
ATOM 2697 N N . ALA A 1 348 ? -14.318 -11.566 21.557 1.00 95.88 348 ALA A N 1
ATOM 2698 C CA . ALA A 1 348 ? -15.663 -11.040 21.779 1.00 95.88 348 ALA A CA 1
ATOM 2699 C C . ALA A 1 348 ? -15.616 -9.619 22.351 1.00 95.88 348 ALA A C 1
ATOM 2701 O O . ALA A 1 348 ? -14.739 -9.296 23.149 1.00 95.88 348 ALA A O 1
ATOM 2702 N N . LEU A 1 349 ? -16.574 -8.781 21.954 1.00 98.00 349 LEU A N 1
ATOM 2703 C CA . LEU A 1 349 ? -16.668 -7.382 22.368 1.00 98.00 349 LEU A CA 1
ATOM 2704 C C . LEU A 1 349 ? -16.891 -7.236 23.880 1.00 98.00 349 LEU A C 1
ATOM 2706 O O . LEU A 1 349 ? -17.794 -7.859 24.439 1.00 98.00 349 LEU A O 1
ATOM 2710 N N . THR A 1 350 ? -16.122 -6.351 24.515 1.00 97.69 350 THR A N 1
ATOM 2711 C CA . THR A 1 350 ? -16.248 -6.029 25.949 1.00 97.69 350 THR A CA 1
ATOM 2712 C C . THR A 1 350 ? -16.327 -4.540 26.259 1.00 97.69 350 THR A C 1
ATOM 2714 O O . THR A 1 350 ? -16.914 -4.169 27.276 1.00 97.69 350 THR A O 1
ATOM 2717 N N . ARG A 1 351 ? -15.806 -3.674 25.388 1.00 98.12 351 ARG A N 1
ATOM 2718 C CA . ARG A 1 351 ? -16.034 -2.226 25.427 1.00 98.12 351 AR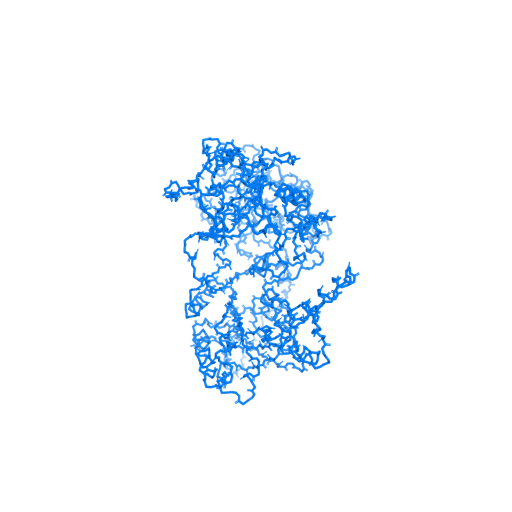G A CA 1
ATOM 2719 C C . ARG A 1 351 ? -15.993 -1.672 24.010 1.00 98.12 351 ARG A C 1
ATOM 2721 O O . ARG A 1 351 ? -15.236 -2.175 23.190 1.00 98.12 351 ARG A O 1
ATOM 2728 N N . VAL A 1 352 ? -16.781 -0.644 23.730 1.00 98.44 352 VAL A N 1
ATOM 2729 C CA . VAL A 1 352 ? -16.705 0.124 22.481 1.00 98.44 352 VAL A CA 1
ATOM 2730 C C . VAL A 1 352 ? -16.692 1.608 22.797 1.00 98.44 352 VAL A C 1
ATOM 2732 O O . VAL A 1 352 ? -17.442 2.041 23.674 1.00 98.44 352 VAL A O 1
ATOM 2735 N N . ALA A 1 353 ? -15.901 2.377 22.051 1.00 98.56 353 ALA A N 1
ATOM 2736 C CA . ALA A 1 353 ? -16.019 3.826 21.990 1.00 98.56 353 ALA A CA 1
ATOM 2737 C C . ALA A 1 353 ? -16.293 4.288 20.553 1.00 98.56 353 ALA A C 1
ATOM 2739 O O . ALA A 1 353 ? -15.688 3.785 19.610 1.00 98.56 353 ALA A O 1
ATOM 2740 N N . MET A 1 354 ? -17.193 5.259 20.385 1.00 98.62 354 MET A N 1
ATOM 2741 C CA . MET A 1 354 ? -17.440 5.956 19.122 1.00 98.62 354 MET A CA 1
ATOM 2742 C C . MET A 1 354 ? -17.426 7.466 19.339 1.00 98.62 354 MET A C 1
ATOM 2744 O O . MET A 1 354 ? -18.089 7.966 20.252 1.00 98.62 354 MET A O 1
ATOM 2748 N N . LEU A 1 355 ? -16.694 8.186 18.493 1.00 98.56 355 LEU A N 1
ATOM 2749 C CA . LEU A 1 355 ? -16.499 9.633 18.575 1.00 98.56 355 LEU A CA 1
ATOM 2750 C C . LEU A 1 355 ? -16.938 10.316 17.275 1.00 98.56 355 LEU A C 1
ATOM 2752 O O . LEU A 1 355 ? -16.835 9.722 16.201 1.00 98.56 355 LEU A O 1
ATOM 2756 N N . ASP A 1 356 ? -17.411 11.560 17.373 1.00 97.06 356 ASP A N 1
ATOM 2757 C CA . ASP A 1 356 ? -17.633 12.422 16.205 1.00 97.06 356 ASP A CA 1
ATOM 2758 C C . ASP A 1 356 ? -16.340 13.064 15.677 1.00 97.06 356 ASP A C 1
ATOM 2760 O O . ASP A 1 356 ? -15.259 12.870 16.235 1.00 97.06 356 ASP A O 1
ATOM 2764 N N . SER A 1 357 ? -16.451 13.825 14.582 1.00 93.81 357 SER A N 1
ATOM 2765 C CA . SER A 1 357 ? -15.333 14.506 13.919 1.00 93.81 357 SER A CA 1
ATOM 2766 C C . SER A 1 357 ? -14.607 15.517 14.804 1.00 93.81 357 SER A C 1
ATOM 2768 O O . SER A 1 357 ? -13.457 15.840 14.533 1.00 93.81 357 SER A O 1
ATOM 2770 N N . GLU A 1 358 ? -15.246 16.009 15.865 1.00 94.56 358 GLU A N 1
ATOM 2771 C CA . GLU A 1 358 ? -14.639 16.936 16.819 1.00 94.56 358 GLU A CA 1
ATOM 2772 C C . GLU A 1 358 ? -13.994 16.208 18.011 1.00 94.56 358 GLU A C 1
ATOM 2774 O O . GLU A 1 358 ? -13.481 16.852 18.930 1.00 94.56 358 GLU A O 1
ATOM 2779 N N . GLY A 1 359 ? -14.013 14.871 18.017 1.00 94.62 359 GLY A N 1
ATOM 2780 C CA . GLY A 1 359 ? -13.481 14.053 19.101 1.00 94.62 359 GLY A CA 1
ATOM 2781 C C . GLY A 1 359 ? -14.395 13.996 20.326 1.00 94.62 359 GLY A C 1
ATOM 2782 O O . GLY A 1 359 ? -13.942 13.660 21.422 1.00 94.62 359 GLY A O 1
ATOM 2783 N N . LYS A 1 360 ? -15.685 14.322 20.191 1.00 97.75 360 LYS A N 1
ATOM 2784 C CA . LYS A 1 360 ? -16.652 14.141 21.273 1.00 97.75 360 LYS A CA 1
ATOM 2785 C C . LYS A 1 360 ? -17.148 12.698 21.277 1.00 97.75 360 LYS A C 1
ATOM 2787 O O . LYS A 1 360 ? -17.617 12.173 20.271 1.00 97.75 360 LYS A O 1
ATOM 2792 N N . VAL A 1 361 ? -17.106 12.079 22.454 1.00 98.19 361 VAL A N 1
ATOM 2793 C CA . VAL A 1 361 ? -17.610 10.720 22.681 1.00 98.19 361 VAL A CA 1
ATOM 2794 C C . VAL A 1 361 ? -19.133 10.687 22.524 1.00 98.19 361 VAL A C 1
ATOM 2796 O O . VAL A 1 361 ? -19.864 11.339 23.273 1.00 98.19 361 VAL A O 1
ATOM 2799 N N . LEU A 1 362 ? -19.603 9.923 21.538 1.00 97.88 362 LEU A N 1
ATOM 2800 C CA . LEU A 1 362 ? -21.016 9.639 21.281 1.00 97.88 362 LEU A CA 1
ATOM 2801 C C . LEU A 1 362 ? -21.463 8.351 21.978 1.00 97.88 362 LEU A C 1
ATOM 2803 O O . LEU A 1 362 ? -22.576 8.281 22.497 1.00 97.88 362 LEU A O 1
ATOM 2807 N N . ILE A 1 363 ? -20.595 7.338 21.985 1.00 98.31 363 ILE A N 1
ATOM 2808 C CA . ILE A 1 363 ? -20.824 6.035 22.615 1.00 98.31 363 ILE A CA 1
ATOM 2809 C C . ILE A 1 363 ? -19.555 5.673 23.385 1.00 98.31 363 ILE A C 1
ATOM 2811 O O . ILE A 1 363 ? -18.471 5.737 22.823 1.00 98.31 363 ILE A O 1
ATOM 2815 N N . ASP A 1 364 ? -19.693 5.283 24.648 1.00 98.00 364 ASP A N 1
ATOM 2816 C CA . ASP A 1 364 ? -18.679 4.554 25.420 1.00 98.00 364 ASP A CA 1
ATOM 2817 C C . ASP A 1 364 ? -19.437 3.580 26.321 1.00 98.00 364 ASP A C 1
ATOM 2819 O O . ASP A 1 364 ? -20.180 3.999 27.214 1.00 98.00 364 ASP A O 1
ATOM 2823 N N . GLN A 1 365 ? -19.384 2.294 25.987 1.00 98.00 365 GLN A N 1
ATOM 2824 C CA . GLN A 1 365 ? -20.208 1.271 26.627 1.00 98.00 365 GLN A CA 1
ATOM 2825 C C . GLN A 1 365 ? -19.396 0.013 26.892 1.00 98.00 365 GLN A C 1
ATOM 2827 O O . GLN A 1 365 ? -18.757 -0.524 25.988 1.00 98.00 365 GLN A O 1
ATOM 2832 N N . LEU A 1 366 ? -19.490 -0.490 28.125 1.00 98.31 366 LEU A N 1
ATOM 2833 C CA . LEU A 1 366 ? -19.107 -1.860 28.445 1.00 98.31 366 LEU A CA 1
ATOM 2834 C C . LEU A 1 366 ? -20.173 -2.821 27.919 1.00 98.31 366 LEU A C 1
ATOM 2836 O O . LEU A 1 366 ? -21.370 -2.543 28.001 1.00 98.31 366 LEU A O 1
ATOM 2840 N N . VAL A 1 367 ? -19.730 -3.970 27.423 1.00 98.06 367 VAL A N 1
ATOM 2841 C CA . VAL A 1 367 ? -20.574 -4.996 26.810 1.00 98.06 367 VAL A CA 1
ATOM 2842 C C . VAL A 1 367 ? -20.322 -6.318 27.504 1.00 98.06 367 VAL A C 1
ATOM 2844 O O . VAL A 1 367 ? -19.179 -6.679 27.780 1.00 98.06 367 VAL A O 1
ATOM 2847 N N . LYS A 1 368 ? -21.396 -7.048 27.799 1.00 97.56 368 LYS A N 1
ATOM 2848 C CA . LYS A 1 368 ? -21.310 -8.403 28.329 1.00 97.56 368 LYS A CA 1
ATOM 2849 C C . LYS A 1 368 ? -21.309 -9.407 27.170 1.00 97.56 368 LYS A C 1
ATOM 2851 O O . LYS A 1 368 ? -22.327 -9.512 26.482 1.00 97.56 368 LYS A O 1
ATOM 2856 N N . PRO A 1 369 ? -20.222 -10.177 26.969 1.00 95.94 369 PRO A N 1
ATOM 2857 C CA . PRO A 1 369 ? -20.200 -11.244 25.976 1.00 95.94 369 PRO A CA 1
ATOM 2858 C C . PRO A 1 369 ? -21.285 -12.295 26.240 1.00 95.94 369 PRO A C 1
ATOM 2860 O O . PRO A 1 369 ? -21.595 -12.609 27.392 1.00 95.94 369 PRO A O 1
ATOM 2863 N N . ALA A 1 370 ? -21.847 -12.857 25.167 1.00 93.00 370 ALA A N 1
ATOM 2864 C CA . ALA A 1 370 ? -22.871 -13.901 25.257 1.00 93.00 370 ALA A CA 1
ATOM 2865 C C . ALA A 1 370 ? -22.314 -15.229 25.801 1.00 93.00 370 ALA A C 1
ATOM 2867 O O . ALA A 1 370 ? -23.020 -15.961 26.495 1.00 93.00 370 ALA A O 1
ATOM 2868 N N . LEU A 1 371 ? -21.047 -15.524 25.494 1.00 94.94 371 LEU A N 1
ATOM 2869 C CA . LEU A 1 371 ? -20.331 -16.701 25.979 1.00 94.94 371 LEU A CA 1
ATOM 2870 C C . LEU A 1 371 ? -19.457 -16.370 27.196 1.00 94.94 371 LEU A C 1
ATOM 2872 O O . LEU A 1 371 ? -19.022 -15.224 27.347 1.00 94.94 371 LEU A O 1
ATOM 2876 N N . PRO A 1 372 ? -19.156 -17.362 28.055 1.00 95.81 372 PRO A N 1
ATOM 2877 C CA . PRO A 1 372 ? -18.195 -17.195 29.136 1.00 95.81 372 PRO A CA 1
ATOM 2878 C C . PRO A 1 372 ? -16.824 -16.729 28.629 1.00 95.81 372 PRO A C 1
ATOM 2880 O O . PRO A 1 372 ? -16.315 -17.208 27.614 1.00 95.81 372 PRO A O 1
ATOM 2883 N N . ILE A 1 373 ? -16.217 -15.804 29.370 1.00 96.69 373 ILE A N 1
ATOM 2884 C CA . ILE A 1 373 ? -14.881 -15.284 29.078 1.00 96.69 373 ILE A CA 1
ATOM 2885 C C . ILE A 1 373 ? -13.841 -16.295 29.567 1.00 96.69 373 ILE A C 1
ATOM 2887 O O . ILE A 1 373 ? -13.835 -16.661 30.742 1.00 96.69 373 ILE A O 1
ATOM 2891 N N . VAL A 1 374 ? -12.962 -16.721 28.661 1.00 96.50 374 VAL A N 1
ATOM 2892 C CA . VAL A 1 374 ? -11.815 -17.596 28.940 1.00 96.50 374 VAL A CA 1
ATOM 2893 C C . VAL A 1 374 ? -10.616 -16.768 29.398 1.00 96.50 374 VAL A C 1
ATOM 2895 O O . VAL A 1 374 ? -9.955 -17.125 30.370 1.00 96.50 374 VAL A O 1
ATOM 2898 N N . ASP A 1 375 ? -10.356 -15.646 28.724 1.00 94.81 375 ASP A N 1
ATOM 2899 C CA . ASP A 1 375 ? -9.293 -14.706 29.081 1.00 94.81 375 ASP A CA 1
ATOM 2900 C C . ASP A 1 375 ? -9.765 -13.265 28.854 1.00 94.81 375 ASP A C 1
ATOM 2902 O O . ASP A 1 375 ? -10.236 -12.908 27.776 1.00 94.81 375 ASP A O 1
ATOM 2906 N N . TYR A 1 376 ? -9.637 -12.428 29.879 1.00 93.06 376 TYR A N 1
ATOM 2907 C CA . TYR A 1 376 ? -10.009 -11.014 29.832 1.00 93.06 376 TYR A CA 1
ATOM 2908 C C . TYR A 1 376 ? -9.003 -10.160 29.068 1.00 93.06 376 TYR A C 1
ATOM 2910 O O . TYR A 1 376 ? -9.324 -9.022 28.732 1.00 93.06 376 TYR A O 1
ATOM 2918 N N . VAL A 1 377 ? -7.796 -10.688 28.820 1.00 90.88 377 VAL A N 1
ATOM 2919 C CA . VAL A 1 377 ? -6.698 -9.999 28.131 1.00 90.88 377 VAL A CA 1
ATOM 2920 C C . VAL A 1 377 ? -6.436 -8.608 28.729 1.00 90.88 377 VAL A C 1
ATOM 2922 O O . VAL A 1 377 ? -6.059 -7.672 28.031 1.00 90.88 377 VAL A O 1
ATOM 2925 N N . THR A 1 378 ? -6.595 -8.483 30.054 1.00 90.00 378 THR A N 1
ATOM 2926 C CA . THR A 1 378 ? -6.626 -7.218 30.813 1.00 90.00 378 THR A CA 1
ATOM 2927 C C . THR A 1 378 ? -5.397 -6.341 30.594 1.00 90.00 378 THR A C 1
ATOM 2929 O O . THR A 1 378 ? -5.506 -5.121 30.588 1.00 90.00 378 THR A O 1
ATOM 2932 N N . GLN A 1 379 ? -4.219 -6.933 30.384 1.00 84.88 379 GLN A N 1
ATOM 2933 C CA . GLN A 1 379 ? -2.998 -6.162 30.113 1.00 84.88 379 GLN A CA 1
ATOM 2934 C C . GLN A 1 379 ? -3.063 -5.361 28.801 1.00 84.88 379 GLN A C 1
ATOM 2936 O O . GLN A 1 379 ? -2.293 -4.423 28.622 1.00 84.88 379 GLN A O 1
ATOM 2941 N N . TRP A 1 380 ? -3.955 -5.751 27.888 1.00 84.94 380 TRP A N 1
ATOM 2942 C CA . TRP A 1 380 ? -4.199 -5.077 26.620 1.00 84.94 380 TRP A CA 1
ATOM 2943 C C . TRP A 1 380 ? -5.536 -4.337 26.648 1.00 84.94 380 TRP A C 1
ATOM 2945 O O . TRP A 1 380 ? -5.545 -3.147 26.381 1.00 84.94 380 TRP A O 1
ATOM 2955 N N . SER A 1 381 ? -6.622 -5.002 27.051 1.00 87.12 381 SER A N 1
ATOM 2956 C CA . SER A 1 381 ? -7.984 -4.447 27.008 1.00 87.12 381 SER A CA 1
ATOM 2957 C C . SER A 1 381 ? -8.336 -3.517 28.168 1.00 87.12 381 SER A C 1
ATOM 2959 O O . SER A 1 381 ? -9.320 -2.786 28.132 1.00 87.12 381 SER A O 1
ATOM 2961 N N . GLY A 1 382 ? -7.604 -3.640 29.275 1.00 90.31 382 GLY A N 1
ATOM 2962 C CA . GLY A 1 382 ? -7.932 -3.007 30.547 1.00 90.31 382 GLY A CA 1
ATOM 2963 C C . GLY A 1 382 ? -9.160 -3.580 31.244 1.00 90.31 382 GLY A C 1
ATOM 2964 O O . GLY A 1 382 ? -9.461 -3.189 32.370 1.00 90.31 382 GLY A O 1
ATOM 2965 N N . ILE A 1 383 ? -9.847 -4.548 30.631 1.00 94.12 383 ILE A N 1
ATOM 2966 C CA . ILE A 1 383 ? -11.100 -5.098 31.137 1.00 94.12 383 ILE A CA 1
ATOM 2967 C C . ILE A 1 383 ? -10.851 -6.060 32.297 1.00 94.12 383 ILE A C 1
ATOM 2969 O O . ILE A 1 383 ? -10.024 -6.967 32.212 1.00 94.12 383 ILE A O 1
ATOM 2973 N N . THR A 1 384 ? -11.602 -5.889 33.387 1.00 93.25 384 THR A N 1
ATOM 2974 C CA . THR A 1 384 ? -11.545 -6.742 34.581 1.00 93.25 384 THR A CA 1
ATOM 2975 C C . THR A 1 384 ? -12.883 -7.426 34.840 1.00 93.25 384 THR A C 1
ATOM 2977 O O . THR A 1 384 ? -13.947 -6.972 34.403 1.00 93.25 384 THR A O 1
ATOM 2980 N N . VAL A 1 385 ? -12.837 -8.520 35.603 1.00 94.25 385 VAL A N 1
ATOM 2981 C CA . VAL A 1 385 ? -14.027 -9.267 36.035 1.00 94.25 385 VAL A CA 1
ATOM 2982 C C . VAL A 1 385 ? -14.989 -8.352 36.796 1.00 94.25 385 VAL A C 1
ATOM 2984 O O . VAL A 1 385 ? -16.201 -8.414 36.600 1.00 94.25 385 VAL A O 1
ATOM 2987 N N . GLU A 1 386 ? -14.457 -7.487 37.658 1.00 95.19 386 GLU A N 1
ATOM 2988 C CA . GLU A 1 386 ? -15.216 -6.558 38.494 1.00 95.19 386 GLU A CA 1
ATOM 2989 C C . GLU A 1 386 ? -15.980 -5.533 37.655 1.00 95.19 386 GLU A C 1
ATOM 2991 O O . GLU A 1 386 ? -17.134 -5.247 37.973 1.00 95.19 386 GLU A O 1
ATOM 2996 N N . MET A 1 387 ? -15.365 -5.024 36.580 1.00 94.31 387 MET A N 1
ATOM 2997 C CA . MET A 1 387 ? -16.002 -4.061 35.678 1.00 94.31 387 MET A CA 1
ATOM 2998 C C . MET A 1 387 ? -17.154 -4.678 34.888 1.00 94.31 387 MET A C 1
ATOM 3000 O O . MET A 1 387 ? -18.181 -4.025 34.731 1.00 94.31 387 MET A O 1
ATOM 3004 N N . LEU A 1 388 ? -17.022 -5.929 34.429 1.00 95.81 388 LEU A N 1
ATOM 3005 C CA . LEU A 1 388 ? -18.075 -6.599 33.653 1.00 95.81 388 LEU A CA 1
ATOM 3006 C C . LEU A 1 388 ? -19.163 -7.261 34.510 1.00 95.81 388 LEU A C 1
ATOM 3008 O O . LEU A 1 388 ? -20.264 -7.496 34.015 1.00 95.81 388 LEU A O 1
ATOM 3012 N N . ARG A 1 389 ? -18.906 -7.546 35.794 1.00 94.69 389 ARG A N 1
ATOM 3013 C CA . ARG A 1 389 ? -19.873 -8.203 36.693 1.00 94.69 389 ARG A CA 1
ATOM 3014 C C . ARG A 1 389 ? -21.263 -7.534 36.725 1.00 94.69 389 ARG A C 1
ATOM 3016 O O . ARG A 1 389 ? -22.242 -8.280 36.666 1.00 94.69 389 ARG A O 1
ATOM 3023 N N . PRO A 1 390 ? -21.399 -6.195 36.826 1.00 96.94 390 PRO A N 1
ATOM 3024 C CA . PRO A 1 390 ? -22.708 -5.537 36.845 1.00 96.94 390 PRO A CA 1
ATOM 3025 C C . PRO A 1 390 ? -23.285 -5.249 35.447 1.00 96.94 390 PRO A C 1
ATOM 3027 O O . PRO A 1 390 ? -24.416 -4.776 35.349 1.00 96.94 390 PRO A O 1
ATOM 3030 N N . VAL A 1 391 ? -22.528 -5.486 34.372 1.00 97.69 391 VAL A N 1
ATOM 3031 C CA . VAL A 1 391 ? -22.913 -5.087 33.012 1.00 97.69 391 VAL A CA 1
ATOM 3032 C C . VAL A 1 391 ? -23.999 -6.017 32.478 1.00 97.69 391 VAL A C 1
ATOM 3034 O O . VAL A 1 391 ? -23.911 -7.240 32.580 1.00 97.69 391 VAL A O 1
ATOM 3037 N N . THR A 1 392 ? -25.041 -5.421 31.903 1.00 97.19 392 THR A N 1
ATOM 3038 C CA . THR A 1 392 ? -26.157 -6.138 31.261 1.00 97.19 392 THR A CA 1
ATOM 3039 C C . THR A 1 392 ? -26.315 -5.794 29.785 1.00 97.19 392 THR A C 1
ATOM 3041 O O . THR A 1 392 ? -27.013 -6.518 29.084 1.00 97.19 392 THR A O 1
ATOM 3044 N N . THR A 1 393 ? -25.637 -4.744 29.312 1.00 98.25 393 THR A N 1
ATOM 3045 C CA . THR A 1 393 ? -25.606 -4.329 27.910 1.00 98.25 393 THR A CA 1
ATOM 3046 C C . THR A 1 393 ? -25.103 -5.466 27.027 1.00 98.25 393 THR A C 1
ATOM 3048 O O . THR A 1 393 ? -24.014 -6.002 27.252 1.00 98.25 393 THR A O 1
ATOM 3051 N N . THR A 1 394 ? -25.902 -5.829 26.029 1.00 98.19 394 THR A N 1
ATOM 3052 C CA . THR A 1 394 ? -25.601 -6.903 25.074 1.00 98.19 394 THR A CA 1
ATOM 3053 C C . THR A 1 394 ? -24.982 -6.359 23.786 1.00 98.19 394 THR A C 1
ATOM 3055 O O . THR A 1 394 ? -24.958 -5.146 23.552 1.00 98.19 394 THR A O 1
ATOM 3058 N N . LEU A 1 395 ? -24.490 -7.256 22.925 1.00 97.81 395 LEU A N 1
ATOM 3059 C CA . LEU A 1 395 ? -24.021 -6.882 21.590 1.00 97.81 395 LEU A CA 1
ATOM 3060 C C . LEU A 1 395 ? -25.152 -6.236 20.777 1.00 97.81 395 LEU A C 1
ATOM 3062 O O . LEU A 1 395 ? -24.935 -5.217 20.129 1.00 97.81 395 LEU A O 1
ATOM 3066 N N . GLU A 1 396 ? -26.367 -6.777 20.862 1.00 97.88 396 GLU A N 1
ATOM 3067 C CA . GLU A 1 396 ? -27.546 -6.284 20.152 1.00 97.88 396 GLU A CA 1
ATOM 3068 C C . GLU A 1 396 ? -27.938 -4.862 20.585 1.00 97.88 396 GLU A C 1
ATOM 3070 O O . GLU A 1 396 ? -28.402 -4.064 19.765 1.00 97.88 396 GLU A O 1
ATOM 3075 N N . ASP A 1 397 ? -27.752 -4.522 21.864 1.00 98.12 397 ASP A N 1
ATOM 3076 C CA . ASP A 1 397 ? -27.997 -3.166 22.365 1.00 98.12 397 ASP A CA 1
ATOM 3077 C C . ASP A 1 397 ? -26.997 -2.172 21.767 1.00 98.12 397 ASP A C 1
ATOM 3079 O O . ASP A 1 397 ? -27.386 -1.112 21.272 1.00 98.12 397 ASP A O 1
ATOM 3083 N N . VAL A 1 398 ? -25.714 -2.539 21.737 1.00 98.00 398 VAL A N 1
ATOM 3084 C CA . VAL A 1 398 ? -24.657 -1.715 21.137 1.00 98.00 398 VAL A CA 1
ATOM 3085 C C . VAL A 1 398 ? -24.818 -1.589 19.626 1.00 98.00 398 VAL A C 1
ATOM 3087 O O . VAL A 1 398 ? -24.675 -0.492 19.089 1.00 98.00 398 VAL A O 1
ATOM 3090 N N . GLN A 1 399 ? -25.182 -2.668 18.935 1.00 98.12 399 GLN A N 1
ATOM 3091 C CA . GLN A 1 399 ? -25.473 -2.650 17.502 1.00 98.12 399 GLN A CA 1
ATOM 3092 C C . GLN A 1 399 ? -26.561 -1.629 17.158 1.00 98.12 399 GLN A C 1
ATOM 3094 O O . GLN A 1 399 ? -26.402 -0.874 16.199 1.00 98.12 399 GLN A O 1
ATOM 3099 N N . LYS A 1 400 ? -27.638 -1.548 17.951 1.00 97.31 400 LYS A N 1
ATOM 3100 C CA . LYS A 1 400 ? -28.689 -0.529 17.776 1.00 97.31 400 LYS A CA 1
ATOM 3101 C C . LYS A 1 400 ? -28.158 0.887 17.992 1.00 97.31 400 LYS A C 1
ATOM 3103 O O . LYS A 1 400 ? -28.501 1.774 17.219 1.00 97.31 400 LYS A O 1
ATOM 3108 N N . LEU A 1 401 ? -27.328 1.108 19.013 1.00 97.00 401 LEU A N 1
ATOM 3109 C CA . LEU A 1 401 ? -26.741 2.427 19.279 1.00 97.00 401 LEU A CA 1
ATOM 3110 C C . LEU A 1 401 ? -25.818 2.880 18.142 1.00 97.00 401 LEU A C 1
ATOM 3112 O O . LEU A 1 401 ? -25.913 4.021 17.697 1.00 97.00 401 LEU A O 1
ATOM 3116 N N . ILE A 1 402 ? -24.962 1.983 17.649 1.00 96.56 402 ILE A N 1
ATOM 3117 C CA . ILE A 1 402 ? -24.012 2.269 16.570 1.00 96.56 402 ILE A CA 1
ATOM 3118 C C . ILE A 1 402 ? -24.746 2.526 15.258 1.00 96.56 402 ILE A C 1
ATOM 3120 O O . ILE A 1 402 ? -24.519 3.549 14.620 1.00 96.56 402 ILE A O 1
ATOM 3124 N N . THR A 1 403 ? -25.657 1.636 14.860 1.00 95.38 403 THR A N 1
ATOM 3125 C CA . THR A 1 403 ? -26.386 1.761 13.585 1.00 95.38 403 THR A CA 1
ATOM 3126 C C . THR A 1 403 ? -27.233 3.033 13.511 1.00 95.38 403 THR A C 1
ATOM 3128 O O . THR A 1 403 ? -27.385 3.580 12.425 1.00 95.38 403 THR A O 1
ATOM 3131 N N . GLN A 1 404 ? -27.703 3.575 14.642 1.00 95.12 404 GLN A N 1
ATOM 3132 C CA . GLN A 1 404 ? -28.377 4.883 14.695 1.00 95.12 404 GLN A CA 1
ATOM 3133 C C . GLN A 1 404 ? -27.468 6.070 14.340 1.00 95.12 404 GLN A C 1
ATOM 3135 O O . GLN A 1 404 ? -27.977 7.123 13.958 1.00 95.12 404 GLN A O 1
ATOM 3140 N N . GLN A 1 405 ? -26.147 5.926 14.473 1.00 95.50 405 GLN A N 1
ATOM 3141 C CA . GLN A 1 405 ? -25.178 6.960 14.096 1.00 95.50 405 GLN A CA 1
ATOM 3142 C C . GLN A 1 405 ? -24.714 6.837 12.637 1.00 95.50 405 GLN A C 1
ATOM 3144 O O . GLN A 1 405 ? -24.164 7.797 12.103 1.00 95.50 405 GLN A O 1
ATOM 3149 N N . LEU A 1 406 ? -24.926 5.683 11.995 1.00 94.50 406 LEU A N 1
ATOM 3150 C CA . LEU A 1 406 ? -24.420 5.377 10.656 1.00 94.50 406 LEU A CA 1
ATOM 3151 C C . LEU A 1 406 ? -25.496 5.598 9.587 1.00 94.50 406 LEU A C 1
ATOM 3153 O O . LEU A 1 406 ? -26.557 4.978 9.622 1.00 94.50 406 LEU A O 1
ATOM 3157 N N . ASN A 1 407 ? -25.194 6.447 8.607 1.00 91.62 407 ASN A N 1
ATOM 3158 C CA . ASN A 1 407 ? -26.062 6.754 7.465 1.00 91.62 407 ASN A CA 1
ATOM 3159 C C . ASN A 1 407 ? -25.241 7.006 6.187 1.00 91.62 407 ASN A C 1
ATOM 3161 O O . ASN A 1 407 ? -24.021 6.836 6.181 1.00 91.62 407 ASN A O 1
ATOM 3165 N N . GLU A 1 408 ? -25.900 7.435 5.108 1.00 89.81 408 GLU A N 1
ATOM 3166 C CA . GLU A 1 408 ? -25.282 7.677 3.802 1.00 89.81 408 GLU A CA 1
ATOM 3167 C C . GLU A 1 408 ? -24.223 8.795 3.754 1.00 89.81 408 GLU A C 1
ATOM 3169 O O . GLU A 1 408 ? -23.451 8.837 2.799 1.00 89.81 408 GLU A O 1
ATOM 3174 N N . ASP A 1 409 ? -24.158 9.682 4.755 1.00 90.31 409 ASP A N 1
ATOM 3175 C CA . ASP A 1 409 ? -23.160 10.764 4.852 1.00 90.31 409 ASP A CA 1
ATOM 3176 C C . ASP A 1 409 ? -22.020 10.442 5.836 1.00 90.31 409 ASP A C 1
ATOM 3178 O O . ASP A 1 409 ? -21.080 11.219 6.008 1.00 90.31 409 ASP A O 1
ATOM 3182 N N . THR A 1 410 ? -22.087 9.287 6.494 1.00 93.88 410 THR A N 1
ATOM 3183 C CA . THR A 1 410 ? -21.139 8.901 7.539 1.00 93.88 410 THR A CA 1
ATOM 3184 C C . THR A 1 410 ? -19.996 8.068 6.966 1.00 93.88 410 THR A C 1
ATOM 3186 O O . THR A 1 410 ? -20.216 7.225 6.107 1.00 93.88 410 THR A O 1
ATOM 3189 N N . ILE A 1 411 ? -18.775 8.298 7.446 1.00 96.62 411 ILE A N 1
ATOM 3190 C CA . ILE A 1 411 ? -17.580 7.507 7.153 1.00 96.62 411 ILE A CA 1
ATOM 3191 C C . ILE A 1 411 ? -17.008 7.025 8.481 1.00 96.62 411 ILE A C 1
ATOM 3193 O O . ILE A 1 411 ? -16.651 7.832 9.340 1.00 96.62 411 ILE A O 1
ATOM 3197 N N . LEU A 1 412 ? -16.890 5.711 8.629 1.00 97.88 412 LEU A N 1
ATOM 3198 C CA . LEU A 1 412 ? -16.327 5.089 9.818 1.00 97.88 412 LEU A CA 1
ATOM 3199 C C . LEU A 1 412 ? -14.795 5.048 9.733 1.00 97.88 412 LEU A C 1
ATOM 3201 O O . LEU A 1 412 ? -14.235 4.603 8.734 1.00 97.88 412 LEU A O 1
ATOM 3205 N N . VAL A 1 413 ? -14.108 5.491 10.780 1.00 98.50 413 VAL A N 1
ATOM 3206 C CA . VAL A 1 413 ? -12.645 5.567 10.858 1.00 98.50 413 VAL A CA 1
ATOM 3207 C C . VAL A 1 413 ? -12.138 4.645 11.966 1.00 98.50 413 VAL A C 1
ATOM 3209 O O . VAL A 1 413 ? -12.688 4.641 13.063 1.00 98.50 413 VAL A O 1
ATOM 3212 N N . GLY A 1 414 ? -11.071 3.890 11.708 1.00 98.06 414 GLY A N 1
ATOM 3213 C CA . GLY A 1 414 ? -10.451 3.026 12.720 1.00 98.06 414 GLY A CA 1
ATOM 3214 C C . GLY A 1 414 ? -9.040 2.569 12.351 1.00 98.06 414 GLY A C 1
ATOM 3215 O O . GLY A 1 414 ? -8.465 3.004 11.344 1.00 98.06 414 GLY A O 1
ATOM 3216 N N . HIS A 1 415 ? -8.460 1.684 13.161 1.00 96.88 415 HIS A N 1
ATOM 3217 C CA . HIS A 1 415 ? -7.114 1.144 12.954 1.00 96.88 415 HIS A CA 1
ATOM 3218 C C . HIS A 1 415 ? -7.106 -0.384 12.969 1.00 96.88 415 HIS A C 1
ATOM 3220 O O . HIS A 1 415 ? -7.322 -0.992 14.005 1.00 96.88 415 HIS A O 1
ATOM 3226 N N . SER A 1 416 ? -6.778 -1.030 11.840 1.00 93.06 416 SER A N 1
ATOM 3227 C CA . SER A 1 416 ? -7.027 -2.478 11.678 1.00 93.06 416 SER A CA 1
ATOM 3228 C C . SER A 1 416 ? -8.498 -2.828 11.924 1.00 93.06 416 SER A C 1
ATOM 3230 O O . SER A 1 416 ? -8.805 -3.848 12.543 1.00 93.06 416 SER A O 1
ATOM 3232 N N . ILE A 1 417 ? -9.385 -2.000 11.374 1.00 94.88 417 ILE A N 1
ATOM 3233 C CA . ILE A 1 417 ? -10.801 -1.907 11.748 1.00 94.88 417 ILE A CA 1
ATOM 3234 C C . ILE A 1 417 ? -11.592 -3.205 11.518 1.00 94.88 417 ILE A C 1
ATOM 3236 O O . ILE A 1 417 ? -12.671 -3.396 12.060 1.00 94.88 417 ILE A O 1
ATOM 3240 N N . ILE A 1 418 ? -11.052 -4.138 10.726 1.00 91.88 418 ILE A N 1
ATOM 3241 C CA . ILE A 1 418 ? -11.611 -5.485 10.551 1.00 91.88 418 ILE A CA 1
ATOM 3242 C C . ILE A 1 418 ? -11.871 -6.193 11.887 1.00 91.88 418 ILE A C 1
ATOM 3244 O O . ILE A 1 418 ? -12.864 -6.905 12.016 1.00 91.88 418 ILE A O 1
ATOM 3248 N N . ASN A 1 419 ? -11.011 -5.993 12.887 1.00 90.75 419 ASN A N 1
ATOM 3249 C CA . ASN A 1 419 ? -11.185 -6.620 14.193 1.00 90.75 419 ASN A CA 1
ATOM 3250 C C . ASN A 1 419 ? -12.414 -6.053 14.916 1.00 90.75 419 ASN A C 1
ATOM 3252 O O . ASN A 1 419 ? -13.230 -6.821 15.423 1.00 90.75 419 ASN A O 1
ATOM 3256 N N . ASP A 1 420 ? -12.571 -4.731 14.895 1.00 97.31 420 ASP A N 1
ATOM 3257 C CA . ASP A 1 420 ? -13.704 -4.010 15.476 1.00 97.31 420 ASP A CA 1
ATOM 3258 C C . ASP A 1 420 ? -15.008 -4.382 14.775 1.00 97.31 420 ASP A C 1
ATOM 3260 O O . ASP A 1 420 ? -15.984 -4.751 15.419 1.00 97.31 420 ASP A O 1
ATOM 3264 N N . ILE A 1 421 ? -15.011 -4.379 13.440 1.00 96.62 421 ILE A N 1
ATOM 3265 C CA . ILE A 1 421 ? -16.166 -4.761 12.622 1.00 96.62 421 ILE A CA 1
ATOM 3266 C C . ILE A 1 421 ? -16.616 -6.194 12.930 1.00 96.62 421 ILE A C 1
ATOM 3268 O O . ILE A 1 421 ? -17.813 -6.433 13.091 1.00 96.62 421 ILE A O 1
ATOM 3272 N N . ASN A 1 422 ? -15.678 -7.133 13.083 1.00 93.50 422 ASN A N 1
ATOM 3273 C CA . ASN A 1 422 ? -15.984 -8.513 13.465 1.00 93.50 422 ASN A CA 1
ATOM 3274 C C . ASN A 1 422 ? -16.533 -8.628 14.894 1.00 93.50 422 ASN A C 1
ATOM 3276 O O . ASN A 1 422 ? -17.460 -9.404 15.126 1.00 93.50 422 ASN A O 1
ATOM 3280 N N . ALA A 1 423 ? -15.993 -7.860 15.844 1.00 95.31 423 ALA A N 1
ATOM 3281 C CA . ALA A 1 423 ? -16.462 -7.859 17.229 1.00 95.31 423 ALA A CA 1
ATOM 3282 C C . ALA A 1 423 ? -17.861 -7.229 17.366 1.00 95.31 423 ALA A C 1
ATOM 3284 O O . ALA A 1 423 ? -18.713 -7.759 18.080 1.00 95.31 423 ALA A O 1
ATOM 3285 N N . LEU A 1 424 ? -18.110 -6.127 16.650 1.00 97.06 424 LEU A N 1
ATOM 3286 C CA . LEU A 1 424 ? -19.388 -5.410 16.606 1.00 97.06 424 LEU A CA 1
ATOM 3287 C C . LEU A 1 424 ? -20.453 -6.146 15.784 1.00 97.06 424 LEU A C 1
ATOM 3289 O O . LEU A 1 424 ? -21.652 -5.966 16.006 1.00 97.06 424 LEU A O 1
ATOM 3293 N N . LYS A 1 425 ? -20.025 -6.947 14.806 1.00 96.38 425 LYS A N 1
ATOM 3294 C CA . LYS A 1 425 ? -20.881 -7.538 13.772 1.00 96.38 425 LYS A CA 1
ATOM 3295 C C . LYS A 1 425 ? -21.758 -6.488 13.068 1.00 96.38 425 LYS A C 1
ATOM 3297 O O . LYS A 1 425 ? -22.941 -6.713 12.813 1.00 96.38 425 LYS A O 1
ATOM 3302 N N . VAL A 1 426 ? -21.184 -5.319 12.775 1.00 96.44 426 VAL A N 1
ATOM 3303 C CA . VAL A 1 426 ? -21.846 -4.210 12.064 1.00 96.44 426 VAL A CA 1
ATOM 3304 C C . VAL A 1 426 ? -21.178 -4.019 10.709 1.00 96.44 426 VAL A C 1
ATOM 3306 O O . VAL A 1 426 ? -19.962 -3.899 10.636 1.00 96.44 426 VAL A O 1
ATOM 3309 N N . ILE A 1 427 ? -21.960 -3.950 9.636 1.00 95.62 427 ILE A N 1
ATOM 3310 C CA . ILE A 1 427 ? -21.472 -3.758 8.268 1.00 95.62 427 ILE A CA 1
ATOM 3311 C C . ILE A 1 427 ? -21.816 -2.332 7.818 1.00 95.62 427 ILE A C 1
ATOM 3313 O O . ILE A 1 427 ? -22.968 -1.905 7.910 1.00 95.62 427 ILE A O 1
ATOM 3317 N N . HIS A 1 428 ? -20.826 -1.601 7.304 1.00 95.38 428 HIS A N 1
ATOM 3318 C CA . HIS A 1 428 ? -20.980 -0.235 6.794 1.00 95.38 428 HIS A CA 1
ATOM 3319 C C . HIS A 1 428 ? -20.109 -0.030 5.536 1.00 95.38 428 HIS A C 1
ATOM 3321 O O . HIS A 1 428 ? -18.966 -0.488 5.528 1.00 95.38 428 HIS A O 1
ATOM 3327 N N . PRO A 1 429 ? -20.599 0.618 4.456 1.00 93.25 429 PRO A N 1
ATOM 3328 C CA . PRO A 1 429 ? -19.880 0.666 3.178 1.00 93.25 429 PRO A CA 1
ATOM 3329 C C . PRO A 1 429 ? -18.788 1.736 3.083 1.00 93.25 429 PRO A C 1
ATOM 3331 O O . PRO A 1 429 ? -18.000 1.697 2.134 1.00 93.25 429 PRO A O 1
ATOM 3334 N N . PHE A 1 430 ? -18.751 2.707 3.998 1.00 95.12 430 PHE A N 1
ATOM 3335 C CA . PHE A 1 430 ? -17.850 3.858 3.920 1.00 95.12 430 PHE A CA 1
ATOM 3336 C C . PHE A 1 430 ? -16.864 3.820 5.086 1.00 95.12 430 PHE A C 1
ATOM 3338 O O . PHE A 1 430 ? -17.175 4.225 6.201 1.00 95.12 430 PHE A O 1
ATOM 3345 N N . ILE A 1 431 ? -15.670 3.278 4.839 1.00 96.56 431 ILE A N 1
ATOM 3346 C CA . ILE A 1 431 ? -14.677 3.016 5.887 1.00 96.56 431 ILE A CA 1
ATOM 3347 C C . ILE A 1 431 ? -13.327 3.616 5.502 1.00 96.56 431 ILE A C 1
ATOM 3349 O O . ILE A 1 431 ? -12.871 3.433 4.375 1.00 96.56 431 ILE A O 1
ATOM 3353 N N . ILE A 1 432 ? -12.654 4.261 6.453 1.00 97.50 432 ILE A N 1
ATOM 3354 C CA . ILE A 1 432 ? -11.234 4.619 6.396 1.00 97.50 432 ILE A CA 1
ATOM 3355 C C . ILE A 1 432 ? -10.488 3.770 7.430 1.00 97.50 432 ILE A C 1
ATOM 3357 O O . ILE A 1 432 ? -10.709 3.898 8.632 1.00 97.50 432 ILE A O 1
ATOM 3361 N N . ASP A 1 433 ? -9.554 2.934 6.972 1.00 96.62 433 ASP A N 1
ATOM 3362 C CA . ASP A 1 433 ? -8.615 2.238 7.860 1.00 96.62 433 ASP A CA 1
ATOM 3363 C C . ASP A 1 433 ? -7.255 2.945 7.840 1.00 96.62 433 ASP A C 1
ATOM 3365 O O . ASP A 1 433 ? -6.589 3.084 6.799 1.00 96.62 433 ASP A O 1
ATOM 3369 N N . THR A 1 434 ? -6.814 3.394 9.012 1.00 96.12 434 THR A N 1
ATOM 3370 C CA . THR A 1 434 ? -5.539 4.095 9.170 1.00 96.12 434 THR A CA 1
ATOM 3371 C C . THR A 1 434 ? -4.331 3.211 8.839 1.00 96.12 434 THR A C 1
ATOM 3373 O O . THR A 1 434 ? -3.303 3.746 8.429 1.00 96.12 434 THR A O 1
ATOM 3376 N N . VAL A 1 435 ? -4.435 1.877 8.888 1.00 89.00 435 VAL A N 1
ATOM 3377 C CA . VAL A 1 435 ? -3.371 0.952 8.440 1.00 89.00 435 VAL A CA 1
ATOM 3378 C C . VAL A 1 435 ? -3.122 1.044 6.938 1.00 89.00 435 VAL A C 1
ATOM 3380 O O . VAL A 1 435 ? -1.975 0.961 6.492 1.00 89.00 435 VAL A O 1
ATOM 3383 N N . ILE A 1 436 ? -4.183 1.218 6.149 1.00 84.94 436 ILE A N 1
ATOM 3384 C CA . ILE A 1 436 ? -4.076 1.394 4.695 1.00 84.94 436 ILE A CA 1
ATOM 3385 C C . ILE A 1 436 ? -3.616 2.817 4.376 1.00 84.94 436 ILE A C 1
ATOM 3387 O O . ILE A 1 436 ? -2.758 3.032 3.517 1.00 84.94 436 ILE A O 1
ATOM 3391 N N . THR A 1 437 ? -4.136 3.784 5.127 1.00 89.06 437 THR A N 1
ATOM 3392 C CA . THR A 1 437 ? -3.838 5.210 4.964 1.00 89.06 437 THR A CA 1
ATOM 3393 C C . THR A 1 437 ? -2.376 5.553 5.303 1.00 89.06 437 THR A C 1
ATOM 3395 O O . THR A 1 437 ? -1.771 6.425 4.659 1.00 89.06 437 THR A O 1
ATOM 3398 N N . PHE A 1 438 ? -1.799 4.844 6.280 1.00 88.88 438 PHE A N 1
ATOM 3399 C CA . PHE A 1 438 ? -0.430 4.974 6.784 1.00 88.88 438 PHE A CA 1
ATOM 3400 C C . PHE A 1 438 ? 0.304 3.620 6.707 1.00 88.88 438 PHE A C 1
ATOM 3402 O O . PHE A 1 438 ? 0.466 2.928 7.718 1.00 88.88 438 PHE A O 1
ATOM 3409 N N . PRO A 1 439 ? 0.770 3.216 5.510 1.00 78.25 439 PRO A N 1
ATOM 3410 C CA . PRO A 1 439 ? 1.304 1.877 5.290 1.00 78.25 439 PRO A CA 1
ATOM 3411 C C . PRO A 1 439 ? 2.610 1.648 6.052 1.00 78.25 439 PRO A C 1
ATOM 3413 O O . PRO A 1 439 ? 3.440 2.543 6.171 1.00 78.25 439 PRO A O 1
ATOM 3416 N N . HIS A 1 440 ? 2.858 0.419 6.506 1.00 77.31 440 HIS A N 1
ATOM 3417 C CA . HIS A 1 440 ? 4.107 0.078 7.189 1.00 77.31 440 HIS A CA 1
ATOM 3418 C C . HIS A 1 440 ? 5.341 0.281 6.272 1.00 77.31 440 HIS A C 1
ATOM 3420 O O . HIS A 1 440 ? 5.287 -0.083 5.093 1.00 77.31 440 HIS A O 1
ATOM 3426 N N . PRO A 1 441 ? 6.496 0.769 6.779 1.00 61.12 441 PRO A N 1
ATOM 3427 C CA . PRO A 1 441 ? 7.701 0.990 5.966 1.00 61.12 441 PRO A CA 1
ATOM 3428 C C . PRO A 1 441 ? 8.216 -0.255 5.229 1.00 61.12 441 PRO A C 1
ATOM 3430 O O . PRO A 1 441 ? 8.776 -0.142 4.139 1.00 61.12 441 PRO A O 1
ATOM 3433 N N . SER A 1 442 ? 8.036 -1.437 5.823 1.00 53.94 442 SER A N 1
ATOM 3434 C CA . SER A 1 442 ? 8.413 -2.728 5.222 1.00 53.94 442 SER A CA 1
ATOM 3435 C C . SER A 1 442 ? 7.374 -3.281 4.237 1.00 53.94 442 SER A C 1
ATOM 3437 O O . SER A 1 442 ? 7.614 -4.328 3.646 1.00 53.94 442 SER A O 1
ATOM 3439 N N . GLY A 1 443 ? 6.244 -2.592 4.044 1.00 50.59 443 GLY A N 1
ATOM 3440 C CA . GLY A 1 443 ? 5.130 -3.044 3.211 1.00 50.59 443 GLY A CA 1
ATOM 3441 C C . GLY A 1 443 ? 4.344 -4.228 3.800 1.00 50.59 443 GLY A C 1
ATOM 3442 O O . GLY A 1 443 ? 4.664 -4.703 4.892 1.00 50.59 443 GLY A O 1
ATOM 3443 N N . PRO A 1 444 ? 3.310 -4.710 3.086 1.00 47.56 444 PRO A N 1
ATOM 3444 C CA . PRO A 1 444 ? 2.542 -5.891 3.481 1.00 47.56 444 PRO A CA 1
ATOM 3445 C C . PRO A 1 444 ? 3.423 -7.149 3.624 1.00 47.56 444 PRO A C 1
ATOM 3447 O O . PRO A 1 444 ? 4.391 -7.291 2.873 1.00 47.56 444 PRO A O 1
ATOM 3450 N N . PRO A 1 445 ? 3.090 -8.084 4.537 1.00 50.31 445 PRO A N 1
ATOM 3451 C CA . PRO A 1 445 ? 1.890 -8.115 5.385 1.00 50.31 445 PRO A CA 1
ATOM 3452 C C . PRO A 1 445 ? 2.011 -7.303 6.690 1.00 50.31 445 PRO A C 1
ATOM 3454 O O . PRO A 1 445 ? 1.092 -7.316 7.504 1.00 50.31 445 PRO A O 1
ATOM 3457 N N . TYR A 1 446 ? 3.129 -6.608 6.922 1.00 62.38 446 TYR A N 1
ATOM 3458 C CA . TYR A 1 446 ? 3.348 -5.858 8.158 1.00 62.38 446 TYR A CA 1
ATOM 3459 C C . TYR A 1 446 ? 2.391 -4.661 8.267 1.00 62.38 446 TYR A C 1
ATOM 3461 O O . TYR A 1 446 ? 2.223 -3.900 7.313 1.00 62.38 446 TYR A O 1
ATOM 3469 N N . LYS A 1 447 ? 1.809 -4.465 9.455 1.00 76.50 447 LYS A N 1
ATOM 3470 C CA . LYS A 1 447 ? 0.951 -3.321 9.801 1.00 76.50 447 LYS A CA 1
ATOM 3471 C C . LYS A 1 447 ? 1.687 -2.410 10.785 1.00 76.50 447 LYS A C 1
ATOM 3473 O O . LYS A 1 447 ? 2.359 -2.895 11.696 1.00 76.50 447 LYS A O 1
ATOM 3478 N N . ALA A 1 448 ? 1.600 -1.094 10.596 1.00 81.88 448 ALA A N 1
ATOM 3479 C CA . ALA A 1 448 ? 2.136 -0.141 11.566 1.00 81.88 448 ALA A CA 1
ATOM 3480 C C . ALA A 1 448 ? 1.224 -0.103 12.791 1.00 81.88 448 ALA A C 1
ATOM 3482 O O . ALA A 1 448 ? 0.019 0.002 12.630 1.00 81.88 448 ALA A O 1
ATOM 3483 N N . ARG A 1 449 ? 1.793 -0.189 13.998 1.00 91.00 449 ARG A N 1
ATOM 3484 C CA . ARG A 1 449 ? 1.022 -0.073 15.246 1.00 91.00 449 ARG A CA 1
ATOM 3485 C C . ARG A 1 449 ? 0.535 1.366 15.431 1.00 91.00 449 ARG A C 1
ATOM 3487 O O . ARG A 1 449 ? 1.334 2.284 15.220 1.00 91.00 449 ARG A O 1
ATOM 3494 N N . LEU A 1 450 ? -0.692 1.562 15.918 1.00 95.88 450 LEU A N 1
ATOM 3495 C CA . LEU A 1 450 ? -1.264 2.889 16.179 1.00 95.88 450 LEU A CA 1
ATOM 3496 C C . LEU A 1 450 ? -0.352 3.759 17.054 1.00 95.88 450 LEU A C 1
ATOM 3498 O O . LEU A 1 450 ? 0.018 4.858 16.649 1.00 95.88 450 LEU A O 1
ATOM 3502 N N . LYS A 1 451 ? 0.150 3.218 18.172 1.00 94.06 451 LYS A N 1
ATOM 3503 C CA . LYS A 1 451 ? 1.112 3.904 19.058 1.00 94.06 451 LYS A CA 1
ATOM 3504 C C . LYS A 1 451 ? 2.355 4.422 18.339 1.00 94.06 451 LYS A C 1
ATOM 3506 O O . LYS A 1 451 ? 2.877 5.491 18.652 1.00 94.06 451 LYS A O 1
ATOM 3511 N N . TRP A 1 452 ? 2.846 3.667 17.358 1.00 92.50 452 TRP A N 1
ATOM 3512 C CA . TRP A 1 452 ? 3.990 4.094 16.563 1.00 92.50 452 TRP A CA 1
ATOM 3513 C C . TRP A 1 452 ? 3.614 5.204 15.578 1.00 92.50 452 TRP A C 1
ATOM 3515 O O . TRP A 1 452 ? 4.380 6.155 15.425 1.00 92.50 452 TRP A O 1
ATOM 3525 N N . LEU A 1 453 ? 2.437 5.118 14.947 1.00 94.69 453 LEU A N 1
ATOM 3526 C CA . LEU A 1 453 ? 1.920 6.165 14.062 1.00 94.69 453 LEU A CA 1
ATOM 3527 C C . LEU A 1 453 ? 1.676 7.475 14.819 1.00 94.69 453 LEU A C 1
ATOM 3529 O O . LEU A 1 453 ? 2.154 8.515 14.370 1.00 94.69 453 LEU A O 1
ATOM 3533 N N . ALA A 1 454 ? 1.034 7.415 15.987 1.00 96.19 454 ALA A N 1
ATOM 3534 C CA . ALA A 1 454 ? 0.792 8.561 16.861 1.00 96.19 454 ALA A CA 1
ATOM 3535 C C . ALA A 1 454 ? 2.103 9.265 17.231 1.00 96.19 454 ALA A C 1
ATOM 3537 O O . ALA A 1 454 ? 2.281 10.459 16.982 1.00 96.19 454 ALA A O 1
ATOM 3538 N N . LYS A 1 455 ? 3.096 8.502 17.702 1.00 93.75 455 LYS A N 1
ATOM 3539 C CA . LYS A 1 455 ? 4.411 9.055 18.041 1.00 93.75 455 LYS A CA 1
ATOM 3540 C C . LYS A 1 455 ? 5.126 9.652 16.832 1.00 93.75 455 LYS A C 1
ATOM 3542 O O . LYS A 1 455 ? 5.791 10.676 16.950 1.00 93.75 455 LYS A O 1
ATOM 3547 N N . ARG A 1 456 ? 5.028 9.009 15.665 1.00 90.94 456 ARG A N 1
ATOM 3548 C CA . ARG A 1 456 ? 5.775 9.401 14.463 1.00 90.94 456 ARG A CA 1
ATOM 3549 C C . ARG A 1 456 ? 5.187 10.615 13.750 1.00 90.94 456 ARG A C 1
ATOM 3551 O O . ARG A 1 456 ? 5.966 11.411 13.221 1.00 90.94 456 ARG A O 1
ATOM 3558 N N . TRP A 1 457 ? 3.861 10.688 13.671 1.00 92.88 457 TRP A N 1
ATOM 3559 C CA . TRP A 1 457 ? 3.134 11.623 12.809 1.00 92.88 457 TRP A CA 1
ATOM 3560 C C . TRP A 1 457 ? 2.355 12.682 13.586 1.00 92.88 457 TRP A C 1
ATOM 3562 O O . TRP A 1 457 ? 2.156 13.770 13.057 1.00 92.88 457 TRP A O 1
ATOM 3572 N N . LEU A 1 458 ? 1.982 12.405 14.838 1.00 94.75 458 LEU A N 1
ATOM 3573 C CA . LEU A 1 458 ? 1.305 13.363 15.719 1.00 94.75 458 LEU A CA 1
ATOM 3574 C C . LEU A 1 458 ? 2.219 13.887 16.835 1.00 94.75 458 LEU A C 1
ATOM 3576 O O . LEU A 1 458 ? 1.854 14.829 17.528 1.00 94.75 458 LEU A O 1
ATOM 3580 N N . SER A 1 459 ? 3.409 13.298 17.013 1.00 94.25 459 SER A N 1
ATOM 3581 C CA . SER A 1 459 ? 4.281 13.541 18.175 1.00 94.25 459 SER A CA 1
ATOM 3582 C C . SER A 1 459 ? 3.568 13.302 19.518 1.00 94.25 459 SER A C 1
ATOM 3584 O O . SER A 1 459 ? 3.885 13.948 20.513 1.00 94.25 459 SER A O 1
ATOM 3586 N N . LYS A 1 460 ? 2.605 12.371 19.539 1.00 93.69 460 LYS A N 1
ATOM 3587 C CA . LYS A 1 460 ? 1.755 12.037 20.691 1.00 93.69 460 LYS A CA 1
ATOM 3588 C C . LYS A 1 460 ? 2.163 10.684 21.274 1.00 93.69 460 LYS A C 1
ATOM 3590 O O . LYS A 1 460 ? 2.433 9.745 20.523 1.00 93.69 460 LYS A O 1
ATOM 3595 N N . GLU A 1 461 ? 2.215 10.572 22.598 1.00 92.94 461 GLU A N 1
ATOM 3596 C CA . GLU A 1 461 ? 2.311 9.277 23.279 1.00 92.94 461 GLU A CA 1
ATOM 3597 C C . GLU A 1 461 ? 0.912 8.851 23.723 1.00 92.94 461 GLU A C 1
ATOM 3599 O O . GLU A 1 461 ? 0.213 9.632 24.356 1.00 92.94 461 GLU A O 1
ATOM 3604 N N . ILE A 1 462 ? 0.526 7.631 23.358 1.00 92.19 462 ILE A N 1
ATOM 3605 C CA . ILE A 1 462 ? -0.760 7.004 23.693 1.00 92.19 462 ILE A CA 1
ATOM 3606 C C . ILE A 1 462 ? -0.499 5.664 24.382 1.00 92.19 462 ILE A C 1
ATOM 3608 O O . ILE A 1 462 ? 0.627 5.137 24.299 1.00 92.19 462 ILE A O 1
ATOM 3612 N N . GLN A 1 463 ? -1.521 5.088 25.017 1.00 88.12 463 GLN A N 1
ATOM 3613 C CA . GLN A 1 463 ? -1.439 3.790 25.694 1.00 88.12 463 GLN A CA 1
ATOM 3614 C C . GLN A 1 463 ? -0.280 3.786 26.709 1.00 88.12 463 GLN A C 1
ATOM 3616 O O . GLN A 1 463 ? 0.622 2.938 26.667 1.00 88.12 463 GLN A O 1
ATOM 3621 N N . VAL A 1 464 ? -0.196 4.848 27.518 1.00 83.12 464 VAL A N 1
ATOM 3622 C CA . VAL A 1 464 ? 0.874 5.045 28.517 1.00 83.12 464 VAL A CA 1
ATOM 3623 C C . VAL A 1 464 ? 0.535 4.333 29.829 1.00 83.12 464 VAL A C 1
ATOM 3625 O O . VAL A 1 464 ? 1.437 3.898 30.544 1.00 83.12 464 VAL A O 1
ATOM 3628 N N . ALA A 1 465 ? -0.757 4.190 30.132 1.00 77.50 465 ALA A N 1
ATOM 3629 C CA . ALA A 1 465 ? -1.229 3.486 31.314 1.00 77.50 465 ALA A CA 1
ATOM 3630 C C . ALA A 1 465 ? -0.872 1.991 31.260 1.00 77.50 465 ALA A C 1
ATOM 3632 O O . ALA A 1 465 ? -0.842 1.370 30.200 1.00 77.50 465 ALA A O 1
ATOM 3633 N N . THR A 1 466 ? -0.616 1.399 32.427 1.00 70.44 466 THR A N 1
ATOM 3634 C CA . THR A 1 466 ? -0.372 -0.046 32.575 1.00 70.44 466 THR A CA 1
ATOM 3635 C C . THR A 1 466 ? -1.663 -0.857 32.705 1.00 70.44 466 THR A C 1
ATOM 3637 O O . THR A 1 466 ? -1.616 -2.083 32.719 1.00 70.44 466 THR A O 1
ATOM 3640 N N . SER A 1 467 ? -2.811 -0.186 32.806 1.00 75.50 467 SER A N 1
ATOM 3641 C CA . SER A 1 467 ? -4.135 -0.773 33.018 1.00 75.50 467 SER A CA 1
ATOM 3642 C C . SER A 1 467 ? -4.867 -1.110 31.716 1.00 75.50 467 SER A C 1
ATOM 3644 O O . SER A 1 467 ? -6.089 -1.062 31.707 1.00 75.50 467 SER A O 1
ATOM 3646 N N . GLY A 1 468 ? -4.141 -1.407 30.634 1.00 81.44 468 GLY A N 1
ATOM 3647 C CA . GLY A 1 468 ? -4.703 -1.626 29.297 1.00 81.44 468 GLY A CA 1
ATOM 3648 C C . GLY A 1 468 ? -5.004 -0.342 28.521 1.00 81.44 468 GLY A C 1
ATOM 3649 O O . GLY A 1 468 ? -4.672 0.761 28.963 1.00 81.44 468 GLY A O 1
ATOM 3650 N N . HIS A 1 469 ? -5.559 -0.510 27.325 1.00 88.44 469 HIS A N 1
ATOM 3651 C CA . HIS A 1 469 ? -5.866 0.557 26.381 1.00 88.44 469 HIS A CA 1
ATOM 3652 C C . HIS A 1 469 ? -7.232 1.197 26.673 1.00 88.44 469 HIS A C 1
ATOM 3654 O O . HIS A 1 469 ? -8.075 0.635 27.377 1.00 88.44 469 HIS A O 1
ATOM 3660 N N . ASP A 1 470 ? -7.413 2.426 26.187 1.00 93.88 470 ASP A N 1
ATOM 3661 C CA . ASP A 1 470 ? -8.685 3.138 26.247 1.00 93.88 470 ASP A CA 1
ATOM 3662 C C . ASP A 1 470 ? -9.198 3.346 24.816 1.00 93.88 470 ASP A C 1
ATOM 3664 O O . ASP A 1 470 ? -8.581 4.113 24.068 1.00 93.88 470 ASP A O 1
ATOM 3668 N N . PRO A 1 471 ? -10.328 2.731 24.423 1.00 96.44 471 PRO A N 1
ATOM 3669 C CA . PRO A 1 471 ? -10.788 2.775 23.040 1.00 96.44 471 PRO A CA 1
ATOM 3670 C C . PRO A 1 471 ? -11.130 4.201 22.594 1.00 96.44 471 PRO A C 1
ATOM 3672 O O . PRO A 1 471 ? -11.003 4.545 21.422 1.00 96.44 471 PRO A O 1
ATOM 3675 N N . ALA A 1 472 ? -11.508 5.091 23.520 1.00 97.38 472 ALA A N 1
ATOM 3676 C CA . ALA A 1 472 ? -11.737 6.493 23.186 1.00 97.38 472 ALA A CA 1
ATOM 3677 C C . ALA A 1 472 ? -10.439 7.230 22.794 1.00 97.38 472 ALA A C 1
ATOM 3679 O O . ALA A 1 472 ? -10.458 8.047 21.870 1.00 97.38 472 ALA A O 1
ATOM 3680 N N . GLU A 1 473 ? -9.311 6.934 23.454 1.00 97.31 473 GLU A N 1
ATOM 3681 C CA . GLU A 1 473 ? -7.991 7.476 23.098 1.00 97.31 473 GLU A CA 1
ATOM 3682 C C . GLU A 1 473 ? -7.544 6.971 21.719 1.00 97.31 473 GLU A C 1
ATOM 3684 O O . GLU A 1 473 ? -7.064 7.757 20.889 1.00 97.31 473 GLU A O 1
ATOM 3689 N N . ASP A 1 474 ? -7.724 5.676 21.459 1.00 97.75 474 ASP A N 1
ATOM 3690 C CA . ASP A 1 474 ? -7.300 5.033 20.216 1.00 97.75 474 ASP A CA 1
ATOM 3691 C C . ASP A 1 474 ? -8.158 5.494 19.021 1.00 97.75 474 ASP A C 1
ATOM 3693 O O . ASP A 1 474 ? -7.613 5.907 17.987 1.00 97.75 474 ASP A O 1
ATOM 3697 N N . ALA A 1 475 ? -9.483 5.567 19.179 1.00 98.25 475 ALA A N 1
ATOM 3698 C CA . ALA A 1 475 ? -10.392 6.114 18.171 1.00 98.25 475 ALA A CA 1
ATOM 3699 C C . ALA A 1 475 ? -10.118 7.603 17.879 1.00 98.25 475 ALA A C 1
ATOM 3701 O O . ALA A 1 475 ? -10.025 7.996 16.711 1.00 98.25 475 ALA A O 1
ATOM 3702 N N . LEU A 1 476 ? -9.901 8.434 18.909 1.00 98.38 476 LEU A N 1
ATOM 3703 C CA . LEU A 1 476 ? -9.514 9.839 18.726 1.00 98.38 476 LEU A CA 1
ATOM 3704 C C . LEU A 1 476 ? -8.199 9.964 17.947 1.00 98.38 476 LEU A C 1
ATOM 3706 O O . LEU A 1 476 ? -8.073 10.785 17.041 1.00 98.38 476 LEU A O 1
ATOM 3710 N N . THR A 1 477 ? -7.218 9.124 18.268 1.00 98.44 477 THR A N 1
ATOM 3711 C CA . THR A 1 477 ? -5.923 9.123 17.580 1.00 98.44 477 THR A CA 1
ATOM 3712 C C . THR A 1 477 ? -6.070 8.768 16.097 1.00 98.44 477 THR A C 1
ATOM 3714 O O . THR A 1 477 ? -5.342 9.303 15.255 1.00 98.44 477 THR A O 1
ATOM 3717 N N . CYS A 1 478 ? -7.025 7.902 15.743 1.00 98.38 478 CYS A N 1
ATOM 3718 C CA . CYS A 1 478 ? -7.341 7.612 14.347 1.00 98.38 478 CYS A CA 1
ATOM 3719 C C . CYS A 1 478 ? -7.878 8.845 13.603 1.00 98.38 478 CYS A C 1
ATOM 3721 O O . CYS A 1 478 ? -7.428 9.097 12.482 1.00 98.38 478 CYS A O 1
ATOM 3723 N N . LEU A 1 479 ? -8.774 9.630 14.222 1.00 97.62 479 LEU A N 1
ATOM 3724 C CA . LEU A 1 479 ? -9.257 10.901 13.654 1.00 97.62 479 LEU A CA 1
ATOM 3725 C C . LEU A 1 479 ? -8.112 11.886 13.458 1.00 97.62 479 LEU A C 1
ATOM 3727 O O . LEU A 1 479 ? -7.905 12.357 12.345 1.00 97.62 479 LEU A O 1
ATOM 3731 N N . GLU A 1 480 ? -7.301 12.109 14.494 1.00 97.81 480 GLU A N 1
ATOM 3732 C CA . GLU A 1 480 ? -6.166 13.035 14.431 1.00 97.81 480 GLU A CA 1
ATOM 3733 C C . GLU A 1 480 ? -5.197 12.669 13.290 1.00 97.81 480 GLU A C 1
ATOM 3735 O O . GLU A 1 480 ? -4.688 13.546 12.590 1.00 97.81 480 GLU A O 1
ATOM 3740 N N . LEU A 1 481 ? -4.941 11.374 13.059 1.00 97.88 481 LEU A N 1
ATOM 3741 C CA . LEU A 1 481 ? -4.132 10.913 11.926 1.00 97.88 481 LEU A CA 1
ATOM 3742 C C . LEU A 1 481 ? -4.781 11.249 10.577 1.00 97.88 481 LEU A C 1
ATOM 3744 O O . LEU A 1 481 ? -4.092 11.735 9.674 1.00 97.88 481 LEU A O 1
ATOM 3748 N N . VAL A 1 482 ? -6.079 10.978 10.421 1.00 96.56 482 VAL A N 1
ATOM 3749 C CA . VAL A 1 482 ? -6.821 11.274 9.188 1.00 96.56 482 VAL A CA 1
ATOM 3750 C C . VAL A 1 482 ? -6.848 12.778 8.926 1.00 96.56 482 VAL A C 1
ATOM 3752 O O . VAL A 1 482 ? -6.459 13.192 7.833 1.00 96.56 482 VAL A O 1
ATOM 3755 N N . ASP A 1 483 ? -7.179 13.592 9.925 1.00 94.81 483 ASP A N 1
ATOM 3756 C CA . ASP A 1 483 ? -7.214 15.052 9.822 1.00 94.81 483 ASP A CA 1
ATOM 3757 C C . ASP A 1 483 ? -5.856 15.616 9.416 1.00 94.81 483 ASP A C 1
ATOM 3759 O O . ASP A 1 483 ? -5.756 16.370 8.447 1.00 94.81 483 ASP A O 1
ATOM 3763 N N . ARG A 1 484 ? -4.768 15.160 10.053 1.00 94.12 484 ARG A N 1
ATOM 3764 C CA . ARG A 1 484 ? -3.414 15.568 9.653 1.00 94.12 484 ARG A CA 1
ATOM 3765 C C . ARG A 1 484 ? -3.090 15.223 8.210 1.00 94.12 484 ARG A C 1
ATOM 3767 O O . ARG A 1 484 ? -2.381 15.981 7.550 1.00 94.12 484 ARG A O 1
ATOM 3774 N N . LYS A 1 485 ? -3.582 14.095 7.697 1.00 92.25 485 LYS A N 1
ATOM 3775 C CA . LYS A 1 485 ? -3.386 13.730 6.291 1.00 92.25 485 LYS A CA 1
ATOM 3776 C C . LYS A 1 485 ? -4.227 14.585 5.350 1.00 92.25 485 LYS A C 1
ATOM 3778 O O . LYS A 1 485 ? -3.739 14.934 4.278 1.00 92.25 485 LYS A O 1
ATOM 3783 N N . LEU A 1 486 ? -5.454 14.925 5.732 1.00 90.62 486 LEU A N 1
ATOM 3784 C CA . LEU A 1 486 ? -6.308 15.836 4.971 1.00 90.62 486 LEU A CA 1
ATOM 3785 C C . LEU A 1 486 ? -5.686 17.240 4.894 1.00 90.62 486 LEU A C 1
ATOM 3787 O O . LEU A 1 486 ? -5.637 17.816 3.811 1.00 90.62 486 LEU A O 1
ATOM 3791 N N . GLU A 1 487 ? -5.120 17.737 5.998 1.00 89.31 487 GLU A N 1
ATOM 3792 C CA . GLU A 1 487 ? -4.402 19.019 6.063 1.00 89.31 487 GLU A CA 1
ATOM 3793 C C . GLU A 1 487 ? -3.099 19.019 5.248 1.00 89.31 487 GLU A C 1
ATOM 3795 O O . GLU A 1 487 ? -2.828 19.945 4.484 1.00 89.31 487 GLU A O 1
ATOM 3800 N N . ALA A 1 488 ? -2.261 17.994 5.428 1.00 84.75 488 ALA A N 1
ATOM 3801 C CA . ALA A 1 488 ? -0.917 17.942 4.850 1.00 84.75 488 ALA A CA 1
ATOM 3802 C C . ALA A 1 488 ? -0.868 17.314 3.442 1.00 84.75 488 ALA A C 1
ATOM 3804 O O . ALA A 1 488 ? 0.176 17.333 2.783 1.00 84.75 488 ALA A O 1
ATOM 3805 N N . GLY A 1 489 ? -1.982 16.749 2.975 1.00 83.19 489 GLY A N 1
ATOM 3806 C CA . GLY A 1 489 ? -2.133 16.128 1.666 1.00 83.19 489 GLY A CA 1
ATOM 3807 C C . GLY A 1 489 ? -1.720 14.651 1.601 1.00 83.19 489 GLY A C 1
ATOM 3808 O O . GLY A 1 489 ? -1.182 14.049 2.532 1.00 83.19 489 GLY A O 1
ATOM 3809 N N . LEU A 1 490 ? -1.942 14.047 0.429 1.00 77.38 490 LEU A N 1
ATOM 3810 C CA . LEU A 1 490 ? -1.900 12.592 0.207 1.00 77.38 490 LEU A CA 1
ATOM 3811 C C . LEU A 1 490 ? -0.577 11.903 0.617 1.00 77.38 490 LEU A C 1
ATOM 3813 O O . LEU A 1 490 ? -0.575 10.739 1.038 1.00 77.38 490 LEU A O 1
ATOM 3817 N N . ASN A 1 491 ? 0.550 12.616 0.507 1.00 76.75 491 ASN A N 1
ATOM 3818 C CA . ASN A 1 491 ? 1.888 12.103 0.829 1.00 76.75 491 ASN A CA 1
ATOM 3819 C C . ASN A 1 491 ? 2.205 12.070 2.327 1.00 76.75 491 ASN A C 1
ATOM 3821 O O . ASN A 1 491 ? 3.182 11.421 2.722 1.00 76.75 491 ASN A O 1
ATOM 3825 N N . PHE A 1 492 ? 1.437 12.772 3.158 1.00 84.50 492 PHE A N 1
ATOM 3826 C CA . PHE A 1 492 ? 1.622 12.704 4.598 1.00 84.50 492 PHE A CA 1
ATOM 3827 C C . PHE A 1 492 ? 1.384 11.266 5.075 1.00 84.50 492 PHE A C 1
ATOM 3829 O O . PHE A 1 492 ? 0.449 10.594 4.630 1.00 84.50 492 PHE A O 1
ATOM 3836 N N . GLY A 1 493 ? 2.281 10.748 5.918 1.00 80.50 493 GLY A N 1
ATOM 3837 C CA . GLY A 1 493 ? 2.230 9.352 6.356 1.00 80.50 493 GLY A CA 1
ATOM 3838 C C . GLY A 1 493 ? 2.906 8.324 5.442 1.00 80.50 493 GLY A C 1
ATOM 3839 O O . GLY A 1 493 ? 2.962 7.150 5.803 1.00 80.50 493 GLY A O 1
ATOM 3840 N N . GLN A 1 494 ? 3.430 8.722 4.275 1.00 79.00 494 GLN A N 1
ATOM 3841 C CA . GLN A 1 494 ? 4.063 7.803 3.319 1.00 79.00 494 GLN A CA 1
ATOM 3842 C C . GLN A 1 494 ? 5.579 7.678 3.551 1.00 79.00 494 GLN A C 1
ATOM 3844 O O . GLN A 1 494 ? 6.292 8.673 3.659 1.00 79.00 494 GLN A O 1
ATOM 3849 N N . PHE A 1 495 ? 6.109 6.448 3.557 1.00 62.75 495 PHE A N 1
ATOM 3850 C CA . PHE A 1 495 ? 7.549 6.185 3.767 1.00 62.75 495 PHE A CA 1
ATOM 3851 C C . PHE A 1 495 ? 8.403 6.285 2.505 1.00 62.75 495 PHE A C 1
ATOM 3853 O O . PHE A 1 495 ? 9.622 6.428 2.589 1.00 62.75 495 PHE A O 1
ATOM 3860 N N . LYS A 1 496 ? 7.775 6.199 1.331 1.00 62.22 496 LYS A N 1
ATOM 3861 C CA . LYS A 1 496 ? 8.447 6.231 0.027 1.00 62.22 496 LYS A CA 1
ATOM 3862 C C . LYS A 1 496 ? 8.416 7.631 -0.587 1.00 62.22 496 LYS A C 1
ATOM 3864 O O . LYS A 1 496 ? 8.170 7.782 -1.780 1.00 62.22 496 LYS A O 1
ATOM 3869 N N . GLN A 1 497 ? 8.649 8.666 0.221 1.00 61.06 497 GLN A N 1
ATOM 3870 C CA . GLN A 1 497 ? 8.809 10.015 -0.316 1.00 61.06 497 GLN A CA 1
ATOM 3871 C C . GLN A 1 497 ? 10.016 10.037 -1.261 1.00 61.06 497 GLN A C 1
ATOM 3873 O O . GLN A 1 497 ? 11.103 9.562 -0.932 1.00 61.06 497 GLN A O 1
ATOM 3878 N N . GLY A 1 498 ? 9.785 10.514 -2.481 1.00 69.19 498 GLY A N 1
ATOM 3879 C CA . GLY A 1 498 ? 10.798 10.553 -3.528 1.00 69.19 498 GLY A CA 1
ATOM 3880 C C . GLY A 1 498 ? 11.063 9.243 -4.263 1.00 69.19 498 GLY A C 1
ATOM 3881 O O . GLY A 1 498 ? 12.065 9.134 -4.967 1.00 69.19 498 GLY A O 1
ATOM 3882 N N . GLN A 1 499 ? 10.171 8.263 -4.148 1.00 76.94 499 GLN A N 1
ATOM 3883 C CA . GLN A 1 499 ? 10.158 7.078 -5.001 1.00 76.94 499 GLN A CA 1
ATOM 3884 C C . GLN A 1 499 ? 8.740 6.846 -5.535 1.00 76.94 499 GLN A C 1
ATOM 3886 O O . GLN A 1 499 ? 7.760 7.298 -4.948 1.00 76.94 499 GLN A O 1
ATOM 3891 N N . GLU A 1 500 ? 8.612 6.124 -6.640 1.00 75.31 500 GLU A N 1
ATOM 3892 C CA . GLU A 1 500 ? 7.324 5.679 -7.174 1.00 75.31 500 GLU A CA 1
ATOM 3893 C C . GLU A 1 500 ? 7.375 4.210 -7.598 1.00 75.31 500 GLU A C 1
ATOM 3895 O O . GLU A 1 500 ? 8.445 3.611 -7.615 1.00 75.31 500 GLU A O 1
ATOM 3900 N N . SER A 1 501 ? 6.233 3.601 -7.923 1.00 81.75 501 SER A N 1
ATOM 3901 C CA . SER A 1 501 ? 6.225 2.254 -8.507 1.00 81.75 501 SER A CA 1
ATOM 3902 C C . SER A 1 501 ? 6.886 2.268 -9.885 1.00 81.75 501 SER A C 1
ATOM 3904 O O . SER A 1 501 ? 6.650 3.180 -10.675 1.00 81.75 501 SER A O 1
ATOM 3906 N N . ILE A 1 502 ? 7.650 1.223 -10.213 1.00 85.44 502 ILE A N 1
ATOM 3907 C CA . ILE A 1 502 ? 8.211 1.039 -11.559 1.00 85.44 502 ILE A CA 1
ATOM 3908 C C . ILE A 1 502 ? 7.116 1.023 -12.639 1.00 85.44 502 ILE A C 1
ATOM 3910 O O . ILE A 1 502 ? 7.354 1.483 -13.751 1.00 85.44 502 ILE A O 1
ATOM 3914 N N . ILE A 1 503 ? 5.903 0.570 -12.296 1.00 85.25 503 ILE A N 1
ATOM 3915 C CA . ILE A 1 503 ? 4.738 0.573 -13.190 1.00 85.25 503 ILE A CA 1
ATOM 3916 C C . ILE A 1 503 ? 4.336 2.011 -13.536 1.00 85.25 503 ILE A C 1
ATOM 3918 O O . ILE A 1 503 ? 4.211 2.353 -14.709 1.00 85.25 503 ILE A O 1
ATOM 3922 N N . SER A 1 504 ? 4.174 2.864 -12.522 1.00 81.50 504 SER A N 1
ATOM 3923 C CA . SER A 1 504 ? 3.827 4.281 -12.694 1.00 81.50 504 SER A CA 1
ATOM 3924 C C . SER A 1 504 ? 4.927 5.044 -13.429 1.00 81.50 504 SER A C 1
ATOM 3926 O O . SER A 1 504 ? 4.641 5.821 -14.342 1.00 81.50 504 SER A O 1
ATOM 3928 N N . TYR A 1 505 ? 6.187 4.754 -13.099 1.00 85.06 505 TYR A N 1
ATOM 3929 C CA . TYR A 1 505 ? 7.327 5.351 -13.776 1.00 85.06 505 TYR A CA 1
ATOM 3930 C C . TYR A 1 505 ? 7.336 4.999 -15.267 1.00 85.06 505 TYR A C 1
ATOM 3932 O O . TYR A 1 505 ? 7.379 5.887 -16.109 1.00 85.06 505 TYR A O 1
ATOM 3940 N N . LEU A 1 506 ? 7.238 3.715 -15.620 1.00 88.31 506 LEU A N 1
ATOM 3941 C CA . LEU A 1 506 ? 7.201 3.270 -17.017 1.00 88.31 506 LEU A CA 1
ATOM 3942 C C . LEU A 1 506 ? 5.983 3.823 -17.771 1.00 88.31 506 LEU A C 1
ATOM 3944 O O . LEU A 1 506 ? 6.128 4.270 -18.909 1.00 88.31 506 LEU A O 1
ATOM 3948 N N . GLY A 1 507 ? 4.814 3.867 -17.129 1.00 86.06 507 GLY A N 1
ATOM 3949 C CA . GLY A 1 507 ? 3.587 4.400 -17.721 1.00 86.06 507 GLY A CA 1
ATOM 3950 C C . GLY A 1 507 ? 3.625 5.910 -17.982 1.00 86.06 507 GLY A C 1
ATOM 3951 O O . GLY A 1 507 ? 3.016 6.374 -18.942 1.00 86.06 507 GLY A O 1
ATOM 3952 N N . SER A 1 508 ? 4.364 6.674 -17.170 1.00 81.25 508 SER A N 1
ATOM 3953 C CA . SER A 1 508 ? 4.506 8.131 -17.320 1.00 81.25 508 SER A CA 1
ATOM 3954 C C . SER A 1 508 ? 5.623 8.561 -18.280 1.00 81.25 508 SER A C 1
ATOM 3956 O O . SER A 1 508 ? 5.661 9.722 -18.699 1.00 81.25 508 SER A O 1
ATOM 3958 N N . ARG A 1 509 ? 6.527 7.647 -18.668 1.00 84.69 509 ARG A N 1
ATOM 3959 C CA . ARG A 1 509 ? 7.566 7.920 -19.675 1.00 84.69 509 ARG A CA 1
ATOM 3960 C C . ARG A 1 509 ? 6.962 8.195 -21.053 1.00 84.69 509 ARG A C 1
ATOM 3962 O O . ARG A 1 509 ? 5.825 7.842 -21.350 1.00 84.69 509 ARG A O 1
ATOM 3969 N N . LYS A 1 510 ? 7.764 8.814 -21.925 1.00 80.62 510 LYS A N 1
ATOM 3970 C CA . LYS A 1 510 ? 7.443 9.027 -23.341 1.00 80.62 510 LYS A CA 1
ATOM 3971 C C . LYS A 1 510 ? 8.562 8.437 -24.218 1.00 80.62 510 LYS A C 1
ATOM 3973 O O . LYS A 1 510 ? 9.680 8.944 -24.146 1.00 80.62 510 LYS A O 1
ATOM 3978 N N . PRO A 1 511 ? 8.291 7.395 -25.033 1.00 85.94 511 PRO A N 1
ATOM 3979 C CA . PRO A 1 511 ? 7.025 6.658 -25.104 1.00 85.94 511 PRO A CA 1
ATOM 3980 C C . PRO A 1 511 ? 6.727 5.916 -23.792 1.00 85.94 511 PRO A C 1
ATOM 3982 O O . PRO A 1 511 ? 7.655 5.523 -23.080 1.00 85.94 511 PRO A O 1
ATOM 3985 N N . SER A 1 512 ? 5.442 5.746 -23.478 1.00 88.38 512 SER A N 1
ATOM 3986 C CA . SER A 1 512 ? 5.025 5.003 -22.290 1.00 88.38 512 SER A CA 1
ATOM 3987 C C . SER A 1 512 ? 5.314 3.518 -22.465 1.00 88.38 512 SER A C 1
ATOM 3989 O O . SER A 1 512 ? 5.370 2.992 -23.581 1.00 88.38 512 SER A O 1
ATOM 3991 N N . LYS A 1 513 ? 5.548 2.851 -21.339 1.00 92.56 513 LYS A N 1
ATOM 3992 C CA . LYS A 1 513 ? 5.853 1.428 -21.263 1.00 92.56 513 LYS A CA 1
ATOM 3993 C C . LYS A 1 513 ? 4.933 0.754 -20.263 1.00 92.56 513 LYS A C 1
ATOM 3995 O O . LYS A 1 513 ? 4.578 1.323 -19.234 1.00 92.56 513 LYS A O 1
ATOM 4000 N N . THR A 1 514 ? 4.542 -0.468 -20.583 1.00 91.81 514 THR A N 1
ATOM 4001 C CA . THR A 1 514 ? 3.593 -1.253 -19.801 1.00 91.81 514 THR A CA 1
ATOM 4002 C C . THR A 1 514 ? 4.330 -2.272 -18.943 1.00 91.81 514 THR A C 1
ATOM 4004 O O . THR A 1 514 ? 5.238 -2.964 -19.404 1.00 91.81 514 THR A O 1
ATOM 4007 N N . CYS A 1 515 ? 3.945 -2.355 -17.672 1.00 92.38 515 CYS A N 1
ATOM 4008 C CA . CYS A 1 515 ? 4.536 -3.276 -16.714 1.00 92.38 515 CYS A CA 1
ATOM 4009 C C . CYS A 1 515 ? 3.446 -3.907 -15.854 1.00 92.38 515 CYS A C 1
ATOM 4011 O O . CYS A 1 515 ? 2.577 -3.199 -15.349 1.00 92.38 515 CYS A O 1
ATOM 4013 N N . THR A 1 516 ? 3.549 -5.214 -15.631 1.00 90.44 516 THR A N 1
ATOM 4014 C CA . THR A 1 516 ? 2.663 -5.958 -14.730 1.00 90.44 516 THR A CA 1
ATOM 4015 C C . THR A 1 516 ? 3.497 -6.769 -13.740 1.00 90.44 516 THR A C 1
ATOM 4017 O O . THR A 1 516 ? 4.515 -7.362 -14.105 1.00 90.44 516 THR A O 1
ATOM 4020 N N . ILE A 1 517 ? 3.072 -6.794 -12.476 1.00 88.50 517 ILE A N 1
ATOM 4021 C CA . ILE A 1 517 ? 3.671 -7.612 -11.421 1.00 88.50 517 ILE A CA 1
ATOM 4022 C C . ILE A 1 517 ? 2.784 -8.841 -11.187 1.00 88.50 517 ILE A C 1
ATOM 4024 O O . ILE A 1 517 ? 1.636 -8.707 -10.776 1.00 88.50 517 ILE A O 1
ATOM 4028 N N . LEU A 1 518 ? 3.323 -10.037 -11.414 1.00 88.88 518 LEU A N 1
ATOM 4029 C CA . LEU A 1 518 ? 2.665 -11.323 -11.198 1.00 88.88 518 LEU A CA 1
ATOM 4030 C C . LEU A 1 518 ? 3.127 -11.936 -9.864 1.00 88.88 518 LEU A C 1
ATOM 4032 O O . LEU A 1 518 ? 4.329 -12.012 -9.591 1.00 88.88 518 LEU A O 1
ATOM 4036 N N . ARG A 1 519 ? 2.190 -12.374 -9.018 1.00 84.88 519 ARG A N 1
ATOM 4037 C CA . ARG A 1 519 ? 2.470 -12.971 -7.696 1.00 84.88 519 ARG A CA 1
ATOM 4038 C C . ARG A 1 519 ? 1.671 -14.251 -7.474 1.00 84.88 519 ARG A C 1
ATOM 4040 O O . ARG A 1 519 ? 0.652 -14.465 -8.120 1.00 84.88 519 ARG A O 1
ATOM 4047 N N . MET A 1 520 ? 2.111 -15.077 -6.529 1.00 77.69 520 MET A N 1
ATOM 4048 C CA . MET A 1 520 ? 1.278 -16.168 -6.026 1.00 77.69 520 MET A CA 1
ATOM 4049 C C . MET A 1 520 ? 0.153 -15.621 -5.140 1.00 77.69 520 MET A C 1
ATOM 4051 O O . MET A 1 520 ? 0.380 -14.722 -4.327 1.00 77.69 520 MET A O 1
ATOM 4055 N N . SER A 1 521 ? -1.047 -16.167 -5.301 1.00 68.19 521 SER A N 1
ATOM 4056 C CA . SER A 1 521 ? -2.180 -15.942 -4.411 1.00 68.19 521 SER A CA 1
ATOM 4057 C C . SER A 1 521 ? -2.031 -16.830 -3.177 1.00 68.19 521 SER A C 1
ATOM 4059 O O . SER A 1 521 ? -1.844 -18.039 -3.302 1.00 68.19 521 SER A O 1
ATOM 4061 N N . SER A 1 522 ? -2.111 -16.256 -1.976 1.00 53.12 522 SER A N 1
ATOM 4062 C CA . SER A 1 522 ? -2.354 -17.046 -0.767 1.00 53.12 522 SER A CA 1
ATOM 4063 C C . SER A 1 522 ? -3.834 -17.415 -0.773 1.00 53.12 522 SER A C 1
ATOM 4065 O O . SER A 1 522 ? -4.681 -16.589 -0.429 1.00 53.12 522 SER A O 1
ATOM 4067 N N . ALA A 1 523 ? -4.153 -18.609 -1.263 1.00 42.12 523 ALA A N 1
ATOM 4068 C CA . ALA A 1 523 ? -5.525 -19.061 -1.435 1.00 42.12 523 ALA A CA 1
ATOM 4069 C C . ALA A 1 523 ? -6.302 -19.021 -0.105 1.00 42.12 523 ALA A C 1
ATOM 4071 O O . ALA A 1 523 ? -6.073 -19.851 0.769 1.00 42.12 523 ALA A O 1
ATOM 4072 N N . GLN A 1 524 ? -7.208 -18.042 0.012 1.00 39.00 524 GLN A N 1
ATOM 4073 C CA . GLN A 1 524 ? -8.528 -18.193 0.642 1.00 39.00 524 GLN A CA 1
ATOM 4074 C C . GLN A 1 524 ? -9.535 -17.071 0.296 1.00 39.00 524 GLN A C 1
ATOM 4076 O O . GLN A 1 524 ? -10.702 -17.246 0.606 1.00 39.00 524 GLN A O 1
ATOM 4081 N N . HIS A 1 525 ? -9.159 -15.969 -0.375 1.00 37.50 525 HIS A N 1
ATOM 4082 C CA . HIS A 1 525 ? -10.109 -14.873 -0.695 1.00 37.50 525 HIS A CA 1
ATOM 4083 C C . HIS A 1 525 ? -9.915 -14.212 -2.076 1.00 37.50 525 HIS A C 1
ATOM 4085 O O . HIS A 1 525 ? -10.328 -13.077 -2.289 1.00 37.50 525 HIS A O 1
ATOM 4091 N N . PHE A 1 526 ? -9.271 -14.885 -3.028 1.00 41.44 526 PHE A N 1
ATOM 4092 C CA . PHE A 1 526 ? -8.994 -14.306 -4.347 1.00 41.44 526 PHE A CA 1
ATOM 4093 C C . PHE A 1 526 ? -9.763 -15.044 -5.434 1.00 41.44 526 PHE A C 1
ATOM 4095 O O . PHE A 1 526 ? -9.173 -15.847 -6.143 1.00 41.44 526 PHE A O 1
ATOM 4102 N N . ASP A 1 527 ? -11.054 -14.749 -5.556 1.00 35.25 527 ASP A N 1
ATOM 4103 C CA . ASP A 1 527 ? -11.741 -14.796 -6.842 1.00 35.25 527 ASP A CA 1
ATOM 4104 C C . ASP A 1 527 ? -12.858 -13.738 -6.875 1.00 35.25 527 ASP A C 1
ATOM 4106 O O . ASP A 1 527 ? -13.610 -13.567 -5.919 1.00 35.25 527 ASP A O 1
ATOM 4110 N N . GLU A 1 528 ? -12.893 -13.031 -8.008 1.00 38.25 528 GLU A N 1
ATOM 4111 C CA . GLU A 1 528 ? -13.913 -12.096 -8.506 1.00 38.25 528 GLU A CA 1
ATOM 4112 C C . GLU A 1 528 ? -13.911 -10.635 -7.974 1.00 38.25 528 GLU A C 1
ATOM 4114 O O . GLU A 1 528 ? -14.293 -10.303 -6.852 1.00 38.25 528 GLU A O 1
ATOM 4119 N N . GLU A 1 529 ? -13.518 -9.741 -8.898 1.00 42.38 529 GLU A N 1
ATOM 4120 C CA . GLU A 1 529 ? -13.555 -8.264 -8.855 1.00 42.38 529 GLU A CA 1
ATOM 4121 C C . GLU A 1 529 ? -12.417 -7.551 -8.106 1.00 42.38 529 GLU A C 1
ATOM 4123 O O . GLU A 1 529 ? -12.601 -6.722 -7.211 1.00 42.38 529 GLU A O 1
ATOM 4128 N N . ILE A 1 530 ? -11.193 -7.791 -8.579 1.00 41.84 530 ILE A N 1
ATOM 4129 C CA . ILE A 1 530 ? -10.160 -6.751 -8.527 1.00 41.84 530 ILE A CA 1
ATOM 4130 C C . ILE A 1 530 ? -10.582 -5.653 -9.515 1.00 41.84 530 ILE A C 1
ATOM 4132 O O . ILE A 1 530 ? -10.873 -5.963 -10.673 1.00 41.84 530 ILE A O 1
ATOM 4136 N N . ASP A 1 531 ? -10.605 -4.388 -9.078 1.00 42.47 531 ASP A N 1
ATOM 4137 C CA . ASP A 1 531 ? -10.743 -3.226 -9.967 1.00 42.47 531 ASP A CA 1
ATOM 4138 C C . ASP A 1 531 ? -9.874 -3.417 -11.225 1.00 42.47 531 ASP A C 1
ATOM 4140 O O . ASP A 1 531 ? -8.680 -3.712 -11.123 1.00 42.47 531 ASP A O 1
ATOM 4144 N N . LYS A 1 532 ? -10.458 -3.242 -12.419 1.00 49.22 532 LYS A N 1
ATOM 4145 C CA . LYS A 1 532 ? -9.763 -3.393 -13.710 1.00 49.22 532 LYS A CA 1
ATOM 4146 C C . LYS A 1 532 ? -8.439 -2.622 -13.732 1.00 49.22 532 LYS A C 1
ATOM 4148 O O . LYS A 1 532 ? -7.464 -3.112 -14.298 1.00 49.22 532 LYS A O 1
ATOM 4153 N N . SER A 1 533 ? -8.385 -1.458 -13.078 1.00 48.28 533 SER A N 1
ATOM 4154 C CA . SER A 1 533 ? -7.187 -0.614 -13.025 1.00 48.28 533 SER A CA 1
ATOM 4155 C C . SER A 1 533 ? -6.033 -1.225 -12.213 1.00 48.28 533 SER A C 1
ATOM 4157 O O . SER A 1 533 ? -4.865 -1.050 -12.568 1.00 48.28 533 SER A O 1
ATOM 4159 N N . GLU A 1 534 ? -6.338 -1.979 -11.153 1.00 49.44 534 GLU A N 1
ATOM 4160 C CA . GLU A 1 534 ? -5.354 -2.694 -10.333 1.00 49.44 534 GLU A CA 1
ATOM 4161 C C . GLU A 1 534 ? -5.063 -4.088 -10.896 1.00 49.44 534 GLU A C 1
ATOM 4163 O O . GLU A 1 534 ? -3.914 -4.526 -10.852 1.00 49.44 534 GLU A O 1
ATOM 4168 N N . ALA A 1 535 ? -6.047 -4.740 -11.525 1.00 53.84 535 ALA A N 1
ATOM 4169 C CA . ALA A 1 535 ? -5.869 -6.003 -12.236 1.00 53.84 535 ALA A CA 1
ATOM 4170 C C . ALA A 1 535 ? -4.889 -5.866 -13.417 1.00 53.84 535 ALA A C 1
ATOM 4172 O O . ALA A 1 535 ? -4.117 -6.777 -13.701 1.00 53.84 535 ALA A O 1
ATOM 4173 N N . GLU A 1 536 ? -4.841 -4.720 -14.103 1.00 63.59 536 GLU A N 1
ATOM 4174 C CA . GLU A 1 536 ? -3.830 -4.491 -15.147 1.00 63.59 536 GLU A CA 1
ATOM 4175 C C . GLU A 1 536 ? -2.395 -4.400 -14.597 1.00 63.59 536 GLU A C 1
ATOM 4177 O O . GLU A 1 536 ? -1.439 -4.794 -15.278 1.00 63.59 536 GLU A O 1
ATOM 4182 N N . LYS A 1 537 ? -2.234 -3.907 -13.362 1.00 74.00 537 LYS A N 1
ATOM 4183 C CA . LYS A 1 537 ? -0.932 -3.689 -12.709 1.00 74.00 537 LYS A CA 1
ATOM 4184 C C . LYS A 1 537 ? -0.447 -4.922 -11.956 1.00 74.00 537 LYS A C 1
ATOM 4186 O O . LYS A 1 537 ? 0.750 -5.218 -11.984 1.00 74.00 537 LYS A O 1
ATOM 4191 N N . TYR A 1 538 ? -1.359 -5.634 -11.303 1.00 80.44 538 TYR A N 1
ATOM 4192 C CA . TYR A 1 538 ? -1.083 -6.803 -10.483 1.00 80.44 538 TYR A CA 1
ATOM 4193 C C . TYR A 1 538 ? -1.894 -7.997 -10.965 1.00 80.44 538 TYR A C 1
ATOM 4195 O O . TYR A 1 538 ? -3.116 -7.951 -11.059 1.00 80.44 538 TYR A O 1
ATOM 4203 N N . GLN A 1 539 ? -1.192 -9.087 -11.240 1.00 81.88 539 GLN A N 1
ATOM 4204 C CA . GLN A 1 539 ? -1.781 -10.361 -11.620 1.00 81.88 539 GLN A CA 1
ATOM 4205 C C . GLN A 1 539 ? -1.443 -11.404 -10.561 1.00 81.88 539 GLN A C 1
ATOM 4207 O O . GLN A 1 539 ? -0.394 -11.340 -9.911 1.00 81.88 539 GLN A O 1
ATOM 4212 N N . PHE A 1 540 ? -2.325 -12.384 -10.407 1.00 82.25 540 PHE A N 1
ATOM 4213 C CA . PHE A 1 540 ? -2.166 -13.449 -9.427 1.00 82.25 540 PHE A CA 1
ATOM 4214 C C . PHE A 1 540 ? -2.234 -14.816 -10.104 1.00 82.25 540 PHE A C 1
ATOM 4216 O O . PHE A 1 540 ? -2.941 -14.990 -11.099 1.00 82.25 540 PHE A O 1
ATOM 4223 N N . ALA A 1 541 ? -1.475 -15.768 -9.575 1.00 82.38 541 ALA A N 1
ATOM 4224 C CA . ALA A 1 541 ? -1.510 -17.177 -9.943 1.00 82.38 541 ALA A CA 1
ATOM 4225 C C . ALA A 1 541 ? -1.707 -18.020 -8.679 1.00 82.38 541 ALA A C 1
ATOM 4227 O O . ALA A 1 541 ? -1.174 -17.689 -7.622 1.00 82.38 541 ALA A O 1
ATOM 4228 N N . THR A 1 542 ? -2.464 -19.105 -8.770 1.00 81.62 542 THR A N 1
ATOM 4229 C CA . THR A 1 542 ? -2.732 -20.009 -7.640 1.00 81.62 542 THR A CA 1
ATOM 4230 C C . THR A 1 542 ? -1.565 -20.955 -7.368 1.00 81.62 542 THR A C 1
ATOM 4232 O O . THR A 1 542 ? -1.364 -21.401 -6.243 1.00 81.62 542 THR A O 1
ATOM 4235 N N . ASN A 1 543 ? -0.761 -21.238 -8.392 1.00 84.75 543 ASN A N 1
ATOM 4236 C CA . ASN A 1 543 ? 0.393 -22.121 -8.317 1.00 84.75 543 ASN A CA 1
ATOM 4237 C C . ASN A 1 543 ? 1.514 -21.651 -9.263 1.00 84.75 543 ASN A C 1
ATOM 4239 O O . ASN A 1 543 ? 1.330 -20.754 -10.089 1.00 84.75 543 ASN A O 1
ATOM 4243 N N . VAL A 1 544 ? 2.697 -22.253 -9.129 1.00 87.38 544 VAL A N 1
ATOM 4244 C CA . VAL A 1 544 ? 3.892 -21.857 -9.892 1.00 87.38 544 VAL A CA 1
ATOM 4245 C C . VAL A 1 544 ? 3.779 -22.190 -11.380 1.00 87.38 544 VAL A C 1
ATOM 4247 O O . VAL A 1 544 ? 4.275 -21.430 -12.209 1.00 87.38 544 VAL A O 1
ATOM 4250 N N . ASP A 1 545 ? 3.120 -23.290 -11.745 1.00 90.06 545 ASP A N 1
ATOM 4251 C CA . ASP A 1 545 ? 2.946 -23.654 -13.151 1.00 90.06 545 ASP A CA 1
ATOM 4252 C C . ASP A 1 545 ? 2.053 -22.640 -13.873 1.00 90.06 545 ASP A C 1
ATOM 4254 O O . ASP A 1 545 ? 2.432 -22.126 -14.924 1.00 90.06 545 ASP A O 1
ATOM 4258 N N . GLU A 1 546 ? 0.929 -22.266 -13.267 1.00 91.44 546 GLU A N 1
ATOM 4259 C CA . GLU A 1 546 ? 0.071 -21.190 -13.761 1.00 91.44 546 GLU A CA 1
ATOM 4260 C C . GLU A 1 546 ? 0.839 -19.864 -13.852 1.00 91.44 546 GLU A C 1
ATOM 4262 O O . GLU A 1 546 ? 0.671 -19.105 -14.807 1.00 91.44 546 GLU A O 1
ATOM 4267 N N . MET A 1 547 ? 1.721 -19.589 -12.885 1.00 90.50 547 MET A N 1
ATOM 4268 C CA . MET A 1 547 ? 2.559 -18.393 -12.888 1.00 90.50 547 MET A CA 1
ATOM 4269 C C . MET A 1 547 ? 3.488 -18.341 -14.106 1.00 90.50 547 MET A C 1
ATOM 4271 O O . MET A 1 547 ? 3.604 -17.293 -14.741 1.00 90.50 547 MET A O 1
ATOM 4275 N N . VAL A 1 548 ? 4.127 -19.462 -14.453 1.00 93.62 548 VAL A N 1
ATOM 4276 C CA . VAL A 1 548 ? 4.988 -19.575 -15.639 1.00 93.62 548 VAL A CA 1
ATOM 4277 C C . VAL A 1 548 ? 4.194 -19.295 -16.915 1.00 93.62 548 VAL A C 1
ATOM 4279 O O . VAL A 1 548 ? 4.613 -18.459 -17.719 1.00 93.62 548 VAL A O 1
ATOM 4282 N N . ASP A 1 549 ? 3.029 -19.925 -17.074 1.00 93.69 549 ASP A N 1
ATOM 4283 C CA . ASP A 1 549 ? 2.223 -19.772 -18.290 1.00 93.69 549 ASP A CA 1
ATOM 4284 C C . ASP A 1 549 ? 1.649 -18.349 -18.412 1.00 93.69 549 ASP A C 1
ATOM 4286 O O . ASP A 1 549 ? 1.695 -17.733 -19.482 1.00 93.69 549 ASP A O 1
ATOM 4290 N N . LYS A 1 550 ? 1.167 -17.767 -17.304 1.00 93.75 550 LYS A N 1
ATOM 4291 C CA . LYS A 1 550 ? 0.704 -16.371 -17.266 1.00 93.75 550 LYS A CA 1
ATOM 4292 C C . LYS A 1 550 ? 1.831 -15.392 -17.590 1.00 93.75 550 LYS A C 1
ATOM 4294 O O . LYS A 1 550 ? 1.602 -14.454 -18.350 1.00 93.75 550 LYS A O 1
ATOM 4299 N N . ALA A 1 551 ? 3.038 -15.602 -17.064 1.00 93.94 551 ALA A N 1
ATOM 4300 C CA . ALA A 1 551 ? 4.175 -14.718 -17.316 1.00 93.94 551 ALA A CA 1
ATOM 4301 C C . ALA A 1 551 ? 4.523 -14.628 -18.809 1.00 93.94 551 ALA A C 1
ATOM 4303 O O . ALA A 1 551 ? 4.714 -13.528 -19.332 1.00 93.94 551 ALA A O 1
ATOM 4304 N N . ALA A 1 552 ? 4.562 -15.771 -19.502 1.00 93.00 552 ALA A N 1
ATOM 4305 C CA . ALA A 1 552 ? 4.820 -15.812 -20.937 1.00 93.00 552 ALA A CA 1
ATOM 4306 C C . ALA A 1 552 ? 3.699 -15.139 -21.743 1.00 93.00 552 ALA A C 1
ATOM 4308 O O . ALA A 1 552 ? 3.975 -14.333 -22.633 1.00 93.00 552 ALA A O 1
ATOM 4309 N N . ASN A 1 553 ? 2.439 -15.414 -21.391 1.00 93.38 553 ASN A N 1
ATOM 4310 C CA . ASN A 1 553 ? 1.277 -14.847 -22.072 1.00 93.38 553 ASN A CA 1
ATOM 4311 C C . ASN A 1 553 ? 1.174 -13.325 -21.912 1.00 93.38 553 ASN A C 1
ATOM 4313 O O . ASN A 1 553 ? 0.869 -12.628 -22.881 1.00 93.38 553 ASN A O 1
ATOM 4317 N N . LEU A 1 554 ? 1.457 -12.796 -20.717 1.00 92.88 554 LEU A N 1
ATOM 4318 C CA . LEU A 1 554 ? 1.400 -11.359 -20.436 1.00 92.88 554 LEU A CA 1
ATOM 4319 C C . LEU A 1 554 ? 2.416 -10.564 -21.263 1.00 92.88 554 LEU A C 1
ATOM 4321 O O . LEU A 1 554 ? 2.124 -9.439 -21.659 1.00 92.88 554 LEU A O 1
ATOM 4325 N N . LEU A 1 555 ? 3.576 -11.135 -21.597 1.00 92.12 555 LEU A N 1
ATOM 4326 C CA . LEU A 1 555 ? 4.573 -10.433 -22.411 1.00 92.12 555 LEU A CA 1
ATOM 4327 C C . LEU A 1 555 ? 4.124 -10.208 -23.869 1.00 92.12 555 LEU A C 1
ATOM 4329 O O . LEU A 1 555 ? 4.740 -9.433 -24.594 1.00 92.12 555 LEU A O 1
ATOM 4333 N N . ASN A 1 556 ? 3.034 -10.837 -24.318 1.00 88.06 556 ASN A N 1
ATOM 4334 C CA . ASN A 1 556 ? 2.456 -10.536 -25.631 1.00 88.06 556 ASN A CA 1
ATOM 4335 C C . ASN A 1 556 ? 1.830 -9.134 -25.694 1.00 88.06 556 ASN A C 1
ATOM 4337 O O . ASN A 1 556 ? 1.716 -8.568 -26.779 1.00 88.06 556 ASN A O 1
ATOM 4341 N N . SER A 1 557 ? 1.418 -8.579 -24.550 1.00 89.62 557 SER A N 1
ATOM 4342 C CA . SER A 1 557 ? 0.778 -7.261 -24.448 1.00 89.62 557 SER A CA 1
ATOM 4343 C C . SER A 1 557 ? 1.511 -6.290 -23.520 1.00 89.62 557 SER A C 1
ATOM 4345 O O . SER A 1 557 ? 1.136 -5.118 -23.457 1.00 89.62 557 SER A O 1
ATOM 4347 N N . ARG A 1 558 ? 2.536 -6.759 -22.797 1.00 92.94 558 ARG A N 1
ATOM 4348 C CA . ARG A 1 558 ? 3.314 -5.972 -21.835 1.00 92.94 558 ARG A CA 1
ATOM 4349 C C . ARG A 1 558 ? 4.778 -5.868 -22.247 1.00 92.94 558 ARG A C 1
ATOM 4351 O O . ARG A 1 558 ? 5.354 -6.835 -22.733 1.00 92.94 558 ARG A O 1
ATOM 4358 N N . ASP A 1 559 ? 5.405 -4.721 -21.989 1.00 94.62 559 ASP A N 1
ATOM 4359 C CA . ASP A 1 559 ? 6.842 -4.535 -22.232 1.00 94.62 559 ASP A CA 1
ATOM 4360 C C . ASP A 1 559 ? 7.709 -5.179 -21.128 1.00 94.62 559 ASP A C 1
ATOM 4362 O O . ASP A 1 559 ? 8.839 -5.609 -21.377 1.00 94.62 559 ASP A O 1
ATOM 4366 N N . LEU A 1 560 ? 7.188 -5.235 -19.895 1.00 96.50 560 LEU A N 1
ATOM 4367 C CA . LEU A 1 560 ? 7.859 -5.799 -18.723 1.00 96.50 560 LEU A CA 1
ATOM 4368 C C . LEU A 1 560 ? 6.897 -6.647 -17.884 1.00 96.50 560 LEU A C 1
ATOM 4370 O O . LEU A 1 560 ? 5.821 -6.191 -17.497 1.00 96.50 560 LEU A O 1
ATOM 4374 N N . VAL A 1 561 ? 7.317 -7.860 -17.528 1.00 96.38 561 VAL A N 1
ATOM 4375 C CA . VAL A 1 561 ? 6.606 -8.704 -16.557 1.00 96.38 561 VAL A CA 1
ATOM 4376 C C . VAL A 1 561 ? 7.546 -9.040 -15.405 1.00 96.38 561 VAL A C 1
ATOM 4378 O O . VAL A 1 561 ? 8.619 -9.598 -15.621 1.00 96.38 561 VAL A O 1
ATOM 4381 N N . ILE A 1 562 ? 7.157 -8.710 -14.173 1.00 95.06 562 ILE A N 1
ATOM 4382 C CA . ILE A 1 562 ? 7.925 -9.036 -12.962 1.00 95.06 562 ILE A CA 1
ATOM 4383 C C . ILE A 1 562 ? 7.165 -10.100 -12.174 1.00 95.06 562 ILE A C 1
ATOM 4385 O O . ILE A 1 562 ? 6.078 -9.843 -11.672 1.00 95.06 562 ILE A O 1
ATOM 4389 N N . CYS A 1 563 ? 7.744 -11.283 -12.033 1.00 93.88 563 CYS A N 1
ATOM 4390 C CA . CYS A 1 563 ? 7.181 -12.428 -11.327 1.00 93.88 563 CYS A CA 1
ATOM 4391 C C . CYS A 1 563 ? 7.882 -12.608 -9.977 1.00 93.88 563 CYS A C 1
ATOM 4393 O O . CYS A 1 563 ? 9.107 -12.537 -9.924 1.00 93.88 563 CYS A O 1
ATOM 4395 N N . ARG A 1 564 ? 7.132 -12.868 -8.900 1.00 91.25 564 ARG A N 1
ATOM 4396 C CA . ARG A 1 564 ? 7.680 -13.248 -7.583 1.00 91.25 564 ARG A CA 1
ATOM 4397 C C . ARG A 1 564 ? 7.381 -14.714 -7.245 1.00 91.25 564 ARG A C 1
ATOM 4399 O O . ARG A 1 564 ? 6.287 -15.022 -6.775 1.00 91.25 564 ARG A O 1
ATOM 4406 N N . PHE A 1 565 ? 8.353 -15.585 -7.475 1.00 87.69 565 PHE A N 1
ATOM 4407 C CA . PHE A 1 565 ? 8.324 -17.007 -7.139 1.00 87.69 565 PHE A CA 1
ATOM 4408 C C . PHE A 1 565 ? 8.737 -17.230 -5.681 1.00 87.69 565 PHE A C 1
ATOM 4410 O O . PHE A 1 565 ? 9.621 -16.536 -5.180 1.00 87.69 565 PHE A O 1
ATOM 4417 N N . ARG A 1 566 ? 8.107 -18.205 -5.018 1.00 84.50 566 ARG A N 1
ATOM 4418 C CA . ARG A 1 566 ? 8.377 -18.583 -3.618 1.00 84.50 566 ARG A CA 1
ATOM 4419 C C . ARG A 1 566 ? 8.654 -20.070 -3.419 1.00 84.50 566 ARG A C 1
ATOM 4421 O O . ARG A 1 566 ? 8.851 -20.495 -2.292 1.00 84.50 566 ARG A O 1
ATOM 4428 N N . ASP A 1 567 ? 8.666 -20.873 -4.476 1.00 81.88 567 ASP A N 1
ATOM 4429 C CA . ASP A 1 567 ? 8.880 -22.321 -4.376 1.00 81.88 567 ASP A CA 1
ATOM 4430 C C . ASP A 1 567 ? 10.251 -22.686 -3.800 1.00 81.88 567 ASP A C 1
ATOM 4432 O O . ASP A 1 567 ? 10.372 -23.640 -3.040 1.00 81.88 567 ASP A O 1
ATOM 4436 N N . MET A 1 568 ? 11.275 -21.876 -4.064 1.00 85.00 568 MET A N 1
ATOM 4437 C CA . MET A 1 568 ? 12.612 -22.112 -3.512 1.00 85.00 568 MET A CA 1
ATOM 4438 C C . MET A 1 568 ? 12.732 -21.815 -2.011 1.00 85.00 568 MET A C 1
ATOM 4440 O O . MET A 1 568 ? 13.728 -22.171 -1.387 1.00 85.00 568 MET A O 1
ATOM 4444 N N . GLU A 1 569 ? 11.718 -21.223 -1.382 1.00 81.44 569 GLU A N 1
ATOM 4445 C CA . GLU A 1 569 ? 11.675 -21.079 0.071 1.00 81.44 569 GLU A CA 1
ATOM 4446 C C . GLU A 1 569 ? 11.606 -22.427 0.813 1.00 81.44 569 GLU A C 1
ATOM 4448 O O . GLU A 1 569 ? 12.036 -22.511 1.972 1.00 81.44 569 GLU A O 1
ATOM 4453 N N . GLU A 1 570 ? 11.088 -23.468 0.153 1.00 80.31 570 GLU A N 1
ATOM 4454 C CA . GLU A 1 570 ? 10.955 -24.826 0.691 1.00 80.31 570 GLU A CA 1
ATOM 4455 C C . GLU A 1 570 ? 12.314 -25.478 0.977 1.00 80.31 570 GLU A C 1
ATOM 4457 O O . GLU A 1 570 ? 12.455 -26.211 1.955 1.00 80.31 570 GLU A O 1
ATOM 4462 N N . VAL A 1 571 ? 13.356 -25.123 0.215 1.00 76.19 571 VAL A N 1
ATOM 4463 C CA . VAL A 1 571 ? 14.747 -25.584 0.428 1.00 76.19 571 VAL A CA 1
ATOM 4464 C C . VAL A 1 571 ? 15.232 -25.337 1.860 1.00 76.19 571 VAL A C 1
ATOM 4466 O O . VAL A 1 571 ? 16.122 -26.029 2.353 1.00 76.19 571 VAL A O 1
ATOM 4469 N N . TYR A 1 572 ? 14.646 -24.351 2.536 1.00 74.38 572 TYR A N 1
ATOM 4470 C CA . TYR A 1 572 ? 15.042 -23.911 3.866 1.00 74.38 572 TYR A CA 1
ATOM 4471 C C . TYR A 1 572 ? 14.004 -24.201 4.952 1.00 74.38 572 TYR A C 1
ATOM 4473 O O . TYR A 1 572 ? 14.013 -23.523 5.985 1.00 74.38 572 TYR A O 1
ATOM 4481 N N . TYR A 1 573 ? 13.059 -25.113 4.720 1.00 77.88 573 TYR A N 1
ATOM 4482 C CA . TYR A 1 573 ? 12.231 -25.641 5.804 1.00 77.88 573 TYR A CA 1
ATOM 4483 C C . TYR A 1 573 ? 13.052 -26.568 6.698 1.00 77.88 573 TYR A C 1
ATOM 4485 O O . TYR A 1 573 ? 13.971 -27.233 6.229 1.00 77.88 573 TYR A O 1
ATOM 4493 N N . GLU A 1 574 ? 12.748 -26.572 7.999 1.00 72.12 574 GLU A N 1
ATOM 4494 C CA . GLU A 1 574 ? 13.518 -27.333 8.996 1.00 72.12 574 GLU A CA 1
ATOM 4495 C C . GLU A 1 574 ? 13.511 -28.839 8.685 1.00 72.12 574 GLU A C 1
ATOM 4497 O O . GLU A 1 574 ? 14.530 -29.499 8.853 1.00 72.12 574 GLU A O 1
ATOM 4502 N N . GLU A 1 575 ? 12.414 -29.353 8.120 1.00 70.12 575 GLU A N 1
ATOM 4503 C CA . GLU A 1 575 ? 12.293 -30.730 7.615 1.00 70.12 575 GLU A CA 1
ATOM 4504 C C . GLU A 1 575 ? 13.255 -31.083 6.465 1.00 70.12 575 GLU A C 1
ATOM 4506 O O . GLU A 1 575 ? 13.459 -32.261 6.188 1.00 70.12 575 GLU A O 1
ATOM 4511 N N . ASN A 1 576 ? 13.844 -30.080 5.809 1.00 65.62 576 ASN A N 1
ATOM 4512 C CA . ASN A 1 576 ? 14.733 -30.232 4.655 1.00 65.62 576 ASN A CA 1
ATOM 4513 C C . ASN A 1 576 ? 16.192 -29.892 4.996 1.00 65.62 576 ASN A C 1
ATOM 4515 O O . ASN A 1 576 ? 17.056 -29.932 4.115 1.00 65.62 576 ASN A O 1
ATOM 4519 N N . ASP A 1 577 ? 16.500 -29.513 6.244 1.00 68.56 577 ASP A N 1
ATOM 4520 C CA . ASP A 1 577 ? 17.877 -29.205 6.634 1.00 68.56 577 ASP A CA 1
ATOM 4521 C C . ASP A 1 577 ? 18.709 -30.502 6.694 1.00 68.56 577 ASP A C 1
ATOM 4523 O O . ASP A 1 577 ? 18.318 -31.479 7.323 1.00 68.56 577 ASP A O 1
ATOM 4527 N N . GLY A 1 578 ? 19.855 -30.524 6.006 1.00 66.88 578 GLY A N 1
ATOM 4528 C CA . GLY A 1 578 ? 20.712 -31.714 5.875 1.00 66.88 578 GLY A CA 1
ATOM 4529 C C . GLY A 1 578 ? 20.296 -32.773 4.835 1.00 66.88 578 GLY A C 1
ATOM 4530 O O . GLY A 1 578 ? 21.046 -33.727 4.655 1.00 66.88 578 GLY A O 1
ATOM 4531 N N . ASP A 1 579 ? 19.166 -32.617 4.129 1.00 78.44 579 ASP A N 1
ATOM 4532 C CA . ASP A 1 579 ? 18.748 -33.515 3.033 1.00 78.44 579 ASP A CA 1
ATOM 4533 C C . ASP A 1 579 ? 19.134 -32.932 1.660 1.00 78.44 579 ASP A C 1
ATOM 4535 O O . ASP A 1 579 ? 18.371 -32.204 1.012 1.00 78.44 579 ASP A O 1
ATOM 4539 N N . ASP A 1 580 ? 20.358 -33.226 1.221 1.00 78.88 580 ASP A N 1
ATOM 4540 C CA . ASP A 1 580 ? 20.904 -32.713 -0.041 1.00 78.88 580 ASP A CA 1
ATOM 4541 C C . ASP A 1 580 ? 20.168 -33.259 -1.281 1.00 78.88 580 ASP A C 1
ATOM 4543 O O . ASP A 1 580 ? 20.064 -32.556 -2.293 1.00 78.88 580 ASP A O 1
ATOM 4547 N N . ASP A 1 581 ? 19.588 -34.462 -1.204 1.00 80.12 581 ASP A N 1
ATOM 4548 C CA . ASP A 1 581 ? 18.840 -35.077 -2.305 1.00 80.12 581 ASP A CA 1
ATOM 4549 C C . ASP A 1 581 ? 17.485 -34.389 -2.521 1.00 80.12 581 ASP A C 1
ATOM 4551 O O . ASP A 1 581 ? 17.100 -34.116 -3.665 1.00 80.12 581 ASP A O 1
ATOM 4555 N N . LYS A 1 582 ? 16.757 -34.058 -1.444 1.00 80.88 582 LYS A N 1
ATOM 4556 C CA . LYS A 1 582 ? 15.496 -33.303 -1.544 1.00 80.88 582 LYS A CA 1
ATOM 4557 C C . LYS A 1 582 ? 15.740 -31.882 -2.047 1.00 80.88 582 LYS A C 1
ATOM 4559 O O . LYS A 1 582 ? 15.020 -31.424 -2.936 1.00 80.88 582 LYS A O 1
ATOM 4564 N N . LYS A 1 583 ? 16.796 -31.209 -1.571 1.00 78.62 583 LYS A N 1
ATOM 4565 C CA . LYS A 1 583 ? 17.201 -29.894 -2.101 1.00 78.62 583 LYS A CA 1
ATOM 4566 C C . LYS A 1 583 ? 17.488 -29.973 -3.594 1.00 78.62 583 LYS A C 1
ATOM 4568 O O . LYS A 1 583 ? 16.933 -29.192 -4.362 1.00 78.62 583 LYS A O 1
ATOM 4573 N N . LYS A 1 584 ? 18.294 -30.947 -4.022 1.00 79.56 584 LYS A N 1
ATOM 4574 C CA . LYS A 1 584 ? 18.617 -31.172 -5.433 1.00 79.56 584 LYS A CA 1
ATOM 4575 C C . LYS A 1 584 ? 17.366 -31.337 -6.306 1.00 79.56 584 LYS A C 1
ATOM 4577 O O . LYS A 1 584 ? 17.287 -30.690 -7.347 1.00 79.56 584 LYS A O 1
ATOM 4582 N N . LYS A 1 585 ? 16.366 -32.110 -5.866 1.00 83.69 585 LYS A N 1
ATOM 4583 C CA . LYS A 1 585 ? 15.083 -32.255 -6.584 1.00 83.69 585 LYS A CA 1
ATOM 4584 C C . LYS A 1 585 ? 14.330 -30.930 -6.732 1.00 83.69 585 LYS A C 1
ATOM 4586 O O . LYS A 1 585 ? 13.865 -30.623 -7.826 1.00 83.69 585 LYS A O 1
ATOM 4591 N N . LEU A 1 586 ? 14.255 -30.119 -5.672 1.00 84.44 586 LEU A N 1
ATOM 4592 C CA . LEU A 1 586 ? 13.616 -28.794 -5.728 1.00 84.44 586 LEU A CA 1
ATOM 4593 C C . LEU A 1 586 ? 14.293 -27.886 -6.770 1.00 84.44 586 LEU A C 1
ATOM 4595 O O . LEU A 1 586 ? 13.616 -27.224 -7.558 1.00 84.44 586 LEU A O 1
ATOM 4599 N N . TYR A 1 587 ? 15.627 -27.904 -6.836 1.00 81.31 587 TYR A N 1
ATOM 4600 C CA . TYR A 1 587 ? 16.373 -27.153 -7.848 1.00 81.31 587 TYR A CA 1
ATOM 4601 C C . TYR A 1 587 ? 16.177 -27.688 -9.275 1.00 81.31 587 TYR A C 1
ATOM 4603 O O . TYR A 1 587 ? 16.061 -26.890 -10.207 1.00 81.31 587 TYR A O 1
ATOM 4611 N N . GLU A 1 588 ? 16.109 -29.009 -9.468 1.00 82.69 588 GLU A N 1
ATOM 4612 C CA . GLU A 1 588 ? 15.809 -29.632 -10.768 1.00 82.69 588 GLU A CA 1
ATOM 4613 C C . GLU A 1 588 ? 14.416 -29.231 -11.278 1.00 82.69 588 GLU A C 1
ATOM 4615 O O . GLU A 1 588 ? 14.237 -28.885 -12.452 1.00 82.69 588 GLU A O 1
ATOM 4620 N N . GLU A 1 589 ? 13.423 -29.213 -10.388 1.00 86.31 589 GLU A N 1
ATOM 4621 C CA . GLU A 1 589 ? 12.075 -28.752 -10.709 1.00 86.31 589 GLU A CA 1
ATOM 4622 C C . GLU A 1 589 ? 12.033 -27.263 -11.049 1.00 86.31 589 GLU A C 1
ATOM 4624 O O . GLU A 1 589 ? 11.387 -26.873 -12.029 1.00 86.31 589 GLU A O 1
ATOM 4629 N N . PHE A 1 590 ? 12.736 -26.435 -10.277 1.00 86.31 590 PHE A N 1
ATOM 4630 C CA . PHE A 1 590 ? 12.888 -25.012 -10.554 1.00 86.31 590 PHE A CA 1
ATOM 4631 C C . PHE A 1 590 ? 13.531 -24.769 -11.925 1.00 86.31 590 PHE A C 1
ATOM 4633 O O . PHE A 1 590 ? 13.000 -24.005 -12.735 1.00 86.31 590 PHE A O 1
ATOM 4640 N N . GLU A 1 591 ? 14.622 -25.466 -12.249 1.00 83.62 591 GLU A N 1
ATOM 4641 C CA . GLU A 1 591 ? 15.265 -25.364 -13.560 1.00 83.62 591 GLU A CA 1
ATOM 4642 C C . GLU A 1 591 ? 14.308 -25.752 -14.693 1.00 83.62 591 GLU A C 1
ATOM 4644 O O . GLU A 1 591 ? 14.228 -25.042 -15.699 1.00 83.62 591 GLU A O 1
ATOM 4649 N N . ARG A 1 592 ? 13.543 -26.839 -14.534 1.00 86.81 592 ARG A N 1
ATOM 4650 C CA . ARG A 1 592 ? 12.527 -27.257 -15.512 1.00 86.81 592 ARG A CA 1
ATOM 4651 C C . ARG A 1 592 ? 11.489 -26.156 -15.750 1.00 86.81 592 ARG A C 1
ATOM 4653 O O . ARG A 1 592 ? 11.161 -25.871 -16.903 1.00 86.81 592 ARG A O 1
ATOM 4660 N N . LYS A 1 593 ? 10.997 -25.512 -14.687 1.00 90.12 593 LYS A N 1
ATOM 4661 C CA . LYS A 1 593 ? 10.023 -24.407 -14.763 1.00 90.12 593 LYS A CA 1
ATOM 4662 C C . LYS A 1 593 ? 10.603 -23.179 -15.472 1.00 90.12 593 LYS A C 1
ATOM 4664 O O . LYS A 1 593 ? 9.962 -22.630 -16.366 1.00 90.12 593 LYS A O 1
ATOM 4669 N N . ILE A 1 594 ? 11.833 -22.779 -15.142 1.00 88.88 594 ILE A N 1
ATOM 4670 C CA . ILE A 1 594 ? 12.505 -21.631 -15.774 1.00 88.88 594 ILE A CA 1
ATOM 4671 C C . ILE A 1 594 ? 12.842 -21.904 -17.247 1.00 88.88 594 ILE A C 1
ATOM 4673 O O . ILE A 1 594 ? 12.685 -21.011 -18.082 1.00 88.88 594 ILE A O 1
ATOM 4677 N N . LYS A 1 595 ? 13.243 -23.133 -17.601 1.00 88.56 595 LYS A N 1
ATOM 4678 C CA . LYS A 1 595 ? 13.416 -23.549 -19.003 1.00 88.56 595 LYS A CA 1
ATOM 4679 C C . LYS A 1 595 ? 12.104 -23.463 -19.772 1.00 88.56 595 LYS A C 1
ATOM 4681 O O . LYS A 1 595 ? 12.082 -22.853 -20.839 1.00 88.56 595 LYS A O 1
ATOM 4686 N N . ARG A 1 596 ? 11.008 -23.981 -19.205 1.00 92.62 596 ARG A N 1
ATOM 4687 C CA . ARG A 1 596 ? 9.672 -23.876 -19.810 1.00 92.62 596 ARG A CA 1
ATOM 4688 C C . ARG A 1 596 ? 9.282 -22.419 -20.047 1.00 92.62 596 ARG A C 1
ATOM 4690 O O . ARG A 1 596 ? 8.866 -22.081 -21.152 1.00 92.62 596 ARG A O 1
ATOM 4697 N N . LEU A 1 597 ? 9.482 -21.551 -19.050 1.00 92.94 597 LEU A N 1
ATOM 4698 C CA . LEU A 1 597 ? 9.253 -20.114 -19.197 1.00 92.94 597 LEU A CA 1
ATOM 4699 C C . LEU A 1 597 ? 10.064 -19.561 -20.372 1.00 92.94 597 LEU A C 1
ATOM 4701 O O . LEU A 1 597 ? 9.481 -19.008 -21.301 1.00 92.94 597 LEU A O 1
ATOM 4705 N N . TYR A 1 598 ? 11.387 -19.766 -20.377 1.00 91.81 598 TYR A N 1
ATOM 4706 C CA . TYR A 1 598 ? 12.272 -19.310 -21.451 1.00 91.81 598 TYR A CA 1
ATOM 4707 C C . TYR A 1 598 ? 11.803 -19.787 -22.830 1.00 91.81 598 TYR A C 1
ATOM 4709 O O . TYR A 1 598 ? 11.752 -18.994 -23.767 1.00 91.81 598 TYR A O 1
ATOM 4717 N N . GLU A 1 599 ? 11.413 -21.053 -22.972 1.00 91.44 599 GLU A N 1
ATOM 4718 C CA . GLU A 1 599 ? 10.935 -21.649 -24.224 1.00 91.44 599 GLU A CA 1
ATOM 4719 C C . GLU A 1 599 ? 9.610 -21.059 -24.721 1.00 91.44 599 GLU A C 1
ATOM 4721 O O . GLU A 1 599 ? 9.438 -20.932 -25.938 1.00 91.44 599 GLU A O 1
ATOM 4726 N N . GLN A 1 600 ? 8.735 -20.605 -23.822 1.00 93.38 600 GLN A N 1
ATOM 4727 C CA . GLN A 1 600 ? 7.461 -19.964 -24.159 1.00 93.38 600 GLN A CA 1
ATOM 4728 C C . GLN A 1 600 ? 7.589 -18.468 -24.507 1.00 93.38 600 GLN A C 1
ATOM 4730 O O . GLN A 1 600 ? 6.737 -17.940 -25.216 1.00 93.38 600 GLN A O 1
ATOM 4735 N N . LEU A 1 601 ? 8.652 -17.774 -24.072 1.00 92.50 601 LEU A N 1
ATOM 4736 C CA . LEU A 1 601 ? 8.800 -16.330 -24.334 1.00 92.50 601 LEU A CA 1
ATOM 4737 C C . LEU A 1 601 ? 8.827 -15.989 -25.841 1.00 92.50 601 LEU A C 1
ATOM 4739 O O . LEU A 1 601 ? 9.372 -16.749 -26.643 1.00 92.50 601 LEU A O 1
ATOM 4743 N N . PRO A 1 602 ? 8.333 -14.824 -26.277 1.00 91.06 602 PRO A N 1
ATOM 4744 C CA . PRO A 1 602 ? 8.548 -14.374 -27.647 1.00 91.06 602 PRO A CA 1
ATOM 4745 C C . PRO A 1 602 ? 10.045 -14.158 -27.941 1.00 91.06 602 PRO A C 1
ATOM 4747 O O . PRO A 1 602 ? 10.860 -13.927 -27.048 1.00 91.06 602 PRO A O 1
ATOM 4750 N N . GLY A 1 603 ? 10.429 -14.251 -29.216 1.00 9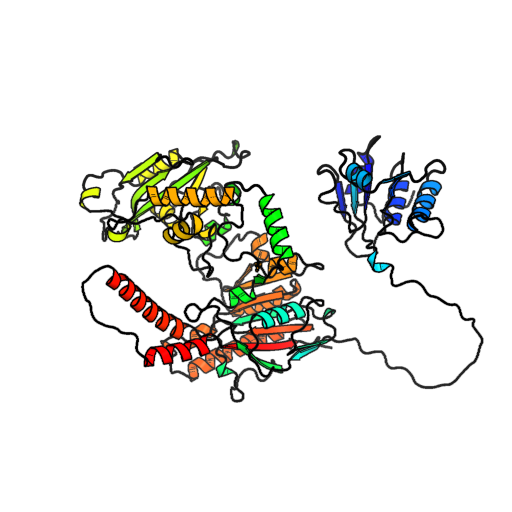0.12 603 GLY A N 1
ATOM 4751 C CA . GLY A 1 603 ? 11.794 -13.936 -29.646 1.00 90.12 603 GLY A CA 1
ATOM 4752 C C . GLY A 1 603 ? 12.126 -12.449 -29.481 1.00 90.12 603 GLY A C 1
ATOM 4753 O O . GLY A 1 603 ? 11.244 -11.601 -29.598 1.00 90.12 603 GLY A O 1
ATOM 4754 N N . ASN A 1 604 ? 13.410 -12.144 -29.298 1.00 91.31 604 ASN A N 1
ATOM 4755 C CA . ASN A 1 604 ? 13.957 -10.838 -28.917 1.00 91.31 604 ASN A CA 1
ATOM 4756 C C . ASN A 1 604 ? 13.569 -10.379 -27.500 1.00 91.31 604 ASN A C 1
ATOM 4758 O O . ASN A 1 604 ? 13.322 -9.192 -27.278 1.00 91.31 604 ASN A O 1
ATOM 4762 N N . THR A 1 605 ? 13.548 -11.310 -26.549 1.00 92.12 605 THR A N 1
ATOM 4763 C CA . THR A 1 605 ? 13.203 -11.049 -25.146 1.00 92.12 605 THR A CA 1
ATOM 4764 C C . THR A 1 605 ? 14.372 -11.373 -24.223 1.00 92.12 605 THR A C 1
ATOM 4766 O O . THR A 1 605 ? 15.119 -12.327 -24.451 1.00 92.12 605 THR A O 1
ATOM 4769 N N . CYS A 1 606 ? 14.515 -10.585 -23.159 1.00 92.44 606 CYS A N 1
ATOM 4770 C CA . CYS A 1 606 ? 15.457 -10.849 -22.074 1.00 92.44 606 CYS A CA 1
ATOM 4771 C C . CYS A 1 606 ? 14.742 -11.540 -20.900 1.00 92.44 606 CYS A C 1
ATOM 4773 O O . CYS A 1 606 ? 13.750 -11.019 -20.393 1.00 92.44 606 CYS A O 1
ATOM 4775 N N . LEU A 1 607 ? 15.241 -12.696 -20.461 1.00 92.69 607 LEU A N 1
ATOM 4776 C CA . LEU A 1 607 ? 14.827 -13.351 -19.221 1.00 92.69 607 LEU A CA 1
ATOM 4777 C C . LEU A 1 607 ? 15.876 -13.081 -18.144 1.00 92.69 607 LEU A C 1
ATOM 4779 O O . LEU A 1 607 ? 17.061 -13.353 -18.332 1.00 92.69 607 LEU A O 1
ATOM 4783 N N . ILE A 1 608 ? 15.424 -12.564 -17.011 1.00 92.38 608 ILE A N 1
ATOM 4784 C CA . ILE A 1 608 ? 16.254 -12.179 -15.878 1.00 92.38 608 ILE A CA 1
ATOM 4785 C C . ILE A 1 608 ? 15.767 -12.971 -14.672 1.00 92.38 608 ILE A C 1
ATOM 4787 O O . ILE A 1 608 ? 14.623 -12.806 -14.264 1.00 92.38 608 ILE A O 1
ATOM 4791 N N . VAL A 1 609 ? 16.611 -13.816 -14.093 1.00 90.69 609 VAL A N 1
ATOM 4792 C CA . VAL A 1 609 ? 16.301 -14.542 -12.855 1.00 90.69 609 VAL A CA 1
ATOM 4793 C C . VAL A 1 609 ? 17.149 -13.961 -11.740 1.00 90.69 609 VAL A C 1
ATOM 4795 O O . VAL A 1 609 ? 18.359 -13.811 -11.896 1.00 90.69 609 VAL A O 1
ATOM 4798 N N . THR A 1 610 ? 16.535 -13.607 -10.617 1.00 88.62 610 THR A N 1
ATOM 4799 C CA . THR A 1 610 ? 17.273 -13.038 -9.491 1.00 88.62 610 THR A CA 1
ATOM 4800 C C . THR A 1 610 ? 16.696 -13.454 -8.152 1.00 88.62 610 THR A C 1
ATOM 4802 O O . THR A 1 610 ? 15.485 -13.574 -8.006 1.00 88.62 610 THR A O 1
ATOM 4805 N N . SER A 1 611 ? 17.560 -13.626 -7.156 1.00 86.12 611 SER A N 1
ATOM 4806 C CA . SER A 1 611 ? 17.135 -13.765 -5.760 1.00 86.12 611 SER A CA 1
ATOM 4807 C C . SER A 1 611 ? 17.052 -12.414 -5.039 1.00 86.12 611 SER A C 1
ATOM 4809 O O . SER A 1 611 ? 16.461 -12.319 -3.967 1.00 86.12 611 SER A O 1
ATOM 4811 N N . GLY A 1 612 ? 17.685 -11.368 -5.594 1.00 81.19 612 GLY A N 1
ATOM 4812 C CA . GLY A 1 612 ? 17.881 -10.043 -4.992 1.00 81.19 612 GLY A CA 1
ATOM 4813 C C . GLY A 1 612 ? 18.797 -10.026 -3.760 1.00 81.19 612 GLY A C 1
ATOM 4814 O O . GLY A 1 612 ? 19.624 -9.131 -3.607 1.00 81.19 612 GLY A O 1
ATOM 4815 N N . ALA A 1 613 ? 18.662 -11.020 -2.889 1.00 80.56 613 ALA A N 1
ATOM 4816 C CA . ALA A 1 613 ? 19.423 -11.230 -1.670 1.00 80.56 613 ALA A CA 1
ATOM 4817 C C . ALA A 1 613 ? 19.488 -12.737 -1.350 1.00 80.56 613 ALA A C 1
ATOM 4819 O O . ALA A 1 613 ? 18.924 -13.556 -2.078 1.00 80.56 613 ALA A O 1
ATOM 4820 N N . GLY A 1 614 ? 20.182 -13.103 -0.277 1.00 78.56 614 GLY A N 1
ATOM 4821 C CA . GLY A 1 614 ? 20.310 -14.496 0.150 1.00 78.56 614 GLY A CA 1
ATOM 4822 C C . GLY A 1 614 ? 19.249 -14.877 1.175 1.00 78.56 614 GLY A C 1
ATOM 4823 O O . GLY A 1 614 ? 18.365 -14.081 1.510 1.00 78.56 614 GLY A O 1
ATOM 4824 N N . ASN A 1 615 ? 19.344 -16.094 1.716 1.00 77.81 615 ASN A N 1
ATOM 4825 C CA . ASN A 1 615 ? 18.433 -16.543 2.765 1.00 77.81 615 ASN A CA 1
ATOM 4826 C C . ASN A 1 615 ? 18.576 -15.699 4.038 1.00 77.81 615 ASN A C 1
ATOM 4828 O O . ASN A 1 615 ? 19.670 -15.509 4.569 1.00 77.81 615 ASN A O 1
ATOM 4832 N N . ARG A 1 616 ? 17.437 -15.251 4.571 1.00 78.56 616 ARG A N 1
ATOM 4833 C CA . ARG A 1 616 ? 17.378 -14.366 5.742 1.00 78.56 616 ARG A CA 1
ATOM 4834 C C . ARG A 1 616 ? 16.805 -15.017 6.979 1.00 78.56 616 ARG A C 1
ATOM 4836 O O . ARG A 1 616 ? 16.839 -14.396 8.027 1.00 78.56 616 ARG A O 1
ATOM 4843 N N . ARG A 1 617 ? 16.258 -16.229 6.894 1.00 76.94 617 ARG A N 1
ATOM 4844 C CA . ARG A 1 617 ? 15.528 -16.861 8.003 1.00 76.94 617 ARG A CA 1
ATOM 4845 C C . ARG A 1 617 ? 16.421 -17.032 9.226 1.00 76.94 617 ARG A C 1
ATOM 4847 O O . ARG A 1 617 ? 16.062 -16.580 10.309 1.00 76.94 617 ARG A O 1
ATOM 4854 N N . LYS A 1 618 ? 17.621 -17.594 9.031 1.00 80.12 618 LYS A N 1
ATOM 4855 C CA . LYS A 1 618 ? 18.612 -17.767 10.108 1.00 80.12 618 LYS A CA 1
ATOM 4856 C C . LYS A 1 618 ? 19.055 -16.412 10.683 1.00 80.12 618 LYS A C 1
ATOM 4858 O O . LYS A 1 618 ? 19.125 -16.266 11.899 1.00 80.12 618 LYS A O 1
ATOM 4863 N N . TYR A 1 619 ? 19.279 -15.409 9.828 1.00 82.62 619 TYR A N 1
ATOM 4864 C CA . TYR A 1 619 ? 19.623 -14.050 10.266 1.00 82.62 619 TYR A CA 1
ATOM 4865 C C . TYR A 1 619 ? 18.485 -13.384 11.058 1.00 82.62 619 TYR A C 1
ATOM 4867 O O . TYR A 1 619 ? 18.731 -12.842 12.128 1.00 82.62 619 TYR A O 1
ATOM 4875 N N . ASN A 1 620 ? 17.244 -13.459 10.575 1.00 79.25 620 ASN A N 1
ATOM 4876 C CA . ASN A 1 620 ? 16.069 -12.876 11.219 1.00 79.25 620 ASN A CA 1
ATOM 4877 C C . ASN A 1 620 ? 15.814 -13.516 12.588 1.00 79.25 620 ASN A C 1
ATOM 4879 O O . ASN A 1 620 ? 15.648 -12.782 13.553 1.00 79.25 620 ASN A O 1
ATOM 4883 N N . LYS A 1 621 ? 15.888 -14.852 12.699 1.00 80.44 621 LYS A N 1
ATOM 4884 C CA . LYS A 1 621 ? 15.756 -15.584 13.974 1.00 80.44 621 LYS A CA 1
ATOM 4885 C C . LYS A 1 621 ? 16.831 -15.162 14.984 1.00 80.44 621 LYS A C 1
ATOM 4887 O O . LYS A 1 621 ? 16.543 -14.932 16.155 1.00 80.44 621 LYS A O 1
ATOM 4892 N N . LEU A 1 622 ? 18.077 -14.999 14.527 1.00 82.31 622 LEU A N 1
ATOM 4893 C CA . LEU A 1 622 ? 19.163 -14.485 15.367 1.00 82.31 622 LEU A CA 1
ATOM 4894 C C . LEU A 1 622 ? 18.934 -13.012 15.761 1.00 82.31 622 LEU A C 1
ATOM 4896 O O . LEU A 1 622 ? 19.233 -12.610 16.884 1.00 82.31 622 LEU A O 1
ATOM 4900 N N . MET A 1 623 ? 18.368 -12.208 14.861 1.00 82.00 623 MET A N 1
ATOM 4901 C CA . MET A 1 623 ? 18.071 -10.802 15.115 1.00 82.00 623 MET A CA 1
ATOM 4902 C C . MET A 1 623 ? 16.882 -10.615 16.068 1.00 82.00 623 MET A C 1
ATOM 4904 O O . MET A 1 623 ? 16.905 -9.698 16.880 1.00 82.00 623 MET A O 1
ATOM 4908 N N . GLU A 1 624 ? 15.878 -11.493 16.034 1.00 77.88 624 GLU A N 1
ATOM 4909 C CA . GLU A 1 624 ? 14.795 -11.548 17.026 1.00 77.88 624 GLU A CA 1
ATOM 4910 C C . GLU A 1 624 ? 15.362 -11.766 18.432 1.00 77.88 624 GLU A C 1
ATOM 4912 O O . GLU A 1 624 ? 15.028 -11.014 19.350 1.00 77.88 624 GLU A O 1
ATOM 4917 N N . LYS A 1 625 ? 16.308 -12.707 18.579 1.00 81.38 625 LYS A N 1
ATOM 4918 C CA . LYS A 1 625 ? 17.051 -12.909 19.832 1.00 81.38 625 LYS A CA 1
ATOM 4919 C C . LYS A 1 625 ? 17.820 -11.648 20.248 1.00 81.38 625 LYS A C 1
ATOM 4921 O O . LYS A 1 625 ? 17.703 -11.218 21.393 1.00 81.38 625 LYS A O 1
ATOM 4926 N N . TYR A 1 626 ? 18.562 -11.027 19.327 1.00 79.75 626 TYR A N 1
ATOM 4927 C CA . TYR A 1 626 ? 19.305 -9.787 19.597 1.00 79.75 626 TYR A CA 1
ATOM 4928 C C . TYR A 1 626 ? 18.390 -8.653 20.083 1.00 79.75 626 TYR A C 1
ATOM 4930 O O . TYR A 1 626 ? 18.691 -7.975 21.066 1.00 79.75 626 TYR A O 1
ATOM 4938 N N . MET A 1 627 ? 17.257 -8.444 19.406 1.00 76.00 627 MET A N 1
ATOM 4939 C CA . MET A 1 627 ? 16.294 -7.401 19.760 1.00 76.00 627 MET A CA 1
ATOM 4940 C C . MET A 1 627 ? 15.631 -7.681 21.110 1.00 76.00 627 MET A C 1
ATOM 4942 O O . MET A 1 627 ? 15.446 -6.743 21.884 1.00 76.00 627 MET A O 1
ATOM 4946 N N . ALA A 1 628 ? 15.320 -8.944 21.421 1.00 72.88 628 ALA A N 1
ATOM 4947 C CA . ALA A 1 628 ? 14.787 -9.336 22.722 1.00 72.88 628 ALA A CA 1
ATOM 4948 C C . ALA A 1 628 ? 15.764 -8.978 23.857 1.00 72.88 628 ALA A C 1
ATOM 4950 O O . ALA A 1 628 ? 15.360 -8.325 24.817 1.00 72.88 628 ALA A O 1
ATOM 4951 N N . ILE A 1 629 ? 17.056 -9.292 23.706 1.00 76.88 629 ILE A N 1
ATOM 4952 C CA . ILE A 1 629 ? 18.107 -8.930 24.678 1.00 76.88 629 ILE A CA 1
ATOM 4953 C C . ILE A 1 629 ? 18.226 -7.405 24.825 1.00 76.88 629 ILE A C 1
ATOM 4955 O O . ILE A 1 629 ? 18.209 -6.875 25.931 1.00 76.88 629 ILE A O 1
ATOM 4959 N N . LYS A 1 630 ? 18.264 -6.659 23.715 1.00 73.50 630 LYS A N 1
ATOM 4960 C CA . LYS A 1 630 ? 18.333 -5.186 23.765 1.00 73.50 630 LYS A CA 1
ATOM 4961 C C . LYS A 1 630 ? 17.099 -4.554 24.409 1.00 73.50 630 LYS A C 1
ATOM 4963 O O . LYS A 1 630 ? 17.203 -3.521 25.068 1.00 73.50 630 LYS A O 1
ATOM 4968 N N . SER A 1 631 ? 15.927 -5.154 24.212 1.00 66.19 631 SER A N 1
ATOM 4969 C CA . SER A 1 631 ? 14.682 -4.677 24.813 1.00 66.19 631 SER A CA 1
ATOM 4970 C C . SER A 1 631 ? 14.659 -4.883 26.330 1.00 66.19 631 SER A C 1
ATOM 4972 O O . SER A 1 631 ? 14.222 -3.985 27.047 1.00 66.19 631 SER A O 1
ATOM 4974 N N . THR A 1 632 ? 15.203 -6.001 26.825 1.00 66.00 632 THR A N 1
ATOM 4975 C CA . THR A 1 632 ? 15.300 -6.281 28.263 1.00 66.00 632 THR A CA 1
ATOM 4976 C C . THR A 1 632 ? 16.387 -5.445 28.937 1.00 66.00 632 THR A C 1
ATOM 4978 O O . THR A 1 632 ? 16.158 -4.947 30.034 1.00 66.00 632 THR A O 1
ATOM 4981 N N . GLU A 1 633 ? 17.525 -5.192 28.279 1.00 67.56 633 GLU A N 1
ATOM 4982 C CA . GLU A 1 633 ? 18.547 -4.238 28.752 1.00 67.56 633 GLU A CA 1
ATOM 4983 C C . GLU A 1 633 ? 17.962 -2.831 28.954 1.00 67.56 633 GLU A C 1
ATOM 4985 O O . GLU A 1 633 ? 18.149 -2.220 30.004 1.00 67.56 633 GLU A O 1
ATOM 4990 N N . LYS A 1 634 ? 17.175 -2.346 27.987 1.00 58.88 634 LYS A N 1
ATOM 4991 C CA . LYS A 1 634 ? 16.532 -1.027 28.063 1.00 58.88 634 LYS A CA 1
ATOM 4992 C C . LYS A 1 634 ? 15.448 -0.944 29.147 1.00 58.88 634 LYS A C 1
ATOM 4994 O O . LYS A 1 634 ? 15.208 0.127 29.689 1.00 58.88 634 LYS A O 1
ATOM 4999 N N . GLN A 1 635 ? 14.790 -2.061 29.466 1.00 55.06 635 GLN A N 1
ATOM 5000 C CA . GLN A 1 635 ? 13.846 -2.148 30.587 1.00 55.06 635 GLN A CA 1
ATOM 5001 C C . GLN A 1 635 ? 14.560 -2.226 31.950 1.00 55.06 635 GLN A C 1
ATOM 5003 O O . GLN A 1 635 ? 14.054 -1.669 32.924 1.00 55.06 635 GLN A O 1
ATOM 5008 N N . LYS A 1 636 ? 15.754 -2.833 32.029 1.00 54.47 636 LYS A N 1
ATOM 5009 C CA . LYS A 1 636 ? 16.585 -2.870 33.251 1.00 54.47 636 LYS A CA 1
ATOM 5010 C C . LYS A 1 636 ? 17.089 -1.491 33.679 1.00 54.47 636 LYS A C 1
ATOM 5012 O O . LYS A 1 636 ? 17.161 -1.231 34.872 1.00 54.47 636 LYS A O 1
ATOM 5017 N N . GLU A 1 637 ? 17.355 -0.586 32.736 1.00 54.00 637 GLU A N 1
ATOM 5018 C CA . GLU A 1 637 ? 17.668 0.822 33.047 1.00 54.00 637 GLU A CA 1
ATOM 5019 C C . GLU A 1 637 ? 16.494 1.567 33.718 1.00 54.00 637 GLU A C 1
ATOM 5021 O O . GLU A 1 637 ? 16.683 2.668 34.230 1.00 54.00 637 GLU A O 1
ATOM 5026 N N . SER A 1 638 ? 15.291 0.972 33.744 1.00 51.09 638 SER A N 1
ATOM 5027 C CA . SER A 1 638 ? 14.079 1.570 34.316 1.00 51.09 638 SER A CA 1
ATOM 5028 C C . SER A 1 638 ? 13.512 0.874 35.562 1.00 51.09 638 SER A C 1
ATOM 5030 O O . SER A 1 638 ? 12.674 1.480 36.217 1.00 51.09 638 SER A O 1
ATOM 5032 N N . ASN A 1 639 ? 13.945 -0.344 35.920 1.00 48.94 639 ASN A N 1
ATOM 5033 C CA . ASN A 1 639 ? 13.521 -1.043 37.145 1.00 48.94 639 ASN A CA 1
ATOM 5034 C C . ASN A 1 639 ? 14.559 -2.093 37.597 1.00 48.94 639 ASN A C 1
ATOM 5036 O O . ASN A 1 639 ? 14.940 -2.976 36.825 1.00 48.94 639 ASN A O 1
ATOM 5040 N N . GLU A 1 640 ? 14.964 -2.040 38.871 1.00 48.91 640 GLU A N 1
ATOM 5041 C CA . GLU A 1 640 ? 15.820 -3.041 39.527 1.00 48.91 640 GLU A CA 1
ATOM 5042 C C . GLU A 1 640 ? 15.014 -4.295 39.921 1.00 48.91 640 GLU A C 1
ATOM 5044 O O . GLU A 1 640 ? 14.453 -4.364 41.011 1.00 48.91 640 GLU A O 1
ATOM 5049 N N . ALA A 1 641 ? 14.973 -5.313 39.055 1.00 44.22 641 ALA A N 1
ATOM 5050 C CA . ALA A 1 641 ? 14.809 -6.714 39.470 1.00 44.22 641 ALA A CA 1
ATOM 5051 C C . ALA A 1 641 ? 15.238 -7.683 38.353 1.00 44.22 641 ALA A C 1
ATOM 5053 O O . ALA A 1 641 ? 14.853 -7.543 37.192 1.00 44.22 641 ALA A O 1
ATOM 5054 N N . THR A 1 642 ? 16.046 -8.682 38.705 1.00 48.41 642 THR A N 1
ATOM 5055 C CA . THR A 1 642 ? 16.662 -9.653 37.787 1.00 48.41 642 THR A CA 1
ATOM 5056 C C . THR A 1 642 ? 15.684 -10.735 37.318 1.00 48.41 642 THR A C 1
ATOM 5058 O O . THR A 1 642 ? 14.982 -11.325 38.139 1.00 48.41 642 THR A O 1
ATOM 5061 N N . PRO A 1 643 ? 15.740 -11.115 36.026 1.00 48.12 643 PRO A N 1
ATOM 5062 C CA . PRO A 1 643 ? 15.808 -12.542 35.697 1.00 48.12 643 PRO A CA 1
ATOM 5063 C C . PRO A 1 643 ? 16.925 -12.899 34.691 1.00 48.12 643 PRO A C 1
ATOM 5065 O O . PRO A 1 643 ? 17.484 -12.046 34.002 1.00 48.12 643 PRO A O 1
ATOM 5068 N N . ILE A 1 644 ? 17.237 -14.200 34.702 1.00 49.47 644 ILE A N 1
ATOM 5069 C CA . ILE A 1 644 ? 18.266 -15.014 34.021 1.00 49.47 644 ILE A CA 1
ATOM 5070 C C . ILE A 1 644 ? 18.919 -14.383 32.771 1.00 49.47 644 ILE A C 1
ATOM 5072 O O . ILE A 1 644 ? 18.259 -14.045 31.791 1.00 49.47 644 ILE A O 1
ATOM 5076 N N . HIS A 1 645 ? 20.255 -14.294 32.812 1.00 50.38 645 HIS A N 1
ATOM 5077 C CA . HIS A 1 645 ? 21.128 -13.806 31.742 1.00 50.38 645 HIS A CA 1
ATOM 5078 C C . HIS A 1 645 ? 21.101 -14.730 30.514 1.00 50.38 645 HIS A C 1
ATOM 5080 O O . HIS A 1 645 ? 21.606 -15.849 30.555 1.00 50.38 645 HIS A O 1
ATOM 5086 N N . THR A 1 646 ? 20.619 -14.220 29.386 1.00 62.25 646 THR A N 1
ATOM 5087 C CA . THR A 1 646 ? 21.187 -14.565 28.076 1.00 62.25 646 THR A CA 1
ATOM 5088 C C . THR A 1 646 ? 21.914 -13.330 27.573 1.00 62.25 646 THR A C 1
ATOM 5090 O O . THR A 1 646 ? 21.290 -12.432 27.012 1.00 62.25 646 THR A O 1
ATOM 5093 N N . GLU A 1 647 ? 23.210 -13.246 27.860 1.00 72.00 647 GLU A N 1
ATOM 5094 C CA . GLU A 1 647 ? 24.078 -12.196 27.323 1.00 72.00 647 GLU A CA 1
ATOM 5095 C C . GLU A 1 647 ? 24.393 -12.471 25.852 1.00 72.00 647 GLU A C 1
ATOM 5097 O O . GLU A 1 647 ? 24.450 -13.625 25.428 1.00 72.00 647 GLU A O 1
ATOM 5102 N N . TRP A 1 648 ? 24.579 -11.401 25.078 1.00 83.50 648 TRP A N 1
ATOM 5103 C CA . TRP A 1 648 ? 25.018 -11.495 23.690 1.00 83.50 648 TRP A CA 1
ATOM 5104 C C . TRP A 1 648 ? 26.513 -11.811 23.641 1.00 83.50 648 TRP A C 1
ATOM 5106 O O . TRP A 1 648 ? 27.331 -11.023 24.111 1.00 83.50 648 TRP A O 1
ATOM 5116 N N . THR A 1 649 ? 26.866 -12.959 23.077 1.00 86.56 649 THR A N 1
ATOM 5117 C CA . THR A 1 649 ? 28.242 -13.469 23.059 1.00 86.56 649 THR A CA 1
ATOM 5118 C C . THR A 1 649 ? 29.020 -13.030 21.814 1.00 86.56 649 THR A C 1
ATOM 5120 O O . THR A 1 649 ? 28.440 -12.742 20.765 1.00 86.56 649 THR A O 1
ATOM 5123 N N . ASP A 1 650 ? 30.355 -13.054 21.891 1.00 85.38 650 ASP A N 1
ATOM 5124 C CA . ASP A 1 650 ? 31.225 -12.797 20.730 1.00 85.38 650 ASP A CA 1
ATOM 5125 C C . ASP A 1 650 ? 30.975 -13.799 19.589 1.00 85.38 650 ASP A C 1
ATOM 5127 O O . ASP A 1 650 ? 30.943 -13.422 18.418 1.00 85.38 650 ASP A O 1
ATOM 5131 N N . GLY A 1 651 ? 30.699 -15.066 19.924 1.00 87.75 651 GLY A N 1
ATOM 5132 C CA . GLY A 1 651 ? 30.346 -16.091 18.938 1.00 87.75 651 GLY A CA 1
ATOM 5133 C C . GLY A 1 651 ? 29.036 -15.790 18.202 1.00 87.75 651 GLY A C 1
ATOM 5134 O O . GLY A 1 651 ? 28.937 -16.013 16.996 1.00 87.75 651 GLY A O 1
ATOM 5135 N N . GLU A 1 652 ? 28.040 -15.230 18.892 1.00 86.44 652 GLU A N 1
ATOM 5136 C CA . GLU A 1 652 ? 26.793 -14.774 18.266 1.00 86.44 652 GLU A CA 1
ATOM 5137 C C . GLU A 1 652 ? 26.999 -13.523 17.411 1.00 86.44 652 GLU A C 1
ATOM 5139 O O . GLU A 1 652 ? 26.351 -13.379 16.373 1.00 86.44 652 GLU A O 1
ATOM 5144 N N . GLU A 1 653 ? 27.917 -12.632 17.791 1.00 86.62 653 GLU A N 1
ATOM 5145 C CA . GLU A 1 653 ? 28.294 -11.479 16.972 1.00 86.62 653 GLU A CA 1
ATOM 5146 C C . GLU A 1 653 ? 28.988 -11.908 15.671 1.00 86.62 653 GLU A C 1
ATOM 5148 O O . GLU A 1 653 ? 28.659 -11.390 14.597 1.00 86.62 653 GLU A O 1
ATOM 5153 N N . ASP A 1 654 ? 29.885 -12.891 15.730 1.00 86.88 654 ASP A N 1
ATOM 5154 C CA . ASP A 1 654 ? 30.520 -13.467 14.543 1.00 86.88 654 ASP A CA 1
ATOM 5155 C C . ASP A 1 654 ? 29.505 -14.204 13.663 1.00 86.88 654 ASP A C 1
ATOM 5157 O O . ASP A 1 654 ? 29.441 -13.971 12.448 1.00 86.88 654 ASP A O 1
ATOM 5161 N N . GLN A 1 655 ? 28.622 -15.003 14.273 1.00 87.75 655 GLN A N 1
ATOM 5162 C CA . GLN A 1 655 ? 27.518 -15.655 13.570 1.00 87.75 655 GLN A CA 1
ATOM 5163 C C . GLN A 1 655 ? 26.601 -14.625 12.896 1.00 87.75 655 GLN A C 1
ATOM 5165 O O . GLN A 1 655 ? 26.210 -14.798 11.739 1.00 87.75 655 GLN A O 1
ATOM 5170 N N . ARG A 1 656 ? 26.289 -13.514 13.573 1.00 86.88 656 ARG A N 1
ATOM 5171 C CA . ARG A 1 656 ? 25.482 -12.417 13.024 1.00 86.88 656 ARG A CA 1
ATOM 5172 C C . ARG A 1 656 ? 26.157 -11.785 11.816 1.00 86.88 656 ARG A C 1
ATOM 5174 O O . ARG A 1 656 ? 25.473 -11.531 10.826 1.00 86.88 656 ARG A O 1
ATOM 5181 N N . ARG A 1 657 ? 27.471 -11.541 11.859 1.00 85.00 657 ARG A N 1
ATOM 5182 C CA . ARG A 1 657 ? 28.229 -10.987 10.721 1.00 85.00 657 ARG A CA 1
ATOM 5183 C C . ARG A 1 657 ? 28.211 -11.929 9.522 1.00 85.00 657 ARG A C 1
ATOM 5185 O O . ARG A 1 657 ? 27.945 -11.470 8.412 1.00 85.00 657 ARG A O 1
ATOM 5192 N N . GLN A 1 658 ? 28.427 -13.224 9.743 1.00 86.00 658 GLN A N 1
ATOM 5193 C CA . GLN A 1 658 ? 28.406 -14.229 8.681 1.00 86.00 658 GLN A CA 1
ATOM 5194 C C . GLN A 1 658 ? 27.007 -14.374 8.065 1.00 86.00 658 GLN A C 1
ATOM 5196 O O . GLN A 1 658 ? 26.845 -14.298 6.847 1.00 86.00 658 GLN A O 1
ATOM 5201 N N . LEU A 1 659 ? 25.974 -14.519 8.900 1.00 84.62 659 LEU A N 1
ATOM 5202 C CA . LEU A 1 659 ? 24.589 -14.623 8.442 1.00 84.62 659 LEU A CA 1
ATOM 5203 C C . LEU A 1 659 ? 24.124 -13.351 7.736 1.00 84.62 659 LEU A C 1
ATOM 5205 O O . LEU A 1 659 ? 23.398 -13.446 6.754 1.00 84.62 659 LEU A O 1
ATOM 5209 N N . PHE A 1 660 ? 24.560 -12.173 8.188 1.00 84.19 660 PHE A N 1
ATOM 5210 C CA . PHE A 1 660 ? 24.276 -10.910 7.514 1.00 84.19 660 PHE A CA 1
ATOM 5211 C C . PHE A 1 660 ? 24.882 -10.875 6.110 1.00 84.19 660 PHE A C 1
ATOM 5213 O O . PHE A 1 660 ? 24.169 -10.570 5.158 1.00 84.19 660 PHE A O 1
ATOM 5220 N N . GLN A 1 661 ? 26.162 -11.234 5.965 1.00 81.75 661 GLN A N 1
ATOM 5221 C CA . GLN A 1 661 ? 26.825 -11.290 4.659 1.00 81.75 661 GLN A CA 1
ATOM 5222 C C . GLN A 1 661 ? 26.100 -12.246 3.703 1.00 81.75 661 GLN A C 1
ATOM 5224 O O . GLN A 1 661 ? 25.798 -11.866 2.571 1.00 81.75 661 GLN A O 1
ATOM 5229 N N . ASN A 1 662 ? 25.744 -13.443 4.176 1.00 80.44 662 ASN A N 1
ATOM 5230 C CA . ASN A 1 662 ? 24.992 -14.419 3.386 1.00 80.44 662 ASN A CA 1
ATOM 5231 C C . ASN A 1 662 ? 23.601 -13.893 3.014 1.00 80.44 662 ASN A C 1
ATOM 5233 O O . ASN A 1 662 ? 23.198 -13.978 1.860 1.00 80.44 662 ASN A O 1
ATOM 5237 N N . ALA A 1 663 ? 22.890 -13.283 3.963 1.00 80.25 663 ALA A N 1
ATOM 5238 C CA . ALA A 1 663 ? 21.555 -12.735 3.754 1.00 80.25 663 ALA A CA 1
ATOM 5239 C C . ALA A 1 663 ? 21.538 -11.539 2.789 1.00 80.25 663 ALA A C 1
ATOM 5241 O O . ALA A 1 663 ? 20.504 -11.268 2.181 1.00 80.25 663 ALA A O 1
ATOM 5242 N N . THR A 1 664 ? 22.654 -10.819 2.625 1.00 82.00 664 THR A N 1
ATOM 5243 C CA . THR A 1 664 ? 22.777 -9.708 1.667 1.00 82.00 664 THR A CA 1
ATOM 5244 C C . THR A 1 664 ? 23.228 -10.137 0.275 1.00 82.00 664 THR A C 1
ATOM 5246 O O . THR A 1 664 ? 22.964 -9.410 -0.678 1.00 82.00 664 THR A O 1
ATOM 5249 N N . LYS A 1 665 ? 23.879 -11.293 0.121 1.00 83.06 665 LYS A N 1
ATOM 5250 C CA . LYS A 1 665 ? 24.374 -11.769 -1.178 1.00 83.06 665 LYS A CA 1
ATOM 5251 C C . LYS A 1 665 ? 23.274 -12.487 -1.943 1.00 83.06 665 LYS A C 1
ATOM 5253 O O . LYS A 1 665 ? 22.729 -13.470 -1.462 1.00 83.06 665 LYS A O 1
ATOM 5258 N N . GLY A 1 666 ? 22.954 -11.996 -3.131 1.00 83.81 666 GLY A N 1
ATOM 5259 C CA . GLY A 1 666 ? 22.008 -12.611 -4.053 1.00 83.81 666 GLY A CA 1
ATOM 5260 C C . GLY A 1 666 ? 22.680 -13.104 -5.331 1.00 83.81 666 GLY A C 1
ATOM 5261 O O . GLY A 1 666 ? 23.902 -13.047 -5.486 1.00 83.81 666 GLY A O 1
ATOM 5262 N N . ILE A 1 667 ? 21.858 -13.568 -6.264 1.00 83.06 667 ILE A N 1
ATOM 5263 C CA . ILE A 1 667 ? 22.294 -13.957 -7.603 1.00 83.06 667 ILE A CA 1
ATOM 5264 C C . ILE A 1 667 ? 21.462 -13.270 -8.685 1.00 83.06 667 ILE A C 1
ATOM 5266 O O . ILE A 1 667 ? 20.283 -12.959 -8.489 1.00 83.06 667 ILE A O 1
ATOM 5270 N N . LEU A 1 668 ? 22.092 -13.056 -9.836 1.00 85.81 668 LEU A N 1
ATOM 5271 C CA . LEU A 1 668 ? 21.501 -12.590 -11.076 1.00 85.81 668 LEU A CA 1
ATOM 5272 C C . LEU A 1 668 ? 21.936 -13.498 -12.228 1.00 85.81 668 LEU A C 1
ATOM 5274 O O . LEU A 1 668 ? 23.123 -13.672 -12.498 1.00 85.81 668 LEU A O 1
ATOM 5278 N N . LEU A 1 669 ? 20.954 -14.029 -12.944 1.00 85.19 669 LEU A N 1
ATOM 5279 C CA . LEU A 1 669 ? 21.135 -14.841 -14.137 1.00 85.19 669 LEU A CA 1
ATOM 5280 C C . LEU A 1 669 ? 20.405 -14.166 -15.294 1.00 85.19 669 LEU A C 1
ATOM 5282 O O . LEU A 1 669 ? 19.259 -13.736 -15.147 1.00 85.19 669 LEU A O 1
ATOM 5286 N N . VAL A 1 670 ? 21.060 -14.071 -16.449 1.00 86.81 670 VAL A N 1
ATOM 5287 C CA . VAL A 1 670 ? 20.501 -13.398 -17.626 1.00 86.81 670 VAL A CA 1
ATOM 5288 C C . VAL A 1 670 ? 20.546 -14.329 -18.830 1.00 86.81 670 VAL A C 1
ATOM 5290 O O . VAL A 1 670 ? 21.594 -14.875 -19.177 1.00 86.81 670 VAL A O 1
ATOM 5293 N N . ALA A 1 671 ? 19.396 -14.505 -19.474 1.00 87.50 671 ALA A N 1
ATOM 5294 C CA . ALA A 1 671 ? 19.247 -15.280 -20.695 1.00 87.50 671 ALA A CA 1
ATOM 5295 C C . ALA A 1 671 ? 18.626 -14.414 -21.795 1.00 87.50 671 ALA A C 1
ATOM 5297 O O . ALA A 1 671 ? 17.571 -13.803 -21.625 1.00 87.50 671 ALA A O 1
ATOM 5298 N N . TRP A 1 672 ? 19.274 -14.381 -22.957 1.00 89.06 672 TRP A N 1
ATOM 5299 C CA . TRP A 1 672 ? 18.755 -13.720 -24.149 1.00 89.06 672 TRP A CA 1
ATOM 5300 C C . TRP A 1 672 ? 18.042 -14.735 -25.042 1.00 89.06 672 TRP A C 1
ATOM 5302 O O . TRP A 1 672 ? 18.620 -15.768 -25.389 1.00 89.06 672 TRP A O 1
ATOM 5312 N N . LYS A 1 673 ? 16.798 -14.448 -25.441 1.00 88.94 673 LYS A N 1
ATOM 5313 C CA . LYS A 1 673 ? 16.060 -15.259 -26.413 1.00 88.94 673 LYS A CA 1
ATOM 5314 C C . LYS A 1 673 ? 16.100 -14.611 -27.797 1.00 88.94 673 LYS A C 1
ATOM 5316 O O . LYS A 1 673 ? 15.379 -13.636 -28.022 1.00 88.94 673 LYS A O 1
ATOM 5321 N N . PRO A 1 674 ? 16.890 -15.131 -28.752 1.00 84.81 674 PRO A N 1
ATOM 5322 C CA . PRO A 1 674 ? 16.900 -14.598 -30.109 1.00 84.81 674 PRO A CA 1
ATOM 5323 C C . PRO A 1 674 ? 15.582 -14.907 -30.837 1.00 84.81 674 PRO A C 1
ATOM 5325 O O . PRO A 1 674 ? 14.903 -15.891 -30.543 1.00 84.81 674 PRO A O 1
ATOM 5328 N N . LEU A 1 675 ? 15.219 -14.078 -31.817 1.00 82.75 675 LEU A N 1
ATOM 5329 C CA . LEU A 1 675 ? 14.171 -14.420 -32.782 1.00 82.75 675 LEU A CA 1
ATOM 5330 C C . LEU A 1 675 ? 14.611 -15.645 -33.606 1.00 82.75 675 LEU A C 1
ATOM 5332 O O . LEU A 1 675 ? 15.700 -15.619 -34.185 1.00 82.75 675 LEU A O 1
ATOM 5336 N N . LYS A 1 676 ? 13.788 -16.706 -33.636 1.00 71.56 676 LYS A N 1
ATOM 5337 C CA . LYS A 1 676 ? 14.001 -17.858 -34.531 1.00 71.56 676 LYS A CA 1
ATOM 5338 C C . LYS A 1 676 ? 13.918 -17.369 -35.984 1.00 71.56 676 LYS A C 1
ATOM 5340 O O . LYS A 1 676 ? 13.053 -16.546 -36.281 1.00 71.56 676 LYS A O 1
ATOM 5345 N N . GLU A 1 677 ? 14.866 -17.804 -36.815 1.00 48.66 677 GLU A N 1
ATOM 5346 C CA . GLU A 1 677 ? 14.927 -17.463 -38.248 1.00 48.66 677 GLU A CA 1
ATOM 5347 C C . GLU A 1 677 ? 13.780 -18.075 -39.049 1.00 48.66 677 GLU A C 1
ATOM 5349 O O . GLU A 1 677 ? 13.335 -19.188 -38.677 1.00 48.66 677 GLU A O 1
#

Secondary structure (DSSP, 8-state):
----SSS--HHHHHHHHH--TT-EEEEE-TTS-TTTSS-TTSEEEE--SSTTSS-HHHHHHHHHHHS--S-EEEEE--TTS----TTSS-THHHHHHHHHHHH-TT--EEEEEHHHHHHHHTSTTEEEEEE----GGGGGG------------------PPPP-PPPPPEEEE---SS--BHHHHHHHHHHHH-TTSPPPTTEEEESGGG--EEEEEEETT--GGGGSTT-SSSSSS-SEEEEEE---S-SS----HHHHHTEEEPPHHHHHHHHHHHHTS---GGGGSPPHHHHHHHTPPPPTTT-TT--PPTT-EEPP--GGGTTSPP-EEEEEEEEEEEETTEEEEEEEEEE-TT--EEEEEE---SSPEEE--HHHH---HHHHTT----HHHHHHHHHTT--TTEEEEESSTHHHHHHHTEE-S-EEEHHHHS--TT-TT----HHHHIIIII------SSS---HHHHHHHHHHHHHHHHHH-TTTT-S-TTEEEHHHHHHHSSS---EEEEEE--TTS--S---HHHHTTEEEESSHHHHHHHHHHHTTT-SEEEEEE-GGGGGGSGGGTT-HHHHHHHHHHHHHHHHHHHHHSPSSEEEEEE-SS---HHHHHHHHHHHHHHHHHHHHTT--------PPPHHHHHHHHHHHHHHHEEEEEEEEEPPP-

pLDDT: mean 79.58, std 17.3, range [22.56, 98.62]